Protein AF-0000000075242058 (afdb_homodimer)

Radius of gyration: 30.57 Å; Cα contacts (8 Å, |Δi|>4): 1092; chains: 2; bounding box: 80×93×63 Å

Organism: NCBI:txid1561998

Secondary structure (DSSP, 8-state):
-----------------PPPTT-EETTEEEEEEEEE-SSEEEEEEEE---S-EEEEEEETT-SS-HHHHHHHHHHHHGGGT-TTBPPEEEEEE-SSEEEEEEE-EEEEHHHHHHTSGGG---HHHHHHHHHHHHHHHHHHHHTTEE-S---GGGEEEESS-TT-EEE---TT-EE-B-TTSSSBPPPPS---S--S-GGG--HHHHTTPPP-HHHHHHHHHHHHHHHHHS--TTTT---HHHHHHHHHHHTTTTHHHHTTTS-THHHHHHHHHHH--TT----HHHHHHHHHHHTTT--TTPPPTTHHHHHHHHHHHHHHHHHHHHHHHH-/-----------------PPPTT-EETTEEEEEEEEE-SSEEEEEEEE---S-EEEEEEETT-SS-HHHHHHHHHHHHGGGT-TTBPPEEEEEE-SSEEEEEEE-EEEEHHHHHTTSGGG---HHHHHHHHHHHHHHHHHHHHTTEE-S---GGGEEEESS-TT-EEE---TT-EE-B-TTSSSBPPPPS---S--S-GGG--HHHHTTPPP-HHHHHHHHHHHHHHHHHS--TTTT---HHHHHHHHHHHTTTTHHHHTTTS-THHHHHHHHHHH--TT----HHHHHHHHHHHTTT--TTPPPTTHHHHHHHHHHHHHHHHHHHHHHHH-

Structure (mmCIF, N/CA/C/O backbone):
data_AF-0000000075242058-model_v1
#
loop_
_entity.id
_entity.type
_entity.pdbx_description
1 polymer 'non-specific serine/threonine protein kinase'
#
loop_
_atom_site.group_PDB
_atom_site.id
_atom_site.type_symbol
_atom_site.label_atom_id
_atom_site.label_alt_id
_atom_site.label_comp_id
_atom_site.label_asym_id
_atom_site.label_entity_id
_atom_site.label_seq_id
_atom_site.pdbx_PDB_ins_code
_atom_site.Cartn_x
_atom_site.Cartn_y
_atom_site.Cartn_z
_atom_site.occupancy
_atom_site.B_iso_or_equiv
_atom_site.auth_seq_id
_atom_site.auth_comp_id
_atom_site.auth_asym_id
_atom_site.auth_atom_id
_atom_site.pdbx_PDB_model_num
ATOM 1 N N . MET A 1 1 ? -35.344 -50.031 13.93 1 21.02 1 MET A N 1
ATOM 2 C CA . MET A 1 1 ? -35.938 -49.156 12.93 1 21.02 1 MET A CA 1
ATOM 3 C C . MET A 1 1 ? -35.188 -47.844 12.844 1 21.02 1 MET A C 1
ATOM 5 O O . MET A 1 1 ? -35.375 -46.969 13.672 1 21.02 1 MET A O 1
ATOM 9 N N . GLY A 1 2 ? -34 -47.688 12.781 1 22.41 2 GLY A N 1
ATOM 10 C CA . GLY A 1 2 ? -33 -46.75 13.188 1 22.41 2 GLY A CA 1
ATOM 11 C C . GLY A 1 2 ? -32.969 -45.5 12.32 1 22.41 2 GLY A C 1
ATOM 12 O O . GLY A 1 2 ? -32.812 -45.594 11.102 1 22.41 2 GLY A O 1
ATOM 13 N N . THR A 1 3 ? -33.625 -44.312 12.617 1 24.17 3 THR A N 1
ATOM 14 C CA . THR A 1 3 ? -34 -43.125 11.875 1 24.17 3 THR A CA 1
ATOM 15 C C . THR A 1 3 ? -32.781 -42.469 11.258 1 24.17 3 THR A C 1
ATOM 17 O O . THR A 1 3 ? -31.781 -42.219 11.945 1 24.17 3 THR A O 1
ATOM 20 N N . VAL A 1 4 ? -32.562 -42.406 9.922 1 26.78 4 VAL A N 1
ATOM 21 C CA . VAL A 1 4 ? -31.594 -41.906 8.961 1 26.78 4 VAL A CA 1
ATOM 22 C C . VAL A 1 4 ? -31.469 -40.375 9.094 1 26.78 4 VAL A C 1
ATOM 24 O O . VAL A 1 4 ? -32.438 -39.656 8.945 1 26.78 4 VAL A O 1
ATOM 27 N N . CYS A 1 5 ? -30.672 -39.812 9.961 1 24.34 5 CYS A N 1
ATOM 28 C CA . CYS A 1 5 ? -30.609 -38.375 10.258 1 24.34 5 CYS A CA 1
ATOM 29 C C . CYS A 1 5 ? -30.5 -37.562 8.977 1 24.34 5 CYS A C 1
ATOM 31 O O . CYS A 1 5 ? -29.594 -37.781 8.172 1 24.34 5 CYS A O 1
ATOM 33 N N . LYS A 1 6 ? -31.531 -37.062 8.359 1 28.16 6 LYS A N 1
ATOM 34 C CA . LYS A 1 6 ? -31.75 -36.188 7.223 1 28.16 6 LYS A CA 1
ATOM 35 C C . LYS A 1 6 ? -30.969 -34.875 7.391 1 28.16 6 LYS A C 1
ATOM 37 O O . LYS A 1 6 ? -31.266 -34.062 8.273 1 28.16 6 LYS A O 1
ATOM 42 N N . ASP A 1 7 ? -29.625 -34.875 7.27 1 25.11 7 ASP A N 1
ATOM 43 C CA . ASP A 1 7 ? -28.719 -33.719 7.465 1 25.11 7 ASP A CA 1
ATOM 44 C C . ASP A 1 7 ? -29.094 -32.562 6.531 1 25.11 7 ASP A C 1
ATOM 46 O O . ASP A 1 7 ? -29.078 -32.719 5.309 1 25.11 7 ASP A O 1
ATOM 50 N N . ASN A 1 8 ? -30.016 -31.609 6.762 1 28.16 8 ASN A N 1
ATOM 51 C CA . ASN A 1 8 ? -30.562 -30.391 6.199 1 28.16 8 ASN A CA 1
ATOM 52 C C . ASN A 1 8 ? -29.469 -29.391 5.824 1 28.16 8 ASN A C 1
ATOM 54 O O . ASN A 1 8 ? -29 -28.641 6.676 1 28.16 8 ASN A O 1
ATOM 58 N N . SER A 1 9 ? -28.531 -29.609 4.941 1 29.03 9 SER A N 1
ATOM 59 C CA . SER A 1 9 ? -27.438 -28.812 4.371 1 29.03 9 SER A CA 1
ATOM 60 C C . SER A 1 9 ? -27.969 -27.5 3.791 1 29.03 9 SER A C 1
ATOM 62 O O . SER A 1 9 ? -28.562 -27.484 2.715 1 29.03 9 SER A O 1
ATOM 64 N N . GLU A 1 10 ? -28.531 -26.531 4.527 1 30.14 10 GLU A N 1
ATOM 65 C CA . GLU A 1 10 ? -28.969 -25.188 4.148 1 30.14 10 GLU A CA 1
ATOM 66 C C . GLU A 1 10 ? -27.953 -24.516 3.227 1 30.14 10 GLU A C 1
ATOM 68 O O . GLU A 1 10 ? -26.766 -24.469 3.533 1 30.14 10 GLU A O 1
ATOM 73 N N . ASN A 1 11 ? -28.219 -24.344 1.998 1 32.69 11 ASN A N 1
ATOM 74 C CA . ASN A 1 11 ? -27.688 -23.672 0.814 1 32.69 11 ASN A CA 1
ATOM 75 C C . ASN A 1 11 ? -27.328 -22.219 1.104 1 32.69 11 ASN A C 1
ATOM 77 O O . ASN A 1 11 ? -28.188 -21.344 1.053 1 32.69 11 ASN A O 1
ATOM 81 N N . GLN A 1 12 ? -26.719 -21.797 2.199 1 32.53 12 GLN A N 1
ATOM 82 C CA . GLN A 1 12 ? -26.375 -20.406 2.434 1 32.53 12 GLN A CA 1
ATOM 83 C C . GLN A 1 12 ? -25.891 -19.734 1.153 1 32.53 12 GLN A C 1
ATOM 85 O O . GLN A 1 12 ? -24.875 -20.141 0.575 1 32.53 12 GLN A O 1
ATOM 90 N N . VAL A 1 13 ? -26.781 -19.141 0.481 1 34.91 13 VAL A N 1
ATOM 91 C CA . VAL A 1 13 ? -26.547 -18.25 -0.647 1 34.91 13 VAL A CA 1
ATOM 92 C C . VAL A 1 13 ? -25.391 -17.297 -0.321 1 34.91 13 VAL A C 1
ATOM 94 O O . VAL A 1 13 ? -25.516 -16.453 0.575 1 34.91 13 VAL A O 1
ATOM 97 N N . ILE A 1 14 ? -24.203 -17.641 -0.315 1 41.22 14 ILE A N 1
ATOM 98 C CA . ILE A 1 14 ? -23.094 -16.703 -0.254 1 41.22 14 ILE A CA 1
ATOM 99 C C . ILE A 1 14 ? -23.375 -15.5 -1.157 1 41.22 14 ILE A C 1
ATOM 101 O O . ILE A 1 14 ? -23.547 -15.656 -2.367 1 41.22 14 ILE A O 1
ATOM 105 N N . GLU A 1 15 ? -24.031 -14.516 -0.783 1 46.97 15 GLU A N 1
ATOM 106 C CA . GLU A 1 15 ? -24.312 -13.258 -1.484 1 46.97 15 GLU A CA 1
ATOM 107 C C . GLU A 1 15 ? -23.094 -12.812 -2.297 1 46.97 15 GLU A C 1
ATOM 109 O O . GLU A 1 15 ? -22.031 -12.555 -1.739 1 46.97 15 GLU A O 1
ATOM 114 N N . SER A 1 16 ? -22.891 -13.281 -3.51 1 56.41 16 SER A N 1
ATOM 115 C CA . SER A 1 16 ? -21.906 -12.961 -4.531 1 56.41 16 SER A CA 1
ATOM 116 C C . SER A 1 16 ? -21.75 -11.453 -4.707 1 56.41 16 SER A C 1
ATOM 118 O O . SER A 1 16 ? -22.75 -10.75 -4.914 1 56.41 16 SER A O 1
ATOM 120 N N . ILE A 1 17 ? -20.953 -10.797 -3.938 1 65.06 17 ILE A N 1
ATOM 121 C CA . ILE A 1 17 ? -20.719 -9.367 -4.148 1 65.06 17 ILE A CA 1
ATOM 122 C C . ILE A 1 17 ? -20.156 -9.141 -5.547 1 65.06 17 ILE A C 1
ATOM 124 O O . ILE A 1 17 ? -19.062 -9.617 -5.875 1 65.06 17 ILE A O 1
ATOM 128 N N . GLY A 1 18 ? -21.016 -8.953 -6.516 1 78.31 18 GLY A N 1
ATOM 129 C CA . GLY A 1 18 ? -20.625 -8.516 -7.848 1 78.31 18 GLY A CA 1
ATOM 130 C C . GLY A 1 18 ? -20.547 -7.004 -7.977 1 78.31 18 GLY A C 1
ATOM 131 O O . GLY A 1 18 ? -21.438 -6.289 -7.5 1 78.31 18 GLY A O 1
ATOM 132 N N . LEU A 1 19 ? -19.359 -6.457 -8.32 1 83.12 19 LEU A N 1
ATOM 133 C CA . LEU A 1 19 ? -19.219 -5.027 -8.578 1 83.12 19 LEU A CA 1
ATOM 134 C C . LEU A 1 19 ? -19.547 -4.703 -10.031 1 83.12 19 LEU A C 1
ATOM 136 O O . LEU A 1 19 ? -19.188 -5.453 -10.938 1 83.12 19 LEU A O 1
ATOM 140 N N . ALA A 1 20 ? -20.328 -3.721 -10.234 1 81.88 20 ALA A N 1
ATOM 141 C CA . ALA A 1 20 ? -20.688 -3.285 -11.578 1 81.88 20 ALA A CA 1
ATOM 142 C C . ALA A 1 20 ? -19.516 -2.584 -12.258 1 81.88 20 ALA A C 1
ATOM 144 O O . ALA A 1 20 ? -18.672 -1.975 -11.586 1 81.88 20 ALA A O 1
ATOM 145 N N . ASN A 1 21 ? -19.438 -2.744 -13.547 1 82.38 21 ASN A N 1
ATOM 146 C CA . ASN A 1 21 ? -18.5 -1.906 -14.297 1 82.38 21 ASN A CA 1
ATOM 147 C C . ASN A 1 21 ? -18.688 -0.427 -13.969 1 82.38 21 ASN A C 1
ATOM 149 O O . ASN A 1 21 ? -19.828 0.047 -13.859 1 82.38 21 ASN A O 1
ATOM 153 N N . GLY A 1 22 ? -17.562 0.186 -13.766 1 78.31 22 GLY A N 1
ATOM 154 C CA . GLY A 1 22 ? -17.641 1.601 -13.438 1 78.31 22 GLY A CA 1
ATOM 155 C C . GLY A 1 22 ? -17.688 1.861 -11.945 1 78.31 22 GLY A C 1
ATOM 156 O O . GLY A 1 22 ? -17.516 3.002 -11.5 1 78.31 22 GLY A O 1
ATOM 157 N N . TYR A 1 23 ? -17.953 0.785 -11.211 1 81.69 23 TYR A N 1
ATOM 158 C CA . TYR A 1 23 ? -17.938 0.937 -9.766 1 81.69 23 TYR A CA 1
ATOM 159 C C . TYR A 1 23 ? -16.609 1.502 -9.289 1 81.69 23 TYR A C 1
ATOM 161 O O . TYR A 1 23 ? -15.547 1.087 -9.758 1 81.69 23 TYR A O 1
ATOM 169 N N . ARG A 1 24 ? -16.672 2.51 -8.43 1 78.12 24 ARG A N 1
ATOM 170 C CA . ARG A 1 24 ? -15.453 3.16 -7.953 1 78.12 24 ARG A CA 1
ATOM 171 C C . ARG A 1 24 ? -15.117 2.721 -6.531 1 78.12 24 ARG A C 1
ATOM 173 O O . ARG A 1 24 ? -16.016 2.592 -5.691 1 78.12 24 ARG A O 1
ATOM 180 N N . ILE A 1 25 ? -13.977 2.391 -6.344 1 73.12 25 ILE A N 1
ATOM 181 C CA . ILE A 1 25 ? -13.438 2.057 -5.031 1 73.12 25 ILE A CA 1
ATOM 182 C C . ILE A 1 25 ? -12.109 2.777 -4.82 1 73.12 25 ILE A C 1
ATOM 184 O O . ILE A 1 25 ? -11.133 2.498 -5.512 1 73.12 25 ILE A O 1
ATOM 188 N N . LEU A 1 26 ? -12.086 3.59 -3.924 1 66.75 26 LEU A N 1
ATOM 189 C CA . LEU A 1 26 ? -10.938 4.473 -3.754 1 66.75 26 LEU A CA 1
ATOM 190 C C . LEU A 1 26 ? -10.609 5.199 -5.059 1 66.75 26 LEU A C 1
ATOM 192 O O . LEU A 1 26 ? -11.461 5.91 -5.605 1 66.75 26 LEU A O 1
ATOM 196 N N . ASP A 1 27 ? -9.375 5.062 -5.504 1 65.62 27 ASP A N 1
ATOM 197 C CA . ASP A 1 27 ? -8.961 5.711 -6.742 1 65.62 27 ASP A CA 1
ATOM 198 C C . ASP A 1 27 ? -8.93 4.715 -7.898 1 65.62 27 ASP A C 1
ATOM 200 O O . ASP A 1 27 ? -8.133 4.863 -8.828 1 65.62 27 ASP A O 1
ATOM 204 N N . TYR A 1 28 ? -9.797 3.68 -7.762 1 75.56 28 TYR A N 1
ATOM 205 C CA . TYR A 1 28 ? -9.844 2.684 -8.82 1 75.56 28 TYR A CA 1
ATOM 206 C C . TYR A 1 28 ? -11.266 2.529 -9.359 1 75.56 28 TYR A C 1
ATOM 208 O O . TYR A 1 28 ? -12.234 2.67 -8.609 1 75.56 28 TYR A O 1
ATOM 216 N N . LYS A 1 29 ? -11.312 2.361 -10.562 1 80 29 LYS A N 1
ATOM 217 C CA . LYS A 1 29 ? -12.578 2.119 -11.242 1 80 29 LYS A CA 1
ATOM 218 C C . LYS A 1 29 ? -12.617 0.724 -11.859 1 80 29 LYS A C 1
ATOM 220 O O . LYS A 1 29 ? -11.68 0.327 -12.562 1 80 29 LYS A O 1
ATOM 225 N N . VAL A 1 30 ? -13.656 -0.028 -11.578 1 83.56 30 VAL A N 1
ATOM 226 C CA . VAL A 1 30 ? -13.812 -1.379 -12.102 1 83.56 30 VAL A CA 1
ATOM 227 C C . VAL A 1 30 ? -14 -1.322 -13.617 1 83.56 30 VAL A C 1
ATOM 229 O O . VAL A 1 30 ? -14.844 -0.57 -14.117 1 83.56 30 VAL A O 1
ATOM 232 N N . VAL A 1 31 ? -13.234 -2.014 -14.305 1 81.5 31 VAL A N 1
ATOM 233 C CA . VAL A 1 31 ? -13.297 -2.061 -15.758 1 81.5 31 VAL A CA 1
ATOM 234 C C . VAL A 1 31 ? -14.062 -3.301 -16.203 1 81.5 31 VAL A C 1
ATOM 236 O O . VAL A 1 31 ? -14.945 -3.219 -17.062 1 81.5 31 VAL A O 1
ATOM 239 N N . ARG A 1 32 ? -13.719 -4.445 -15.594 1 84.62 32 ARG A N 1
ATOM 240 C CA . ARG A 1 32 ? -14.398 -5.68 -15.977 1 84.62 32 ARG A CA 1
ATOM 241 C C . ARG A 1 32 ? -14.195 -6.766 -14.93 1 84.62 32 ARG A C 1
ATOM 243 O O . ARG A 1 32 ? -13.203 -6.754 -14.195 1 84.62 32 ARG A O 1
ATOM 250 N N . PHE A 1 33 ? -15.133 -7.699 -15.039 1 86.12 33 PHE A N 1
ATOM 251 C CA . PHE A 1 33 ? -15.062 -8.914 -14.242 1 86.12 33 PHE A CA 1
ATOM 252 C C . PHE A 1 33 ? -14.039 -9.883 -14.828 1 86.12 33 PHE A C 1
ATOM 254 O O . PHE A 1 33 ? -13.977 -10.062 -16.047 1 86.12 33 PHE A O 1
ATOM 261 N N . ILE A 1 34 ? -13.188 -10.484 -13.953 1 85.06 34 ILE A N 1
ATOM 262 C CA . ILE A 1 34 ? -12.188 -11.43 -14.438 1 85.06 34 ILE A CA 1
ATOM 263 C C . ILE A 1 34 ? -12.562 -12.844 -14.016 1 85.06 34 ILE A C 1
ATOM 265 O O . ILE A 1 34 ? -12.68 -13.742 -14.859 1 85.06 34 ILE A O 1
ATOM 269 N N . ALA A 1 35 ? -12.758 -13.062 -12.742 1 84.5 35 ALA A N 1
ATOM 270 C CA . ALA A 1 35 ? -13.016 -14.422 -12.281 1 84.5 35 ALA A CA 1
ATOM 271 C C . ALA A 1 35 ? -13.719 -14.414 -10.93 1 84.5 35 ALA A C 1
ATOM 273 O O . ALA A 1 35 ? -13.625 -13.445 -10.172 1 84.5 35 ALA A O 1
ATOM 274 N N . LYS A 1 36 ? -14.391 -15.523 -10.773 1 81.06 36 LYS A N 1
ATOM 275 C CA . LYS A 1 36 ? -15.055 -15.742 -9.492 1 81.06 36 LYS A CA 1
ATOM 276 C C . LYS A 1 36 ? -14.289 -16.75 -8.641 1 81.06 36 LYS A C 1
ATOM 278 O O . LYS A 1 36 ? -13.805 -17.766 -9.156 1 81.06 36 LYS A O 1
ATOM 283 N N . GLY A 1 37 ? -14.047 -16.344 -7.434 1 70.38 37 GLY A N 1
ATOM 284 C CA . GLY A 1 37 ? -13.477 -17.312 -6.508 1 70.38 37 GLY A CA 1
ATOM 285 C C . GLY A 1 37 ? -14.492 -17.859 -5.52 1 70.38 37 GLY A C 1
ATOM 286 O O . GLY A 1 37 ? -15.672 -17.484 -5.559 1 70.38 37 GLY A O 1
ATOM 287 N N . ALA A 1 38 ? -14.102 -18.812 -4.707 1 64.81 38 ALA A N 1
ATOM 288 C CA . ALA A 1 38 ? -14.969 -19.469 -3.725 1 64.81 38 ALA A CA 1
ATOM 289 C C . ALA A 1 38 ? -15.664 -18.438 -2.838 1 64.81 38 ALA A C 1
ATOM 291 O O . ALA A 1 38 ? -16.844 -18.594 -2.5 1 64.81 38 ALA A O 1
ATOM 292 N N . PHE A 1 39 ? -14.969 -17.344 -2.594 1 66 39 PHE A N 1
ATOM 293 C CA . PHE A 1 39 ? -15.539 -16.422 -1.624 1 66 39 PHE A CA 1
ATOM 294 C C . PHE A 1 39 ? -15.492 -14.992 -2.145 1 66 39 PHE A C 1
ATOM 296 O O . PHE A 1 39 ? -15.641 -14.039 -1.375 1 66 39 PHE A O 1
ATOM 303 N N . GLY A 1 40 ? -15.203 -14.875 -3.367 1 80.06 40 GLY A N 1
ATOM 304 C CA . GLY A 1 40 ? -15.156 -13.516 -3.875 1 80.06 40 GLY A CA 1
ATOM 305 C C . GLY A 1 40 ? -14.914 -13.445 -5.371 1 80.06 40 GLY A C 1
ATOM 306 O O . GLY A 1 40 ? -15.422 -14.273 -6.129 1 80.06 40 GLY A O 1
ATOM 307 N N . ALA A 1 41 ? -14.445 -12.352 -5.77 1 85.56 41 ALA A N 1
ATOM 308 C CA . ALA A 1 41 ? -14.273 -12.125 -7.203 1 85.56 41 ALA A CA 1
ATOM 309 C C . ALA A 1 41 ? -13.031 -11.281 -7.48 1 85.56 41 ALA A C 1
ATOM 311 O O . ALA A 1 41 ? -12.484 -10.656 -6.57 1 85.56 41 ALA A O 1
ATOM 312 N N . VAL A 1 42 ? -12.578 -11.32 -8.664 1 88.12 42 VAL A N 1
ATOM 313 C CA . VAL A 1 42 ? -11.453 -10.531 -9.156 1 88.12 42 VAL A CA 1
ATOM 314 C C . VAL A 1 42 ? -11.906 -9.648 -10.312 1 88.12 42 VAL A C 1
ATOM 316 O O . VAL A 1 42 ? -12.641 -10.094 -11.195 1 88.12 42 VAL A O 1
ATOM 319 N N . TYR A 1 43 ? -11.539 -8.43 -10.289 1 87.12 43 TYR A N 1
ATOM 320 C CA . TYR A 1 43 ? -11.875 -7.461 -11.328 1 87.12 43 TYR A CA 1
ATOM 321 C C . TYR A 1 43 ? -10.625 -6.781 -11.867 1 87.12 43 TYR A C 1
ATOM 323 O O . TYR A 1 43 ? -9.625 -6.645 -11.156 1 87.12 43 TYR A O 1
ATOM 331 N N . GLN A 1 44 ? -10.703 -6.449 -13.094 1 87.81 44 GLN A N 1
ATOM 332 C CA . GLN A 1 44 ? -9.758 -5.461 -13.609 1 87.81 44 GLN A CA 1
ATOM 333 C C . GLN A 1 44 ? -10.18 -4.047 -13.227 1 87.81 44 GLN A C 1
ATOM 335 O O . GLN A 1 44 ? -11.352 -3.684 -13.344 1 87.81 44 GLN A O 1
ATOM 340 N N . VAL A 1 45 ? -9.242 -3.307 -12.695 1 78.75 45 VAL A N 1
ATOM 341 C CA . VAL A 1 45 ? -9.547 -1.931 -12.32 1 78.75 45 VAL A CA 1
ATOM 342 C C . VAL A 1 45 ? -8.469 -0.994 -12.859 1 78.75 45 VAL A C 1
ATOM 344 O O . VAL A 1 45 ? -7.328 -1.408 -13.078 1 78.75 45 VAL A O 1
ATOM 347 N N . ASN A 1 46 ? -8.867 0.2 -13.164 1 73.81 46 ASN A N 1
ATOM 348 C CA . ASN A 1 46 ? -7.945 1.256 -13.57 1 73.81 46 ASN A CA 1
ATOM 349 C C . ASN A 1 46 ? -7.812 2.334 -12.5 1 73.81 46 ASN A C 1
ATOM 351 O O . ASN A 1 46 ? -8.789 2.668 -11.828 1 73.81 46 ASN A O 1
ATOM 355 N N . HIS A 1 47 ? -6.625 2.713 -12.289 1 69.25 47 HIS A N 1
ATOM 356 C CA . HIS A 1 47 ? -6.426 3.871 -11.422 1 69.25 47 HIS A CA 1
ATOM 357 C C . HIS A 1 47 ? -6.969 5.141 -12.062 1 69.25 47 HIS A C 1
ATOM 359 O O . HIS A 1 47 ? -6.68 5.426 -13.227 1 69.25 47 HIS A O 1
ATOM 365 N N . ILE A 1 48 ? -7.91 5.664 -11.43 1 59.88 48 ILE A N 1
ATOM 366 C CA . ILE A 1 48 ? -8.57 6.828 -12.008 1 59.88 48 ILE A CA 1
ATOM 367 C C . ILE A 1 48 ? -7.859 8.102 -11.547 1 59.88 48 ILE A C 1
ATOM 369 O O . ILE A 1 48 ? -8.156 9.195 -12.039 1 59.88 48 ILE A O 1
ATOM 373 N N . ASN A 1 49 ? -7.016 7.871 -10.586 1 56.75 49 ASN A N 1
ATOM 374 C CA . ASN A 1 49 ? -6.418 9.109 -10.086 1 56.75 49 ASN A CA 1
ATOM 375 C C . ASN A 1 49 ? -5.418 9.688 -11.078 1 56.75 49 ASN A C 1
ATOM 377 O O . ASN A 1 49 ? -4.492 9 -11.516 1 56.75 49 ASN A O 1
ATOM 381 N N . THR A 1 50 ? -5.875 10.688 -11.672 1 59.22 50 THR A N 1
ATOM 382 C CA . THR A 1 50 ? -5.09 11.438 -12.648 1 59.22 50 THR A CA 1
ATOM 383 C C . THR A 1 50 ? -4.008 12.258 -11.953 1 59.22 50 THR A C 1
ATOM 385 O O . THR A 1 50 ? -3.184 12.898 -12.617 1 59.22 50 THR A O 1
ATOM 388 N N . LEU A 1 51 ? -4.051 12.242 -10.625 1 61.94 51 LEU A N 1
ATOM 389 C CA . LEU A 1 51 ? -3.09 13.125 -9.969 1 61.94 51 LEU A CA 1
ATOM 390 C C . LEU A 1 51 ? -1.781 12.383 -9.695 1 61.94 51 LEU A C 1
ATOM 392 O O . LEU A 1 51 ? -1.781 11.172 -9.477 1 61.94 51 LEU A O 1
ATOM 396 N N . PRO A 1 52 ? -0.711 13.148 -9.812 1 72.81 52 PRO A N 1
ATOM 397 C CA . PRO A 1 52 ? 0.593 12.609 -9.422 1 72.81 52 PRO A CA 1
ATOM 398 C C . PRO A 1 52 ? 0.656 12.227 -7.949 1 72.81 52 PRO A C 1
ATOM 400 O O . PRO A 1 52 ? -0.316 12.422 -7.215 1 72.81 52 PRO A O 1
ATOM 403 N N . PHE A 1 53 ? 1.753 11.523 -7.637 1 83.31 53 PHE A N 1
ATOM 404 C CA . PHE A 1 53 ? 2.004 11.055 -6.277 1 83.31 53 PHE A CA 1
ATOM 405 C C . PHE A 1 53 ? 3.217 11.758 -5.68 1 83.31 53 PHE A C 1
ATOM 407 O O . PHE A 1 53 ? 3.971 12.422 -6.391 1 83.31 53 PHE A O 1
ATOM 414 N N . ALA A 1 54 ? 3.277 11.766 -4.387 1 88.94 54 ALA A N 1
ATOM 415 C CA . ALA A 1 54 ? 4.461 12.25 -3.68 1 88.94 54 ALA A CA 1
ATOM 416 C C . ALA A 1 54 ? 5.324 11.086 -3.197 1 88.94 54 ALA A C 1
ATOM 418 O O . ALA A 1 54 ? 4.809 10.094 -2.674 1 88.94 54 ALA A O 1
ATOM 419 N N . LEU A 1 55 ? 6.574 11.133 -3.492 1 87.25 55 LEU A N 1
ATOM 420 C CA . LEU A 1 55 ? 7.594 10.234 -2.969 1 87.25 55 LEU A CA 1
ATOM 421 C C . LEU A 1 55 ? 8.406 10.914 -1.872 1 87.25 55 LEU A C 1
ATOM 423 O O . LEU A 1 55 ? 9.055 11.938 -2.113 1 87.25 55 LEU A O 1
ATOM 427 N N . LYS A 1 56 ? 8.312 10.445 -0.661 1 89.56 56 LYS A N 1
ATOM 428 C CA . LYS A 1 56 ? 9.156 10.906 0.44 1 89.56 56 LYS A CA 1
ATOM 429 C C . LYS A 1 56 ? 10.227 9.875 0.781 1 89.56 56 LYS A C 1
ATOM 431 O O . LYS A 1 56 ? 9.922 8.695 0.952 1 89.56 56 LYS A O 1
ATOM 436 N N . LEU A 1 57 ? 11.406 10.258 0.75 1 87.25 57 LEU A N 1
ATOM 437 C CA . LEU A 1 57 ? 12.477 9.305 1.018 1 87.25 57 LEU A CA 1
ATOM 438 C C . LEU A 1 57 ? 13.336 9.766 2.191 1 87.25 57 LEU A C 1
ATOM 440 O O . LEU A 1 57 ? 13.336 10.953 2.533 1 87.25 57 LEU A O 1
ATOM 444 N N . GLU A 1 58 ? 13.93 8.891 2.869 1 85.44 58 GLU A N 1
ATOM 445 C CA . GLU A 1 58 ? 14.852 9.094 3.984 1 85.44 58 GLU A CA 1
ATOM 446 C C . GLU A 1 58 ? 16.031 8.133 3.902 1 85.44 58 GLU A C 1
ATOM 448 O O . GLU A 1 58 ? 15.859 6.945 3.639 1 85.44 58 GLU A O 1
ATOM 453 N N . THR A 1 59 ? 17.141 8.695 4.078 1 83.06 59 THR A N 1
ATOM 454 C CA . THR A 1 59 ? 18.328 7.867 4.004 1 83.06 59 THR A CA 1
ATOM 455 C C . THR A 1 59 ? 18.297 6.77 5.066 1 83.06 59 THR A C 1
ATOM 457 O O . THR A 1 59 ? 17.797 6.984 6.172 1 83.06 59 THR A O 1
ATOM 460 N N . ARG A 1 60 ? 18.828 5.617 4.695 1 78.62 60 ARG A N 1
ATOM 461 C CA . ARG A 1 60 ? 18.828 4.48 5.613 1 78.62 60 ARG A CA 1
ATOM 462 C C . ARG A 1 60 ? 19.703 4.754 6.828 1 78.62 60 ARG A C 1
ATOM 464 O O . ARG A 1 60 ? 19.5 4.172 7.891 1 78.62 60 ARG A O 1
ATOM 471 N N . ASN A 1 61 ? 20.641 5.621 6.691 1 75.25 61 ASN A N 1
ATOM 472 C CA . ASN A 1 61 ? 21.562 5.934 7.773 1 75.25 61 ASN A CA 1
ATOM 473 C C . ASN A 1 61 ? 21.016 7.035 8.68 1 75.25 61 ASN A C 1
ATOM 475 O O . ASN A 1 61 ? 21.703 7.484 9.594 1 75.25 61 ASN A O 1
ATOM 479 N N . ALA A 1 62 ? 19.844 7.422 8.352 1 74.62 62 ALA A N 1
ATOM 480 C CA . ALA A 1 62 ? 19.281 8.461 9.195 1 74.62 62 ALA A CA 1
ATOM 481 C C . ALA A 1 62 ? 19.109 7.973 10.633 1 74.62 62 ALA A C 1
ATOM 483 O O . ALA A 1 62 ? 18.719 6.828 10.867 1 74.62 62 ALA A O 1
ATOM 484 N N . ASP A 1 63 ? 19.5 8.695 11.539 1 67.38 63 ASP A N 1
ATOM 485 C CA . ASP A 1 63 ? 19.406 8.359 12.953 1 67.38 63 ASP A CA 1
ATOM 486 C C . ASP A 1 63 ? 17.953 8.281 13.406 1 67.38 63 ASP A C 1
ATOM 488 O O . ASP A 1 63 ? 17.578 7.402 14.195 1 67.38 63 ASP A O 1
ATOM 492 N N . ILE A 1 64 ? 17.344 9.312 12.93 1 66.62 64 ILE A N 1
ATOM 493 C CA . ILE A 1 64 ? 15.938 9.359 13.328 1 66.62 64 ILE A CA 1
ATOM 494 C C . ILE A 1 64 ? 15.07 8.773 12.219 1 66.62 64 ILE A C 1
ATOM 496 O O . ILE A 1 64 ? 15.219 9.141 11.047 1 66.62 64 ILE A O 1
ATOM 500 N N . LYS A 1 65 ? 14.172 7.832 12.594 1 72.06 65 LYS A N 1
ATOM 501 C CA . LYS A 1 65 ? 13.336 7.148 11.609 1 72.06 65 LYS A CA 1
ATOM 502 C C . LYS A 1 65 ? 11.969 7.816 11.484 1 72.06 65 LYS A C 1
ATOM 504 O O . LYS A 1 65 ? 10.945 7.195 11.758 1 72.06 65 LYS A O 1
ATOM 509 N N . ASN A 1 66 ? 12 9.023 10.992 1 85.69 66 ASN A N 1
ATOM 510 C CA . ASN A 1 66 ? 10.797 9.836 10.828 1 85.69 66 ASN A CA 1
ATOM 511 C C . ASN A 1 66 ? 9.852 9.234 9.789 1 85.69 66 ASN A C 1
ATOM 513 O O . ASN A 1 66 ? 8.633 9.234 9.977 1 85.69 66 ASN A O 1
ATOM 517 N N . LEU A 1 67 ? 10.5 8.664 8.836 1 87.56 67 LEU A N 1
ATOM 518 C CA . LEU A 1 67 ? 9.703 8.125 7.738 1 87.56 67 LEU A CA 1
ATOM 519 C C . LEU A 1 67 ? 8.898 6.914 8.195 1 87.56 67 LEU A C 1
ATOM 521 O O . LEU A 1 67 ? 7.773 6.703 7.738 1 87.56 67 LEU A O 1
ATOM 525 N N . LYS A 1 68 ? 9.508 6.133 9.047 1 86.62 68 LYS A N 1
ATOM 526 C CA . LYS A 1 68 ? 8.781 4.996 9.609 1 86.62 68 LYS A CA 1
ATOM 527 C C . LYS A 1 68 ? 7.527 5.453 10.344 1 86.62 68 LYS A C 1
ATOM 529 O O . LYS A 1 68 ? 6.461 4.852 10.195 1 86.62 68 LYS A O 1
ATOM 534 N N . MET A 1 69 ? 7.676 6.516 11.086 1 90.69 69 MET A N 1
ATOM 535 C CA . MET A 1 69 ? 6.527 7.047 11.82 1 90.69 69 MET A CA 1
ATOM 536 C C . MET A 1 69 ? 5.477 7.598 10.867 1 90.69 69 MET A C 1
ATOM 538 O O . MET A 1 69 ? 4.277 7.391 11.062 1 90.69 69 MET A O 1
ATOM 542 N N . ASP A 1 70 ? 5.941 8.281 9.836 1 92.19 70 ASP A N 1
ATOM 543 C CA . ASP A 1 70 ? 5.023 8.719 8.797 1 92.19 70 ASP A CA 1
ATOM 544 C C . ASP A 1 70 ? 4.172 7.559 8.289 1 92.19 70 ASP A C 1
ATOM 546 O O . ASP A 1 70 ? 2.949 7.676 8.188 1 92.19 70 ASP A O 1
ATOM 550 N N . ALA A 1 71 ? 4.844 6.496 8.023 1 87.06 71 ALA A N 1
ATOM 551 C CA . ALA A 1 71 ? 4.168 5.328 7.461 1 87.06 71 ALA A CA 1
ATOM 552 C C . ALA A 1 71 ? 3.191 4.723 8.469 1 87.06 71 ALA A C 1
ATOM 554 O O . ALA A 1 71 ? 2.061 4.383 8.117 1 87.06 71 ALA A O 1
ATOM 555 N N . VAL A 1 72 ? 3.617 4.617 9.672 1 86.75 72 VAL A N 1
ATOM 556 C CA . VAL A 1 72 ? 2.805 4.004 10.719 1 86.75 72 VAL A CA 1
ATOM 557 C C . VAL A 1 72 ? 1.533 4.824 10.93 1 86.75 72 VAL A C 1
ATOM 559 O O . VAL A 1 72 ? 0.431 4.273 10.969 1 86.75 72 VAL A O 1
ATOM 562 N N . VAL A 1 73 ? 1.688 6.102 11.047 1 93.62 73 VAL A N 1
ATOM 563 C CA . VAL A 1 73 ? 0.552 6.98 11.312 1 93.62 73 VAL A CA 1
ATOM 564 C C . VAL A 1 73 ? -0.416 6.941 10.133 1 93.62 73 VAL A C 1
ATOM 566 O O . VAL A 1 73 ? -1.618 6.738 10.312 1 93.62 73 VAL A O 1
ATOM 569 N N . LEU A 1 74 ? 0.125 7.125 8.945 1 90.12 74 LEU A N 1
ATOM 570 C CA . LEU A 1 74 ? -0.728 7.156 7.766 1 90.12 74 LEU A CA 1
ATOM 571 C C . LEU A 1 74 ? -1.443 5.824 7.574 1 90.12 74 LEU A C 1
ATOM 573 O O . LEU A 1 74 ? -2.605 5.793 7.164 1 90.12 74 LEU A O 1
ATOM 577 N N . ARG A 1 75 ? -0.773 4.738 7.852 1 82.69 75 ARG A N 1
ATOM 578 C CA . ARG A 1 75 ? -1.4 3.424 7.762 1 82.69 75 ARG A CA 1
ATOM 579 C C . ARG A 1 75 ? -2.541 3.291 8.766 1 82.69 75 ARG A C 1
ATOM 581 O O . ARG A 1 75 ? -3.586 2.717 8.453 1 82.69 75 ARG A O 1
ATOM 588 N N . THR A 1 76 ? -2.318 3.77 9.93 1 84.62 76 THR A N 1
ATOM 589 C CA . THR A 1 76 ? -3.318 3.701 10.984 1 84.62 76 THR A CA 1
ATOM 590 C C . THR A 1 76 ? -4.547 4.531 10.625 1 84.62 76 THR A C 1
ATOM 592 O O . THR A 1 76 ? -5.672 4.172 10.984 1 84.62 76 THR A O 1
ATOM 595 N N . LEU A 1 77 ? -4.32 5.578 9.883 1 89 77 LEU A N 1
ATOM 596 C CA . LEU A 1 77 ? -5.387 6.512 9.547 1 89 77 LEU A CA 1
ATOM 597 C C . LEU A 1 77 ? -6.137 6.047 8.297 1 89 77 LEU A C 1
ATOM 599 O O . LEU A 1 77 ? -7.234 6.539 8.008 1 89 77 LEU A O 1
ATOM 603 N N . LEU A 1 78 ? -5.59 5.07 7.566 1 78.12 78 LEU A N 1
ATOM 604 C CA . LEU A 1 78 ? -6.109 4.645 6.273 1 78.12 78 LEU A CA 1
ATOM 605 C C . LEU A 1 78 ? -7.562 4.195 6.391 1 78.12 78 LEU A C 1
ATOM 607 O O . LEU A 1 78 ? -8.406 4.609 5.59 1 78.12 78 LEU A O 1
ATOM 611 N N . PRO A 1 79 ? -7.906 3.49 7.426 1 69.25 79 PRO A N 1
ATOM 612 C CA . PRO A 1 79 ? -9.281 2.996 7.523 1 69.25 79 PRO A CA 1
ATOM 613 C C . PRO A 1 79 ? -10.297 4.113 7.746 1 69.25 79 PRO A C 1
ATOM 615 O O . PRO A 1 79 ? -11.484 3.945 7.445 1 69.25 79 PRO A O 1
ATOM 618 N N . ILE A 1 80 ? -9.852 5.203 8.258 1 76.19 80 ILE A N 1
ATOM 619 C CA . ILE A 1 80 ? -10.742 6.316 8.578 1 76.19 80 ILE A CA 1
ATOM 620 C C . ILE A 1 80 ? -11.133 7.051 7.301 1 76.19 80 ILE A C 1
ATOM 622 O O . ILE A 1 80 ? -12.18 7.707 7.25 1 76.19 80 ILE A O 1
ATOM 626 N N . ARG A 1 81 ? -10.445 6.867 6.223 1 78.69 81 ARG A N 1
ATOM 627 C CA . ARG A 1 81 ? -10.68 7.52 4.938 1 78.69 81 ARG A CA 1
ATOM 628 C C . ARG A 1 81 ? -10.961 9.008 5.121 1 78.69 81 ARG A C 1
ATOM 630 O O . ARG A 1 81 ? -11.922 9.539 4.566 1 78.69 81 ARG A O 1
ATOM 637 N N . SER A 1 82 ? -10.219 9.625 5.973 1 88.25 82 SER A N 1
ATOM 638 C CA . SER A 1 82 ? -10.359 11.047 6.297 1 88.25 82 SER A CA 1
ATOM 639 C C . SER A 1 82 ? -9.781 11.93 5.199 1 88.25 82 SER A C 1
ATOM 641 O O . SER A 1 82 ? -8.727 11.625 4.641 1 88.25 82 SER A O 1
ATOM 643 N N . PRO A 1 83 ? -10.469 13.023 4.914 1 91.56 83 PRO A N 1
ATOM 644 C CA . PRO A 1 83 ? -9.93 13.953 3.924 1 91.56 83 PRO A CA 1
ATOM 645 C C . PRO A 1 83 ? -8.75 14.758 4.457 1 91.56 83 PRO A C 1
ATOM 647 O O . PRO A 1 83 ? -8.078 15.461 3.693 1 91.56 83 PRO A O 1
ATOM 650 N N . TYR A 1 84 ? -8.414 14.625 5.695 1 96.81 84 TYR A N 1
ATOM 651 C CA . TYR A 1 84 ? -7.414 15.484 6.324 1 96.81 84 TYR A CA 1
ATOM 652 C C . TYR A 1 84 ? -6.023 14.867 6.215 1 96.81 84 TYR A C 1
ATOM 654 O O . TYR A 1 84 ? -5.039 15.469 6.648 1 96.81 84 TYR A O 1
ATOM 662 N N . PHE A 1 85 ? -5.953 13.695 5.617 1 95.56 85 PHE A N 1
ATOM 663 C CA . PHE A 1 85 ? -4.664 13.016 5.562 1 95.56 85 PHE A CA 1
ATOM 664 C C . PHE A 1 85 ? -4.41 12.445 4.172 1 95.56 85 PHE A C 1
ATOM 666 O O . PHE A 1 85 ? -5.355 12.094 3.457 1 95.56 85 PHE A O 1
ATOM 673 N N . CYS A 1 86 ? -3.082 12.383 3.918 1 90.12 86 CYS A N 1
ATOM 674 C CA . CYS A 1 86 ? -2.682 11.75 2.668 1 90.12 86 CYS A CA 1
ATOM 675 C C . CYS A 1 86 ? -2.971 10.25 2.699 1 90.12 86 CYS A C 1
ATOM 677 O O . CYS A 1 86 ? -2.926 9.625 3.76 1 90.12 86 CYS A O 1
ATOM 679 N N . ARG A 1 87 ? -3.244 9.82 1.579 1 83.56 87 ARG A N 1
ATOM 680 C CA . ARG A 1 87 ? -3.322 8.367 1.438 1 83.56 87 ARG A CA 1
ATOM 681 C C . ARG A 1 87 ? -1.943 7.77 1.192 1 83.56 87 ARG A C 1
ATOM 683 O O . ARG A 1 87 ? -1.195 8.242 0.336 1 83.56 87 ARG A O 1
ATOM 690 N N . LEU A 1 88 ? -1.633 6.773 1.982 1 82.81 88 LEU A N 1
ATOM 691 C CA . LEU A 1 88 ? -0.396 6.02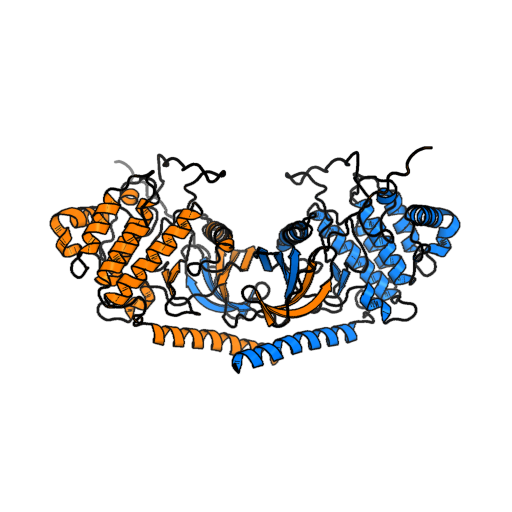3 1.792 1 82.81 88 LEU A CA 1
ATOM 692 C C . LEU A 1 88 ? -0.592 4.898 0.781 1 82.81 88 LEU A C 1
ATOM 694 O O . LEU A 1 88 ? -1.533 4.109 0.898 1 82.81 88 LEU A O 1
ATOM 698 N N . TYR A 1 89 ? 0.271 4.852 -0.232 1 70.88 89 TYR A N 1
ATOM 699 C CA . TYR A 1 89 ? 0.114 3.838 -1.27 1 70.88 89 TYR A CA 1
ATOM 700 C C . TYR A 1 89 ? 1.162 2.742 -1.124 1 70.88 89 TYR A C 1
ATOM 702 O O . TYR A 1 89 ? 0.896 1.577 -1.431 1 70.88 89 TYR A O 1
ATOM 710 N N . PHE A 1 90 ? 2.402 3.137 -0.759 1 69.69 90 PHE A N 1
ATOM 711 C CA . PHE A 1 90 ? 3.49 2.166 -0.737 1 69.69 90 PHE A CA 1
ATOM 712 C C . PHE A 1 90 ? 4.543 2.555 0.293 1 69.69 90 PHE A C 1
ATOM 714 O O . PHE A 1 90 ? 4.797 3.74 0.514 1 69.69 90 PHE A O 1
ATOM 721 N N . CYS A 1 91 ? 5.008 1.63 0.995 1 76.25 91 CYS A N 1
ATOM 722 C CA . CYS A 1 91 ? 6.215 1.74 1.811 1 76.25 91 CYS A CA 1
ATOM 723 C C . CYS A 1 91 ? 7.309 0.816 1.294 1 76.25 91 CYS A C 1
ATOM 725 O O . CYS A 1 91 ? 7.059 -0.36 1.024 1 76.25 91 CYS A O 1
ATOM 727 N N . GLY A 1 92 ? 8.438 1.341 1.064 1 70.81 92 GLY A N 1
ATOM 728 C CA . GLY A 1 92 ? 9.492 0.498 0.514 1 70.81 92 GLY A CA 1
ATOM 729 C C . GLY A 1 92 ? 10.875 0.853 1.031 1 70.81 92 GLY A C 1
ATOM 730 O O . GLY A 1 92 ? 11.039 1.846 1.742 1 70.81 92 GLY A O 1
ATOM 731 N N . ARG A 1 93 ? 11.758 -0.058 0.787 1 73.62 93 ARG A N 1
ATOM 732 C CA . ARG A 1 93 ? 13.172 0.101 1.117 1 73.62 93 ARG A CA 1
ATOM 733 C C . ARG A 1 93 ? 14.047 -0.098 -0.115 1 73.62 93 ARG A C 1
ATOM 735 O O . ARG A 1 93 ? 13.883 -1.072 -0.852 1 73.62 93 ARG A O 1
ATOM 742 N N . ALA A 1 94 ? 14.75 0.86 -0.462 1 72.06 94 ALA A N 1
ATOM 743 C CA . ALA A 1 94 ? 15.789 0.752 -1.48 1 72.06 94 ALA A CA 1
ATOM 744 C C . ALA A 1 94 ? 17.172 0.594 -0.843 1 72.06 94 ALA A C 1
ATOM 746 O O . ALA A 1 94 ? 17.281 0.526 0.383 1 72.06 94 ALA A O 1
ATOM 747 N N . GLU A 1 95 ? 18.141 0.386 -1.577 1 71.44 95 GLU A N 1
ATOM 748 C CA . GLU A 1 95 ? 19.5 0.134 -1.082 1 71.44 95 GLU A CA 1
ATOM 749 C C . GLU A 1 95 ? 19.969 1.265 -0.174 1 71.44 95 GLU A C 1
ATOM 751 O O . GLU A 1 95 ? 20.531 1.015 0.893 1 71.44 95 GLU A O 1
ATOM 756 N N . ARG A 1 96 ? 19.719 2.492 -0.494 1 77.69 96 ARG A N 1
ATOM 757 C CA . ARG A 1 96 ? 20.328 3.629 0.195 1 77.69 96 ARG A CA 1
ATOM 758 C C . ARG A 1 96 ? 19.281 4.402 0.992 1 77.69 96 ARG A C 1
ATOM 760 O O . ARG A 1 96 ? 19.625 5.27 1.799 1 77.69 96 ARG A O 1
ATOM 767 N N . PHE A 1 97 ? 17.984 4.133 0.667 1 82.19 97 PHE A N 1
ATOM 768 C CA . PHE A 1 97 ? 16.969 4.949 1.31 1 82.19 97 PHE A CA 1
ATOM 769 C C . PHE A 1 97 ? 15.68 4.152 1.498 1 82.19 97 PHE A C 1
ATOM 771 O O . PHE A 1 97 ? 15.438 3.178 0.783 1 82.19 97 PHE A O 1
ATOM 778 N N . ASN A 1 98 ? 14.945 4.551 2.482 1 79.62 98 ASN A N 1
ATOM 779 C CA . ASN A 1 98 ? 13.547 4.168 2.646 1 79.62 98 ASN A CA 1
ATOM 780 C C . ASN A 1 98 ? 12.609 5.191 2.018 1 79.62 98 ASN A C 1
ATOM 782 O O . ASN A 1 98 ? 12.984 6.352 1.832 1 79.62 98 ASN A O 1
ATOM 786 N N . PHE A 1 99 ? 11.484 4.73 1.61 1 83.88 99 PHE A N 1
ATOM 787 C CA . PHE A 1 99 ? 10.602 5.707 0.982 1 83.88 99 PHE A CA 1
ATOM 788 C C . PHE A 1 99 ? 9.141 5.32 1.178 1 83.88 99 PHE A C 1
ATOM 790 O O . PHE A 1 99 ? 8.828 4.164 1.467 1 83.88 99 PHE A O 1
ATOM 797 N N . ILE A 1 100 ? 8.305 6.293 1.088 1 84.5 100 ILE A N 1
ATOM 798 C CA . ILE A 1 100 ? 6.863 6.082 1.037 1 84.5 100 ILE A CA 1
ATOM 799 C C . ILE A 1 100 ? 6.281 6.812 -0.17 1 84.5 100 ILE A C 1
ATOM 801 O O . ILE A 1 100 ? 6.816 7.836 -0.606 1 84.5 100 ILE A O 1
ATOM 805 N N . ILE A 1 101 ? 5.293 6.254 -0.776 1 79.75 101 ILE A N 1
ATOM 806 C CA . ILE A 1 101 ? 4.504 6.883 -1.829 1 79.75 101 ILE A CA 1
ATOM 807 C C . ILE A 1 101 ? 3.123 7.25 -1.288 1 79.75 101 ILE A C 1
ATOM 809 O O . ILE A 1 101 ? 2.438 6.414 -0.695 1 79.75 101 ILE A O 1
ATOM 813 N N . MET A 1 102 ? 2.758 8.508 -1.478 1 85 102 MET A N 1
ATOM 814 C CA . MET A 1 102 ? 1.499 9 -0.921 1 85 102 MET A CA 1
ATOM 815 C C . MET A 1 102 ? 0.86 10.031 -1.843 1 85 102 MET A C 1
ATOM 817 O O . MET A 1 102 ? 1.419 10.367 -2.889 1 85 102 MET A O 1
ATOM 821 N N . THR A 1 103 ? -0.28 10.492 -1.475 1 83.44 103 THR A N 1
ATOM 822 C CA . THR A 1 103 ? -0.984 11.539 -2.207 1 83.44 103 THR A CA 1
ATOM 823 C C . THR A 1 103 ? -0.134 12.805 -2.295 1 83.44 103 THR A C 1
ATOM 825 O O . THR A 1 103 ? 0.492 13.211 -1.312 1 83.44 103 THR A O 1
ATOM 828 N N . LEU A 1 104 ? -0.084 13.32 -3.52 1 88.38 104 LEU A N 1
ATOM 829 C CA . LEU A 1 104 ? 0.529 14.633 -3.672 1 88.38 104 LEU A CA 1
ATOM 830 C C . LEU A 1 104 ? -0.409 15.727 -3.18 1 88.38 104 LEU A C 1
ATOM 832 O O . LEU A 1 104 ? -1.603 15.719 -3.49 1 88.38 104 LEU A O 1
ATOM 836 N N . VAL A 1 105 ? 0.131 16.594 -2.398 1 91.88 105 VAL A N 1
ATOM 837 C CA . VAL A 1 105 ? -0.67 17.688 -1.882 1 91.88 105 VAL A CA 1
ATOM 838 C C . VAL A 1 105 ? -0.161 19.016 -2.457 1 91.88 105 VAL A C 1
ATOM 840 O O . VAL A 1 105 ? 0.877 19.047 -3.121 1 91.88 105 VAL A O 1
ATOM 843 N N . GLY A 1 106 ? -0.981 20.031 -2.322 1 91.81 106 GLY A N 1
ATOM 844 C CA . GLY A 1 106 ? -0.625 21.344 -2.82 1 91.81 106 GLY A CA 1
ATOM 845 C C . GLY A 1 106 ? 0.254 22.125 -1.862 1 91.81 106 GLY A C 1
ATOM 846 O O . GLY A 1 106 ? 1.055 21.547 -1.129 1 91.81 106 GLY A O 1
ATOM 847 N N . LYS A 1 107 ? 0.198 23.406 -1.918 1 92.5 107 LYS A N 1
ATOM 848 C CA . LYS A 1 107 ? 1.016 24.312 -1.105 1 92.5 107 LYS A CA 1
ATOM 849 C C . LYS A 1 107 ? 0.646 24.203 0.371 1 92.5 107 LYS A C 1
ATOM 851 O O . LYS A 1 107 ? -0.528 24.047 0.712 1 92.5 107 LYS A O 1
ATOM 856 N N . ASN A 1 108 ? 1.683 24.281 1.16 1 94.94 108 ASN A N 1
ATOM 857 C CA . ASN A 1 108 ? 1.393 24.359 2.588 1 94.94 108 ASN A CA 1
ATOM 858 C C . ASN A 1 108 ? 1.025 25.781 3 1 94.94 108 ASN A C 1
ATOM 860 O O . ASN A 1 108 ? 1.117 26.703 2.195 1 94.94 108 ASN A O 1
ATOM 864 N N . LEU A 1 109 ? 0.607 25.984 4.184 1 97.06 109 LEU A N 1
ATOM 865 C CA . LEU A 1 109 ? 0.068 27.266 4.633 1 97.06 109 LEU A CA 1
ATOM 866 C C . LEU A 1 109 ? 1.157 28.328 4.676 1 97.06 109 LEU A C 1
ATOM 868 O O . LEU A 1 109 ? 0.879 29.516 4.484 1 97.06 109 LEU A O 1
ATOM 872 N N . ASN A 1 110 ? 2.406 27.875 4.941 1 95 110 ASN A N 1
ATOM 873 C CA . ASN A 1 110 ? 3.508 28.828 4.898 1 95 110 ASN A CA 1
ATOM 874 C C . ASN A 1 110 ? 3.723 29.375 3.486 1 95 110 ASN A C 1
ATOM 876 O O . ASN A 1 110 ? 3.91 30.578 3.303 1 95 110 ASN A O 1
ATOM 880 N N . GLU A 1 111 ? 3.707 28.531 2.555 1 92.19 111 GLU A N 1
ATOM 881 C CA . GLU A 1 111 ? 3.869 28.922 1.156 1 92.19 111 GLU A CA 1
ATOM 882 C C . GLU A 1 111 ? 2.695 29.766 0.678 1 92.19 111 GLU A C 1
ATOM 884 O O . GLU A 1 111 ? 2.887 30.75 -0.047 1 92.19 111 GLU A O 1
ATOM 889 N N . LEU A 1 112 ? 1.569 29.422 1.074 1 92.62 112 LEU A N 1
ATOM 890 C CA . LEU A 1 112 ? 0.347 30.062 0.595 1 92.62 112 LEU A CA 1
ATOM 891 C C . LEU A 1 112 ? 0.232 31.484 1.124 1 92.62 112 LEU A C 1
ATOM 893 O O . LEU A 1 112 ? -0.155 32.406 0.388 1 92.62 112 LEU A O 1
ATOM 897 N N . ARG A 1 113 ? 0.578 31.703 2.32 1 93.44 113 ARG A N 1
ATOM 898 C CA . ARG A 1 113 ? 0.312 33 2.953 1 93.44 113 ARG A CA 1
ATOM 899 C C . ARG A 1 113 ? 1.276 34.062 2.447 1 93.44 113 ARG A C 1
ATOM 901 O O . ARG A 1 113 ? 0.996 35.25 2.553 1 93.44 113 ARG A O 1
ATOM 908 N N . VAL A 1 114 ? 2.398 33.625 1.935 1 89.5 114 VAL A N 1
ATOM 909 C CA . VAL A 1 114 ? 3.412 34.562 1.444 1 89.5 114 VAL A CA 1
ATOM 910 C C . VAL A 1 114 ? 2.83 35.406 0.321 1 89.5 114 VAL A C 1
ATOM 912 O O . VAL A 1 114 ? 3.199 36.594 0.166 1 89.5 114 VAL A O 1
ATOM 915 N N . SER A 1 115 ? 1.873 34.875 -0.364 1 85.56 115 SER A N 1
ATOM 916 C CA . SER A 1 115 ? 1.313 35.562 -1.528 1 85.56 115 SER A CA 1
ATOM 917 C C . SER A 1 115 ? 0.241 36.562 -1.121 1 85.56 115 SER A C 1
ATOM 919 O O . SER A 1 115 ? -0.25 37.312 -1.955 1 85.56 115 SER A O 1
ATOM 921 N N . PHE A 1 116 ? -0.061 36.656 0.122 1 91.25 116 PHE A N 1
ATOM 922 C CA . PHE A 1 116 ? -1.158 37.5 0.55 1 91.25 116 PHE A CA 1
ATOM 923 C C . PHE A 1 116 ? -0.635 38.719 1.338 1 91.25 116 PHE A C 1
ATOM 925 O O . PHE A 1 116 ? 0.435 38.625 1.945 1 91.25 116 PHE A O 1
ATOM 932 N N . PRO A 1 117 ? -1.379 39.75 1.319 1 91.31 117 PRO A N 1
ATOM 933 C CA . PRO A 1 117 ? -0.961 40.938 2.07 1 91.31 117 PRO A CA 1
ATOM 934 C C . PRO A 1 117 ? -0.737 40.656 3.553 1 91.31 117 PRO A C 1
ATOM 936 O O . PRO A 1 117 ? -1.554 39.969 4.184 1 91.31 117 PRO A O 1
ATOM 939 N N . LYS A 1 118 ? 0.404 41.094 4.059 1 91.75 118 LYS A N 1
ATOM 940 C CA . LYS A 1 118 ? 0.792 40.969 5.461 1 91.75 118 LYS A CA 1
ATOM 941 C C . LYS A 1 118 ? 0.939 39.5 5.844 1 91.75 118 LYS A C 1
ATOM 943 O O . LYS A 1 118 ? 0.908 39.156 7.027 1 91.75 118 LYS A O 1
ATOM 948 N N . GLN A 1 119 ? 0.879 38.625 4.82 1 93.88 119 GLN A N 1
ATOM 949 C CA . GLN A 1 119 ? 1.096 37.188 4.973 1 93.88 119 GLN A CA 1
ATOM 950 C C . GLN A 1 119 ? 0.05 36.562 5.895 1 93.88 119 GLN A C 1
ATOM 952 O O . GLN A 1 119 ? 0.381 35.75 6.762 1 93.88 119 GLN A O 1
ATOM 957 N N . ARG A 1 120 ? -1.12 37.156 5.824 1 94.62 120 ARG A N 1
ATOM 958 C CA . ARG A 1 120 ? -2.229 36.594 6.598 1 94.62 120 ARG A CA 1
ATOM 959 C C . ARG A 1 120 ? -3.43 36.312 5.703 1 94.62 120 ARG A C 1
ATOM 961 O O . ARG A 1 120 ? -3.506 36.812 4.578 1 94.62 120 ARG A O 1
ATOM 968 N N . PHE A 1 121 ? -4.293 35.469 6.211 1 95.44 121 PHE A N 1
ATOM 969 C CA . PHE A 1 121 ? -5.531 35.156 5.512 1 95.44 121 PHE A CA 1
ATOM 970 C C . PHE A 1 121 ? -6.676 36.031 6.012 1 95.44 121 PHE A C 1
ATOM 972 O O . PHE A 1 121 ? -6.562 36.656 7.059 1 95.44 121 PHE A O 1
ATOM 979 N N . SER A 1 122 ? -7.738 36.125 5.188 1 93.06 122 SER A N 1
ATOM 980 C CA . SER A 1 122 ? -8.953 36.75 5.676 1 93.06 122 SER A CA 1
ATOM 981 C C . SER A 1 122 ? -9.477 36.062 6.934 1 93.06 122 SER A C 1
ATOM 983 O O . SER A 1 122 ? -9.148 34.906 7.199 1 93.06 122 SER A O 1
ATOM 985 N N . ARG A 1 123 ? -10.219 36.812 7.656 1 92.81 123 ARG A N 1
ATOM 986 C CA . ARG A 1 123 ? -10.805 36.281 8.875 1 92.81 123 ARG A CA 1
ATOM 987 C C . ARG A 1 123 ? -11.609 35 8.578 1 92.81 123 ARG A C 1
ATOM 989 O O . ARG A 1 123 ? -11.508 34 9.312 1 92.81 123 ARG A O 1
ATOM 996 N N . SER A 1 124 ? -12.359 35.031 7.504 1 93.38 124 SER A N 1
ATOM 997 C CA . SER A 1 124 ? -13.18 33.906 7.133 1 93.38 124 SER A CA 1
ATOM 998 C C . SER A 1 124 ? -12.32 32.688 6.805 1 93.38 124 SER A C 1
ATOM 1000 O O . SER A 1 124 ? -12.547 31.594 7.336 1 93.38 124 SER A O 1
ATOM 1002 N N . SER A 1 125 ? -11.297 32.844 5.98 1 94.25 125 SER A N 1
ATOM 1003 C CA . SER A 1 125 ? -10.43 31.75 5.578 1 94.25 125 SER A CA 1
ATOM 1004 C C . SER A 1 125 ? -9.656 31.188 6.766 1 94.25 125 SER A C 1
ATOM 1006 O O . SER A 1 125 ? -9.555 29.984 6.93 1 94.25 125 SER A O 1
ATOM 1008 N N . GLY A 1 126 ? -9.164 32.125 7.562 1 95.81 126 GLY A N 1
ATOM 1009 C CA . GLY A 1 126 ? -8.406 31.703 8.727 1 95.81 126 GLY A CA 1
ATOM 1010 C C . GLY A 1 126 ? -9.227 30.875 9.703 1 95.81 126 GLY A C 1
ATOM 1011 O O . GLY A 1 126 ? -8.766 29.844 10.188 1 95.81 126 GLY A O 1
ATOM 1012 N N . LEU A 1 127 ? -10.422 31.328 9.969 1 96.38 127 LEU A N 1
ATOM 1013 C CA . LEU A 1 127 ? -11.281 30.641 10.914 1 96.38 127 LEU A CA 1
ATOM 1014 C C . LEU A 1 127 ? -11.727 29.281 10.359 1 96.38 127 LEU A C 1
ATOM 1016 O O . LEU A 1 127 ? -11.789 28.297 11.086 1 96.38 127 LEU A O 1
ATOM 1020 N N . GLN A 1 128 ? -12.008 29.234 9.102 1 95.69 128 GLN A N 1
ATOM 1021 C CA . GLN A 1 128 ? -12.367 27.969 8.469 1 95.69 128 GLN A CA 1
ATOM 1022 C C . GLN A 1 128 ? -11.211 26.969 8.531 1 95.69 128 GLN A C 1
ATOM 1024 O O . GLN A 1 128 ? -11.414 25.781 8.789 1 95.69 128 GLN A O 1
ATOM 1029 N N . LEU A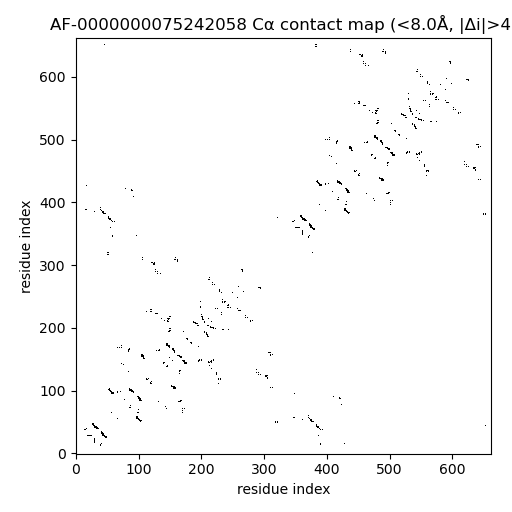 1 129 ? -10.055 27.484 8.297 1 96.94 129 LEU A N 1
ATOM 1030 C CA . LEU A 1 129 ? -8.867 26.641 8.43 1 96.94 129 LEU A CA 1
ATOM 1031 C C . LEU A 1 129 ? -8.734 26.109 9.859 1 96.94 129 LEU A C 1
ATOM 1033 O O . LEU A 1 129 ? -8.398 24.938 10.062 1 96.94 129 LEU A O 1
ATOM 1037 N N . GLY A 1 130 ? -8.977 27.062 10.789 1 97.88 130 GLY A N 1
ATOM 1038 C CA . GLY A 1 130 ? -8.922 26.641 12.18 1 97.88 130 GLY A CA 1
ATOM 1039 C C . GLY A 1 130 ? -9.836 25.484 12.492 1 97.88 130 GLY A C 1
ATOM 1040 O O . GLY A 1 130 ? -9.438 24.531 13.172 1 97.88 130 GLY A O 1
ATOM 1041 N N . ILE A 1 131 ? -10.969 25.516 11.945 1 97.25 131 ILE A N 1
ATOM 1042 C CA . ILE A 1 131 ? -11.953 24.469 12.156 1 97.25 131 ILE A CA 1
ATOM 1043 C C . ILE A 1 131 ? -11.43 23.156 11.578 1 97.25 131 ILE A C 1
ATOM 1045 O O . ILE A 1 131 ? -11.5 22.109 12.234 1 97.25 131 ILE A O 1
ATOM 1049 N N . GLN A 1 132 ? -10.883 23.219 10.438 1 97.94 132 GLN A N 1
ATOM 1050 C CA . GLN A 1 132 ? -10.352 22.016 9.805 1 97.94 132 GLN A CA 1
ATOM 1051 C C . GLN A 1 132 ? -9.133 21.484 10.562 1 97.94 132 GLN A C 1
ATOM 1053 O O . GLN A 1 132 ? -8.977 20.266 10.719 1 97.94 132 GLN A O 1
ATOM 1058 N N . MET A 1 133 ? -8.289 22.406 11.055 1 98.69 133 MET A N 1
ATOM 1059 C CA . MET A 1 133 ? -7.117 21.969 11.812 1 98.69 133 MET A CA 1
ATOM 1060 C C . MET A 1 133 ? -7.531 21.219 13.07 1 98.69 133 MET A C 1
ATOM 1062 O O . MET A 1 133 ? -6.945 20.188 13.398 1 98.69 133 MET A O 1
ATOM 1066 N N . ILE A 1 134 ? -8.523 21.734 13.711 1 98.75 134 ILE A N 1
ATOM 1067 C CA . ILE A 1 134 ? -9 21.078 14.93 1 98.75 134 ILE A CA 1
ATOM 1068 C C . ILE A 1 134 ? -9.57 19.703 14.594 1 98.75 134 ILE A C 1
ATOM 1070 O O . ILE A 1 134 ? -9.352 18.75 15.328 1 98.75 134 ILE A O 1
ATOM 1074 N N . SER A 1 135 ? -10.273 19.656 13.531 1 98.25 135 SER A N 1
ATOM 1075 C CA . SER A 1 135 ? -10.828 18.375 13.102 1 98.25 135 SER A CA 1
ATOM 1076 C C . SER A 1 135 ? -9.727 17.375 12.766 1 98.25 135 SER A C 1
ATOM 1078 O O . SER A 1 135 ? -9.82 16.203 13.133 1 98.25 135 SER A O 1
ATOM 1080 N N . ALA A 1 136 ? -8.75 17.797 12.07 1 98.44 136 ALA A N 1
ATOM 1081 C CA . ALA A 1 136 ? -7.629 16.938 11.711 1 98.44 136 ALA A CA 1
ATOM 1082 C C . ALA A 1 136 ? -6.906 16.422 12.953 1 98.44 136 ALA A C 1
ATOM 1084 O O . ALA A 1 136 ? -6.633 15.227 13.07 1 98.44 136 ALA A O 1
ATOM 1085 N N . ILE A 1 137 ? -6.656 17.312 13.883 1 98.44 137 ILE A N 1
ATOM 1086 C CA . ILE A 1 137 ? -5.949 16.953 15.109 1 98.44 137 ILE A CA 1
ATOM 1087 C C . ILE A 1 137 ? -6.789 15.984 15.93 1 98.44 137 ILE A C 1
ATOM 1089 O O . ILE A 1 137 ? -6.254 15.039 16.516 1 98.44 137 ILE A O 1
ATOM 1093 N N . GLN A 1 138 ? -8.062 16.266 15.953 1 98.19 138 GLN A N 1
ATOM 1094 C CA . GLN A 1 138 ? -8.953 15.359 16.672 1 98.19 138 GLN A CA 1
ATOM 1095 C C . GLN A 1 138 ? -8.883 13.945 16.109 1 98.19 138 GLN A C 1
ATOM 1097 O O . GLN A 1 138 ? -8.859 12.969 16.859 1 98.19 138 GLN A O 1
ATOM 1102 N N . GLN A 1 139 ? -8.867 13.828 14.891 1 97.06 139 GLN A N 1
ATOM 1103 C CA . GLN A 1 139 ? -8.812 12.508 14.258 1 97.06 139 GLN A CA 1
ATOM 1104 C C . GLN A 1 139 ? -7.473 11.828 14.516 1 97.06 139 GLN A C 1
ATOM 1106 O O . GLN A 1 139 ? -7.422 10.625 14.773 1 97.06 139 GLN A O 1
ATOM 1111 N N . LEU A 1 140 ? -6.426 12.539 14.43 1 97.31 140 LEU A N 1
ATOM 1112 C CA . LEU A 1 140 ? -5.121 11.984 14.758 1 97.31 140 LEU A CA 1
ATOM 1113 C C . LEU A 1 140 ? -5.102 11.453 16.188 1 97.31 140 LEU A C 1
ATOM 1115 O O . LEU A 1 140 ? -4.645 10.336 16.438 1 97.31 140 LEU A O 1
ATOM 1119 N N . HIS A 1 141 ? -5.633 12.297 17.094 1 96.81 141 HIS A N 1
ATOM 1120 C CA . HIS A 1 141 ? -5.703 11.906 18.5 1 96.81 141 HIS A CA 1
ATOM 1121 C C . HIS A 1 141 ? -6.57 10.656 18.672 1 96.81 141 HIS A C 1
ATOM 1123 O O . HIS A 1 141 ? -6.273 9.805 19.516 1 96.81 141 HIS A O 1
ATOM 1129 N N . SER A 1 142 ? -7.562 10.539 17.906 1 94.75 142 SER A N 1
ATOM 1130 C CA . SER A 1 142 ? -8.523 9.445 18.062 1 94.75 142 SER A CA 1
ATOM 1131 C C . SER A 1 142 ? -7.879 8.102 17.75 1 94.75 142 SER A C 1
ATOM 1133 O O . SER A 1 142 ? -8.344 7.059 18.219 1 94.75 142 SER A O 1
ATOM 1135 N N . VAL A 1 143 ? -6.824 8.148 16.969 1 92 143 VAL A N 1
ATOM 1136 C CA . VAL A 1 143 ? -6.168 6.891 16.641 1 92 143 VAL A CA 1
ATOM 1137 C C . VAL A 1 143 ? -4.945 6.688 17.531 1 92 143 VAL A C 1
ATOM 1139 O O . VAL A 1 143 ? -4.121 5.809 17.266 1 92 143 VAL A O 1
ATOM 1142 N N . GLY A 1 144 ? -4.77 7.609 18.469 1 94.25 144 GLY A N 1
ATOM 1143 C CA . GLY A 1 144 ? -3.832 7.355 19.547 1 94.25 144 GLY A CA 1
ATOM 1144 C C . GLY A 1 144 ? -2.498 8.055 19.344 1 94.25 144 GLY A C 1
ATOM 1145 O O . GLY A 1 144 ? -1.508 7.699 20 1 94.25 144 GLY A O 1
ATOM 1146 N N . PHE A 1 145 ? -2.439 9.031 18.469 1 95.88 145 PHE A N 1
ATOM 1147 C CA . PHE A 1 145 ? -1.173 9.711 18.219 1 95.88 145 PHE A CA 1
ATOM 1148 C C . PHE A 1 145 ? -1.285 11.195 18.547 1 95.88 145 PHE A C 1
ATOM 1150 O O . PHE A 1 145 ? -2.33 11.812 18.312 1 95.88 145 PHE A O 1
ATOM 1157 N N . ILE A 1 146 ? -0.229 11.727 19.062 1 96.94 146 ILE A N 1
ATOM 1158 C CA . ILE A 1 146 ? -0.042 13.172 19.109 1 96.94 146 ILE A CA 1
ATOM 1159 C C . ILE A 1 146 ? 0.989 13.594 18.062 1 96.94 146 ILE A C 1
ATOM 1161 O O . ILE A 1 146 ? 1.905 12.828 17.734 1 96.94 146 ILE A O 1
ATOM 1165 N N . HIS A 1 147 ? 0.898 14.75 17.531 1 97.5 147 HIS A N 1
ATOM 1166 C CA . HIS A 1 147 ? 1.691 15.172 16.375 1 97.5 147 HIS A CA 1
ATOM 1167 C C . HIS A 1 147 ? 3.072 15.656 16.812 1 97.5 147 HIS A C 1
ATOM 1169 O O . HIS A 1 147 ? 4.086 15.195 16.281 1 97.5 147 HIS A O 1
ATOM 1175 N N . ARG A 1 148 ? 3.127 16.656 17.734 1 95.94 148 ARG A N 1
ATOM 1176 C CA . ARG A 1 148 ? 4.312 17.141 18.422 1 95.94 148 ARG A CA 1
ATOM 1177 C C . ARG A 1 148 ? 5.102 18.109 17.531 1 95.94 148 ARG A C 1
ATOM 1179 O O . ARG A 1 148 ? 6.125 18.656 17.953 1 95.94 148 ARG A O 1
ATOM 1186 N N . ASP A 1 149 ? 4.656 18.359 16.328 1 95.81 149 ASP A N 1
ATOM 1187 C CA . ASP A 1 149 ? 5.301 19.344 15.461 1 95.81 149 ASP A CA 1
ATOM 1188 C C . ASP A 1 149 ? 4.277 20.047 14.578 1 95.81 149 ASP A C 1
ATOM 1190 O O . ASP A 1 149 ? 4.445 20.125 13.359 1 95.81 149 ASP A O 1
ATOM 1194 N N . VAL A 1 150 ? 3.262 20.547 15.148 1 98.12 150 VAL A N 1
ATOM 1195 C CA . VAL A 1 150 ? 2.234 21.312 14.453 1 98.12 150 VAL A CA 1
ATOM 1196 C C . VAL A 1 150 ? 2.797 22.672 14.031 1 98.12 150 VAL A C 1
ATOM 1198 O O . VAL A 1 150 ? 3.299 23.422 14.867 1 98.12 150 VAL A O 1
ATOM 1201 N N . LYS A 1 151 ? 2.734 22.969 12.766 1 97.56 151 LYS A N 1
ATOM 1202 C CA . LYS A 1 151 ? 3.201 24.219 12.164 1 97.56 151 LYS A CA 1
ATOM 1203 C C . LYS A 1 151 ? 2.576 24.422 10.789 1 97.56 151 LYS A C 1
ATOM 1205 O O . LYS A 1 151 ? 2.055 23.484 10.188 1 97.56 151 LYS A O 1
ATOM 1210 N N . PRO A 1 152 ? 2.592 25.625 10.305 1 97.44 152 PRO A N 1
ATOM 1211 C CA . PRO A 1 152 ? 1.944 25.906 9.023 1 97.44 152 PRO A CA 1
ATOM 1212 C C . PRO A 1 152 ? 2.473 25.031 7.891 1 97.44 152 PRO A C 1
ATOM 1214 O O . PRO A 1 152 ? 1.707 24.625 7.016 1 97.44 152 PRO A O 1
ATOM 1217 N N . ALA A 1 153 ? 3.748 24.672 7.965 1 95.69 153 ALA A N 1
ATOM 1218 C CA . ALA A 1 153 ? 4.379 23.906 6.898 1 95.69 153 ALA A CA 1
ATOM 1219 C C . ALA A 1 153 ? 3.865 22.469 6.895 1 95.69 153 ALA A C 1
ATOM 1221 O O . ALA A 1 153 ? 4.055 21.734 5.918 1 95.69 153 ALA A O 1
ATOM 1222 N N . ASN A 1 154 ? 3.189 22.078 7.934 1 96.5 154 ASN A N 1
ATOM 1223 C CA . ASN A 1 154 ? 2.697 20.703 8.023 1 96.5 154 ASN A CA 1
ATOM 1224 C C . ASN A 1 154 ? 1.196 20.625 7.758 1 96.5 154 ASN A C 1
ATOM 1226 O O . ASN A 1 154 ? 0.549 19.641 8.109 1 96.5 154 ASN A O 1
ATOM 1230 N N . PHE A 1 155 ? 0.658 21.719 7.254 1 98.25 155 PHE A N 1
ATOM 1231 C CA . PHE A 1 155 ? -0.698 21.766 6.719 1 98.25 155 PHE A CA 1
ATOM 1232 C C . PHE A 1 155 ? -0.688 22.219 5.262 1 98.25 155 PHE A C 1
ATOM 1234 O O . PHE A 1 155 ? -0.212 23.312 4.945 1 98.25 155 PHE A O 1
ATOM 1241 N N . CYS A 1 156 ? -1.237 21.422 4.441 1 96.88 156 CYS A N 1
ATOM 1242 C CA . CYS A 1 156 ? -1.292 21.719 3.014 1 96.88 156 CYS A CA 1
ATOM 1243 C C . CYS A 1 156 ? -2.734 21.781 2.525 1 96.88 156 CYS A C 1
ATOM 1245 O O . CYS A 1 156 ? -3.656 21.391 3.24 1 96.88 156 CYS A O 1
ATOM 1247 N N . ILE A 1 157 ? -2.842 22.359 1.36 1 95.88 157 ILE A N 1
ATOM 1248 C CA . ILE A 1 157 ? -4.133 22.328 0.685 1 95.88 157 ILE A CA 1
ATOM 1249 C C . ILE A 1 157 ? -4.156 21.188 -0.329 1 95.88 157 ILE A C 1
ATOM 1251 O O . ILE A 1 157 ? -3.182 20.969 -1.054 1 95.88 157 ILE A O 1
ATOM 1255 N N . SER A 1 158 ? -5.227 20.469 -0.342 1 92.94 158 SER A N 1
ATOM 1256 C CA . SER A 1 158 ? -5.387 19.359 -1.27 1 92.94 158 SER A CA 1
ATOM 1257 C C . SER A 1 158 ? -5.312 19.828 -2.719 1 92.94 158 SER A C 1
ATOM 1259 O O . SER A 1 158 ? -5.852 20.875 -3.062 1 92.94 158 SER A O 1
ATOM 1261 N N . LEU A 1 159 ? -4.691 19.094 -3.551 1 86.69 159 LEU A N 1
ATOM 1262 C CA . LEU A 1 159 ? -4.66 19.406 -4.977 1 86.69 159 LEU A CA 1
ATOM 1263 C C . LEU A 1 159 ? -6.008 19.109 -5.629 1 86.69 159 LEU A C 1
ATOM 1265 O O . LEU A 1 159 ? -6.387 19.766 -6.605 1 86.69 159 LEU A O 1
ATOM 1269 N N . ASP A 1 160 ? -6.699 18.188 -5.09 1 80.12 160 ASP A N 1
ATOM 1270 C CA . ASP A 1 160 ? -7.977 17.766 -5.641 1 80.12 160 ASP A CA 1
ATOM 1271 C C . ASP A 1 160 ? -9.102 18.719 -5.246 1 80.12 160 ASP A C 1
ATOM 1273 O O . ASP A 1 160 ? -10.07 18.891 -5.984 1 80.12 160 ASP A O 1
ATOM 1277 N N . ASN A 1 161 ? -9.008 19.25 -4.055 1 89.5 161 ASN A N 1
ATOM 1278 C CA . ASN A 1 161 ? -10.016 20.156 -3.484 1 89.5 161 ASN A CA 1
ATOM 1279 C C . ASN A 1 161 ? -9.367 21.359 -2.807 1 89.5 161 ASN A C 1
ATOM 1281 O O . ASN A 1 161 ? -8.898 21.25 -1.673 1 89.5 161 ASN A O 1
ATOM 1285 N N . PRO A 1 162 ? -9.469 22.484 -3.459 1 91.69 162 PRO A N 1
ATOM 1286 C CA . PRO A 1 162 ? -8.797 23.672 -2.941 1 91.69 162 PRO A CA 1
ATOM 1287 C C . PRO A 1 162 ? -9.359 24.141 -1.6 1 91.69 162 PRO A C 1
ATOM 1289 O O . PRO A 1 162 ? -8.805 25.047 -0.975 1 91.69 162 PRO A O 1
ATOM 1292 N N . ARG A 1 163 ? -10.375 23.516 -1.092 1 93.81 163 ARG A N 1
ATOM 1293 C CA . ARG A 1 163 ? -10.984 23.922 0.171 1 93.81 163 ARG A CA 1
ATOM 1294 C C . ARG A 1 163 ? -10.594 22.969 1.296 1 93.81 163 ARG A C 1
ATOM 1296 O O . ARG A 1 163 ? -10.961 23.188 2.453 1 93.81 163 ARG A O 1
ATOM 1303 N N . GLN A 1 164 ? -9.867 21.938 0.917 1 95.25 164 GLN A N 1
ATOM 1304 C CA . GLN A 1 164 ? -9.586 20.875 1.87 1 95.25 164 GLN A CA 1
ATOM 1305 C C . GLN A 1 164 ? -8.172 20.984 2.42 1 95.25 164 GLN A C 1
ATOM 1307 O O . GLN A 1 164 ? -7.203 21.016 1.655 1 95.25 164 GLN A O 1
ATOM 1312 N N . LEU A 1 165 ? -8.102 21.094 3.699 1 97.5 165 LEU A N 1
ATOM 1313 C CA . LEU A 1 165 ? -6.828 21.062 4.406 1 97.5 165 LEU A CA 1
ATOM 1314 C C . LEU A 1 165 ? -6.344 19.625 4.586 1 97.5 165 LEU A C 1
ATOM 1316 O O . LEU A 1 165 ? -7.141 18.719 4.875 1 97.5 165 LEU A O 1
ATOM 1320 N N . VAL A 1 166 ? -5.039 19.391 4.398 1 97.38 166 VAL A N 1
ATOM 1321 C CA . VAL A 1 166 ? -4.414 18.094 4.613 1 97.38 166 VAL A CA 1
ATOM 1322 C C . VAL A 1 166 ? -3.217 18.234 5.547 1 97.38 166 VAL A C 1
ATOM 1324 O O . VAL A 1 166 ? -2.324 19.047 5.297 1 97.38 166 VAL A O 1
ATOM 1327 N N . MET A 1 167 ? -3.238 17.516 6.59 1 98 167 MET A N 1
ATOM 1328 C CA . MET A 1 167 ? -2.1 17.484 7.5 1 98 167 MET A CA 1
ATOM 1329 C C . MET A 1 167 ? -1.022 16.531 7 1 98 167 MET A C 1
ATOM 1331 O O . MET A 1 167 ? -1.329 15.422 6.547 1 98 167 MET A O 1
ATOM 1335 N N . VAL A 1 168 ? 0.225 16.984 7.023 1 95.44 168 VAL A N 1
ATOM 1336 C CA . VAL A 1 168 ? 1.312 16.156 6.5 1 95.44 168 VAL A CA 1
ATOM 1337 C C . VAL A 1 168 ? 2.443 16.094 7.523 1 95.44 168 VAL A C 1
ATOM 1339 O O . VAL A 1 168 ? 2.426 16.797 8.531 1 95.44 168 VAL A O 1
ATOM 1342 N N . ASP A 1 169 ? 3.389 15.156 7.355 1 93 169 ASP A N 1
ATOM 1343 C CA . ASP A 1 169 ? 4.625 14.984 8.117 1 93 169 ASP A CA 1
ATOM 1344 C C . ASP A 1 169 ? 4.332 14.562 9.555 1 93 169 ASP A C 1
ATOM 1346 O O . ASP A 1 169 ? 4.121 15.414 10.422 1 93 169 ASP A O 1
ATOM 1350 N N . PHE A 1 170 ? 4.43 13.359 9.773 1 95.44 170 PHE A N 1
ATOM 1351 C CA . PHE A 1 170 ? 4.137 12.773 11.07 1 95.44 170 PHE A CA 1
ATOM 1352 C C . PHE A 1 170 ? 5.398 12.211 11.711 1 95.44 170 PHE A C 1
ATOM 1354 O O . PHE A 1 170 ? 5.328 11.336 12.57 1 95.44 170 PHE A O 1
ATOM 1361 N N . GLY A 1 171 ? 6.484 12.688 11.273 1 91 171 GLY A N 1
ATOM 1362 C CA . GLY A 1 171 ? 7.77 12.148 11.695 1 91 171 GLY A CA 1
ATOM 1363 C C . GLY A 1 171 ? 8.008 12.273 13.188 1 91 171 GLY A C 1
ATOM 1364 O O . GLY A 1 171 ? 8.703 11.445 13.781 1 91 171 GLY A O 1
ATOM 1365 N N . MET A 1 172 ? 7.355 13.203 13.859 1 91.75 172 MET A N 1
ATOM 1366 C CA . MET A 1 172 ? 7.59 13.453 15.281 1 91.75 172 MET A CA 1
ATOM 1367 C C . MET A 1 172 ? 6.441 12.914 16.125 1 91.75 172 MET A C 1
ATOM 1369 O O . MET A 1 172 ? 6.422 13.094 17.344 1 91.75 172 MET A O 1
ATOM 1373 N N . CYS A 1 173 ? 5.508 12.32 15.438 1 94.5 173 CYS A N 1
ATOM 1374 C CA . CYS A 1 173 ? 4.348 11.812 16.156 1 94.5 173 CYS A CA 1
ATOM 1375 C C . CYS A 1 173 ? 4.758 10.766 17.188 1 94.5 173 CYS A C 1
ATOM 1377 O O . CYS A 1 173 ? 5.828 10.164 17.078 1 94.5 173 CYS A O 1
ATOM 1379 N N . ARG A 1 174 ? 3.945 10.625 18.125 1 92.25 174 ARG A N 1
ATOM 1380 C CA . ARG A 1 174 ? 4.121 9.617 19.156 1 92.25 174 ARG A CA 1
ATOM 1381 C C . ARG A 1 174 ? 2.779 9.055 19.625 1 92.25 174 ARG A C 1
ATOM 1383 O O . ARG A 1 174 ? 1.8 9.797 19.734 1 92.25 174 ARG A O 1
ATOM 1390 N N . LYS A 1 175 ? 2.822 7.742 19.875 1 91.88 175 LYS A N 1
ATOM 1391 C CA . LYS A 1 175 ? 1.628 7.156 20.469 1 91.88 175 LYS A CA 1
ATOM 1392 C C . LYS A 1 175 ? 1.457 7.625 21.922 1 91.88 175 LYS A C 1
ATOM 1394 O O . LYS A 1 175 ? 2.416 7.633 22.688 1 91.88 175 LYS A O 1
ATOM 1399 N N . TYR A 1 176 ? 0.282 8.016 22.25 1 92.19 176 TYR A N 1
ATOM 1400 C CA . TYR A 1 176 ? 0.053 8.461 23.625 1 92.19 176 TYR A CA 1
ATOM 1401 C C . TYR A 1 176 ? -0.832 7.48 24.375 1 92.19 176 TYR A C 1
ATOM 1403 O O . TYR A 1 176 ? -1.161 7.699 25.547 1 92.19 176 TYR A O 1
ATOM 1411 N N . VAL A 1 177 ? -1.204 6.402 23.625 1 89.12 177 VAL A N 1
ATOM 1412 C CA . VAL A 1 177 ? -1.975 5.324 24.234 1 89.12 177 VAL A CA 1
ATOM 1413 C C . VAL A 1 177 ? -1.148 4.039 24.25 1 89.12 177 VAL A C 1
ATOM 1415 O O . VAL A 1 177 ? -0.227 3.883 23.438 1 89.12 177 VAL A O 1
ATOM 1418 N N . ASN A 1 178 ? -1.466 3.141 25.094 1 79.81 178 ASN A N 1
ATOM 1419 C CA . ASN A 1 178 ? -0.774 1.856 25.141 1 79.81 178 ASN A CA 1
ATOM 1420 C C . ASN A 1 178 ? -1.24 0.926 24.031 1 79.81 178 ASN A C 1
ATOM 1422 O O . ASN A 1 178 ? -2.191 1.239 23.312 1 79.81 178 ASN A O 1
ATOM 1426 N N . GLU A 1 179 ? -0.474 -0.139 23.781 1 69 179 GLU A N 1
ATOM 1427 C CA . GLU A 1 179 ? -0.711 -1.08 22.688 1 69 179 GLU A CA 1
ATOM 1428 C C . GLU A 1 179 ? -2.156 -1.569 22.688 1 69 179 GLU A C 1
ATOM 1430 O O . GLU A 1 179 ? -2.746 -1.78 21.625 1 69 179 GLU A O 1
ATOM 1435 N N . GLY A 1 180 ? -2.783 -1.673 23.766 1 62.5 180 GLY A N 1
ATOM 1436 C CA . GLY A 1 180 ? -4.168 -2.111 23.828 1 62.5 180 GLY A CA 1
ATOM 1437 C C . GLY A 1 180 ? -5.16 -1.002 23.547 1 62.5 180 GLY A C 1
ATOM 1438 O O . GLY A 1 180 ? -6.355 -1.257 23.375 1 62.5 180 GLY A O 1
ATOM 1439 N N . GLY A 1 181 ? -4.688 0.222 23.281 1 65.81 181 GLY A N 1
ATOM 1440 C CA . GLY A 1 181 ? -5.43 1.38 22.812 1 65.81 181 GLY A CA 1
ATOM 1441 C C . GLY A 1 181 ? -6.281 2.023 23.891 1 65.81 181 GLY A C 1
ATOM 1442 O O . GLY A 1 181 ? -6.945 3.033 23.641 1 65.81 181 GLY A O 1
ATOM 1443 N N . THR A 1 182 ? -6.254 1.507 25 1 66.5 182 THR A N 1
ATOM 1444 C CA . THR A 1 182 ? -7.266 1.96 25.953 1 66.5 182 THR A CA 1
ATOM 1445 C C . THR A 1 182 ? -6.633 2.795 27.062 1 66.5 182 THR A C 1
ATOM 1447 O O . THR A 1 182 ? -7.293 3.65 27.656 1 66.5 182 THR A O 1
ATOM 1450 N N . GLU A 1 183 ? -5.379 2.572 27.219 1 73.56 183 GLU A N 1
ATOM 1451 C CA . GLU A 1 183 ? -4.793 3.285 28.344 1 73.56 183 GLU A CA 1
ATOM 1452 C C . GLU A 1 183 ? -3.799 4.344 27.875 1 73.56 183 GLU A C 1
ATOM 1454 O O . GLU A 1 183 ? -3.01 4.102 26.969 1 73.56 183 GLU A O 1
ATOM 1459 N N . LEU A 1 184 ? -3.936 5.523 28.562 1 82.19 184 LEU A N 1
ATOM 1460 C CA . LEU A 1 184 ? -3.021 6.621 28.266 1 82.19 184 LEU A CA 1
ATOM 1461 C C . LEU A 1 184 ? -1.617 6.309 28.766 1 82.19 184 LEU A C 1
ATOM 1463 O O . LEU A 1 184 ? -1.451 5.742 29.844 1 82.19 184 LEU A O 1
ATOM 1467 N N . ARG A 1 185 ? -0.711 6.637 27.969 1 83.19 185 ARG A N 1
ATOM 1468 C CA . ARG A 1 185 ? 0.673 6.508 28.422 1 83.19 185 ARG A CA 1
ATOM 1469 C C . ARG A 1 185 ? 1.027 7.594 29.422 1 83.19 185 ARG A C 1
ATOM 1471 O O . ARG A 1 185 ? 0.583 8.734 29.297 1 83.19 185 ARG A O 1
ATOM 1478 N N . HIS A 1 186 ? 1.828 7.227 30.359 1 80.62 186 HIS A N 1
ATOM 1479 C CA . HIS A 1 186 ? 2.309 8.195 31.328 1 80.62 186 HIS A CA 1
ATOM 1480 C C . HIS A 1 186 ? 3.361 9.117 30.719 1 80.62 186 HIS A C 1
ATOM 1482 O O . HIS A 1 186 ? 4.09 8.719 29.812 1 80.62 186 HIS A O 1
ATOM 1488 N N . PRO A 1 187 ? 3.371 10.328 31.281 1 80.75 187 PRO A N 1
ATOM 1489 C CA . PRO A 1 187 ? 4.406 11.234 30.781 1 80.75 187 PRO A CA 1
ATOM 1490 C C . PRO A 1 187 ? 5.82 10.719 31.031 1 80.75 187 PRO A C 1
ATOM 1492 O O . PRO A 1 187 ? 6.074 10.086 32.062 1 80.75 187 PRO A O 1
ATOM 1495 N N . ARG A 1 188 ? 6.57 10.93 30.062 1 75.25 188 ARG A N 1
ATOM 1496 C CA . ARG A 1 188 ? 7.98 10.617 30.266 1 75.25 188 ARG A CA 1
ATOM 1497 C C . ARG A 1 188 ? 8.617 11.594 31.25 1 75.25 188 ARG A C 1
ATOM 1499 O O . ARG A 1 188 ? 8.336 12.797 31.219 1 75.25 188 ARG A O 1
ATOM 1506 N N . TRP A 1 189 ? 9.375 11.078 32.031 1 66.06 189 TRP A N 1
ATOM 1507 C CA . TRP A 1 189 ? 10 11.883 33.094 1 66.06 189 TRP A CA 1
ATOM 1508 C C . TRP A 1 189 ? 11.031 12.844 32.5 1 66.06 189 TRP A C 1
ATOM 1510 O O . TRP A 1 189 ? 11.188 13.969 32.969 1 66.06 189 TRP A O 1
ATOM 1520 N N . PHE A 1 190 ? 11.703 12.305 31.484 1 67.25 190 PHE A N 1
ATOM 1521 C CA . PHE A 1 190 ? 12.703 13.172 30.859 1 67.25 190 PHE A CA 1
ATOM 1522 C C . PHE A 1 190 ? 12.594 13.102 29.344 1 67.25 190 PHE A C 1
ATOM 1524 O O . PHE A 1 190 ? 12.523 12.016 28.766 1 67.25 190 PHE A O 1
ATOM 1531 N N . VAL A 1 191 ? 12.211 14.289 28.828 1 72 191 VAL A N 1
ATOM 1532 C CA . VAL A 1 191 ? 12.211 14.398 27.375 1 72 191 VAL A CA 1
ATOM 1533 C C . VAL A 1 191 ? 13.547 14.961 26.906 1 72 191 VAL A C 1
ATOM 1535 O O . VAL A 1 191 ? 13.961 16.031 27.344 1 72 191 VAL A O 1
ATOM 1538 N N . HIS A 1 192 ? 14.172 14.117 26.266 1 71 192 HIS A N 1
ATOM 1539 C CA . HIS A 1 192 ? 15.477 14.547 25.781 1 71 192 HIS A CA 1
ATOM 1540 C C . HIS A 1 192 ? 15.352 15.508 24.609 1 71 192 HIS A C 1
ATOM 1542 O O . HIS A 1 192 ? 14.781 15.148 23.562 1 71 192 HIS A O 1
ATOM 1548 N N . GLY A 1 193 ? 15.805 16.734 24.922 1 79.56 193 GLY A N 1
ATOM 1549 C CA . GLY A 1 193 ? 15.93 17.688 23.828 1 79.56 193 GLY A CA 1
ATOM 1550 C C . GLY A 1 193 ? 14.617 18.375 23.484 1 79.56 193 GLY A C 1
ATOM 1551 O O . GLY A 1 193 ? 13.555 17.984 23.969 1 79.56 193 GLY A O 1
ATOM 1552 N N . PHE A 1 194 ? 14.758 19.5 22.812 1 84.31 194 PHE A N 1
ATOM 1553 C CA . PHE A 1 194 ? 13.609 20.281 22.359 1 84.31 194 PHE A CA 1
ATOM 1554 C C . PHE A 1 194 ? 12.961 19.625 21.156 1 84.31 194 PHE A C 1
ATOM 1556 O O . PHE A 1 194 ? 13.641 19.266 20.188 1 84.31 194 PHE A O 1
ATOM 1563 N N . LYS A 1 195 ? 11.695 19.344 21.25 1 84.56 195 LYS A N 1
ATOM 1564 C CA . LYS A 1 195 ? 10.961 18.719 20.156 1 84.56 195 LYS A CA 1
ATOM 1565 C C . LYS A 1 195 ? 10.062 19.734 19.453 1 84.56 195 LYS A C 1
ATOM 1567 O O . LYS A 1 195 ? 9.422 20.562 20.109 1 84.56 195 LYS A O 1
ATOM 1572 N N . GLY A 1 196 ? 10.148 19.656 18.141 1 88.31 196 GLY A N 1
ATOM 1573 C CA . GLY A 1 196 ? 9.258 20.5 17.359 1 88.31 196 GLY A CA 1
ATOM 1574 C C . GLY A 1 196 ? 9.938 21.766 16.844 1 88.31 196 GLY A C 1
ATOM 1575 O O . GLY A 1 196 ? 11.164 21.875 16.891 1 88.31 196 GLY A O 1
ATOM 1576 N N . THR A 1 197 ? 9.164 22.641 16.312 1 92.62 197 THR A N 1
ATOM 1577 C CA . THR A 1 197 ? 9.602 23.953 15.828 1 92.62 197 THR A CA 1
ATOM 1578 C C . THR A 1 197 ? 9.383 25.016 16.891 1 92.62 197 THR A C 1
ATOM 1580 O O . THR A 1 197 ? 8.25 25.281 17.297 1 92.62 197 THR A O 1
ATOM 1583 N N . VAL A 1 198 ? 10.344 25.734 17.266 1 94.94 198 VAL A N 1
ATOM 1584 C CA . VAL A 1 198 ? 10.375 26.625 18.422 1 94.94 198 VAL A CA 1
ATOM 1585 C C . VAL A 1 198 ? 9.219 27.609 18.328 1 94.94 198 VAL A C 1
ATOM 1587 O O . VAL A 1 198 ? 8.531 27.859 19.328 1 94.94 198 VAL A O 1
ATOM 1590 N N . ARG A 1 199 ? 8.938 28.141 17.203 1 95.62 199 ARG A N 1
ATOM 1591 C CA . ARG A 1 199 ? 7.93 29.172 17 1 95.62 199 ARG A CA 1
ATOM 1592 C C . ARG A 1 199 ? 6.543 28.672 17.391 1 95.62 199 ARG A C 1
ATOM 1594 O O . ARG A 1 199 ? 5.699 29.453 17.844 1 95.62 199 ARG A O 1
ATOM 1601 N N . TYR A 1 200 ? 6.367 27.391 17.266 1 97.56 200 TYR A N 1
ATOM 1602 C CA . TYR A 1 200 ? 5.02 26.875 17.484 1 97.56 200 TYR A CA 1
ATOM 1603 C C . TYR A 1 200 ? 4.996 25.875 18.625 1 97.56 200 TYR A C 1
ATOM 1605 O O . TYR A 1 200 ? 3.947 25.297 18.938 1 97.56 200 TYR A O 1
ATOM 1613 N N . ALA A 1 201 ? 6.152 25.656 19.203 1 96.75 201 ALA A N 1
ATOM 1614 C CA . ALA A 1 201 ? 6.25 24.688 20.281 1 96.75 201 ALA A CA 1
ATOM 1615 C C . ALA A 1 201 ? 5.418 25.109 21.484 1 96.75 201 ALA A C 1
ATOM 1617 O O . ALA A 1 201 ? 5.387 26.281 21.844 1 96.75 201 ALA A O 1
ATOM 1618 N N . PRO A 1 202 ? 4.762 24.156 22.078 1 97 202 PRO A N 1
ATOM 1619 C CA . PRO A 1 202 ? 4.012 24.469 23.297 1 97 202 PRO A CA 1
ATOM 1620 C C . PRO A 1 202 ? 4.922 24.781 24.484 1 97 202 PRO A C 1
ATOM 1622 O O . PRO A 1 202 ? 6.109 24.453 24.453 1 97 202 PRO A O 1
ATOM 1625 N N . LEU A 1 203 ? 4.379 25.438 25.422 1 95.44 203 LEU A N 1
ATOM 1626 C CA . LEU A 1 203 ? 5.141 25.812 26.609 1 95.44 203 LEU A CA 1
ATOM 1627 C C . LEU A 1 203 ? 5.734 24.578 27.281 1 95.44 203 LEU A C 1
ATOM 1629 O O . LEU A 1 203 ? 6.848 24.625 27.797 1 95.44 203 LEU A O 1
ATOM 1633 N N . ALA A 1 204 ? 5.035 23.453 27.297 1 93.19 204 ALA A N 1
ATOM 1634 C CA . ALA A 1 204 ? 5.539 22.219 27.891 1 93.19 204 ALA A CA 1
ATOM 1635 C C . ALA A 1 204 ? 6.867 21.812 27.266 1 93.19 204 ALA A C 1
ATOM 1637 O O . ALA A 1 204 ? 7.762 21.328 27.953 1 93.19 204 ALA A O 1
ATOM 1638 N N . ALA A 1 205 ? 6.957 21.938 26.016 1 92.88 205 ALA A N 1
ATOM 1639 C CA . ALA A 1 205 ? 8.195 21.594 25.312 1 92.88 205 ALA A CA 1
ATOM 1640 C C . ALA A 1 205 ? 9.344 22.484 25.797 1 92.88 205 ALA A C 1
ATOM 1642 O O . ALA A 1 205 ? 10.469 22.016 25.969 1 92.88 205 ALA A O 1
ATOM 1643 N N . HIS A 1 206 ? 9.062 23.75 25.969 1 93 206 HIS A N 1
ATOM 1644 C CA . HIS A 1 206 ? 10.062 24.688 26.469 1 93 206 HIS A CA 1
ATOM 1645 C C . HIS A 1 206 ? 10.523 24.312 27.875 1 93 206 HIS A C 1
ATOM 1647 O O . HIS A 1 206 ? 11.68 24.562 28.234 1 93 206 HIS A O 1
ATOM 1653 N N . HIS A 1 207 ? 9.672 23.688 28.547 1 91.25 207 HIS A N 1
ATOM 1654 C CA . HIS A 1 207 ? 9.961 23.312 29.922 1 91.25 207 HIS A CA 1
ATOM 1655 C C . HIS A 1 207 ? 10.508 21.891 30.016 1 91.25 207 HIS A C 1
ATOM 1657 O O . HIS A 1 207 ? 10.703 21.375 31.109 1 91.25 207 HIS A O 1
ATOM 1663 N N . GLY A 1 208 ? 10.586 21.234 28.891 1 89.44 208 GLY A N 1
ATOM 1664 C CA . GLY A 1 208 ? 11.109 19.875 28.859 1 89.44 208 GLY A CA 1
ATOM 1665 C C . GLY A 1 208 ? 10.109 18.844 29.359 1 89.44 208 GLY A C 1
ATOM 1666 O O . GLY A 1 208 ? 10.5 17.812 29.922 1 89.44 208 GLY A O 1
ATOM 1667 N N . ARG A 1 209 ? 8.953 19.172 29.281 1 89 209 ARG A N 1
ATOM 1668 C CA . ARG A 1 209 ? 7.906 18.234 29.703 1 89 209 ARG A CA 1
ATOM 1669 C C . ARG A 1 209 ? 7.363 17.453 28.516 1 89 209 ARG A C 1
ATOM 1671 O O . ARG A 1 209 ? 7.488 17.891 27.359 1 89 209 ARG A O 1
ATOM 1678 N N . ASP A 1 210 ? 6.758 16.375 28.828 1 90.31 210 ASP A N 1
ATOM 1679 C CA . ASP A 1 210 ? 6.207 15.516 27.797 1 90.31 210 ASP A CA 1
ATOM 1680 C C . ASP A 1 210 ? 4.945 16.125 27.188 1 90.31 210 ASP A C 1
ATOM 1682 O O . ASP A 1 210 ? 4.301 16.969 27.797 1 90.31 210 ASP A O 1
ATOM 1686 N N . SER A 1 211 ? 4.684 15.734 25.984 1 91.81 211 SER A N 1
ATOM 1687 C CA . SER A 1 211 ? 3.543 16.281 25.25 1 91.81 211 SER A CA 1
ATOM 1688 C C . SER A 1 211 ? 2.326 15.367 25.375 1 91.81 211 SER A C 1
ATOM 1690 O O . SER A 1 211 ? 2.463 14.141 25.453 1 91.81 211 SER A O 1
ATOM 1692 N N . SER A 1 212 ? 1.206 15.984 25.453 1 94.25 212 SER A N 1
ATOM 1693 C CA . SER A 1 212 ? -0.099 15.336 25.406 1 94.25 212 SER A CA 1
ATOM 1694 C C . SER A 1 212 ? -0.976 15.945 24.312 1 94.25 212 SER A C 1
ATOM 1696 O O . SER A 1 212 ? -0.495 16.719 23.484 1 94.25 212 SER A O 1
ATOM 1698 N N . ARG A 1 213 ? -2.207 15.656 24.312 1 96.81 213 ARG A N 1
ATOM 1699 C CA . ARG A 1 213 ? -3.156 16.172 23.328 1 96.81 213 ARG A CA 1
ATOM 1700 C C . ARG A 1 213 ? -3.289 17.688 23.453 1 96.81 213 ARG A C 1
ATOM 1702 O O . ARG A 1 213 ? -3.43 18.391 22.453 1 96.81 213 ARG A O 1
ATOM 1709 N N . LYS A 1 214 ? -3.168 18.156 24.641 1 97.44 214 LYS A N 1
ATOM 1710 C CA . LYS A 1 214 ? -3.279 19.578 24.891 1 97.44 214 LYS A CA 1
ATOM 1711 C C . LYS A 1 214 ? -2.207 20.359 24.125 1 97.44 214 LYS A C 1
ATOM 1713 O O . LYS A 1 214 ? -2.475 21.438 23.594 1 97.44 214 LYS A O 1
ATOM 1718 N N . GLU A 1 215 ? -1.021 19.828 24.094 1 97.44 215 GLU A N 1
ATOM 1719 C CA . GLU A 1 215 ? 0.108 20.531 23.5 1 97.44 215 GLU A CA 1
ATOM 1720 C C . GLU A 1 215 ? -0.059 20.672 21.984 1 97.44 215 GLU A C 1
ATOM 1722 O O . GLU A 1 215 ? 0.365 21.656 21.391 1 97.44 215 GLU A O 1
ATOM 1727 N N . ASP A 1 216 ? -0.635 19.672 21.375 1 98.44 216 ASP A N 1
ATOM 1728 C CA . ASP A 1 216 ? -0.974 19.812 19.969 1 98.44 216 ASP A CA 1
ATOM 1729 C C . ASP A 1 216 ? -1.948 20.953 19.75 1 98.44 216 ASP A C 1
ATOM 1731 O O . ASP A 1 216 ? -1.799 21.734 18.797 1 98.44 216 ASP A O 1
ATOM 1735 N N . LEU A 1 217 ? -2.889 21.125 20.609 1 98.81 217 LEU A N 1
ATOM 1736 C CA . LEU A 1 217 ? -3.9 22.172 20.5 1 98.81 217 LEU A CA 1
ATOM 1737 C C . LEU A 1 217 ? -3.289 23.547 20.719 1 98.81 217 LEU A C 1
ATOM 1739 O O . LEU A 1 217 ? -3.686 24.516 20.078 1 98.81 217 LEU A O 1
ATOM 1743 N N . GLU A 1 218 ? -2.385 23.578 21.625 1 98.69 218 GLU A N 1
ATOM 1744 C CA . GLU A 1 218 ? -1.672 24.844 21.844 1 98.69 218 GLU A CA 1
ATOM 1745 C C . GLU A 1 218 ? -0.932 25.281 20.578 1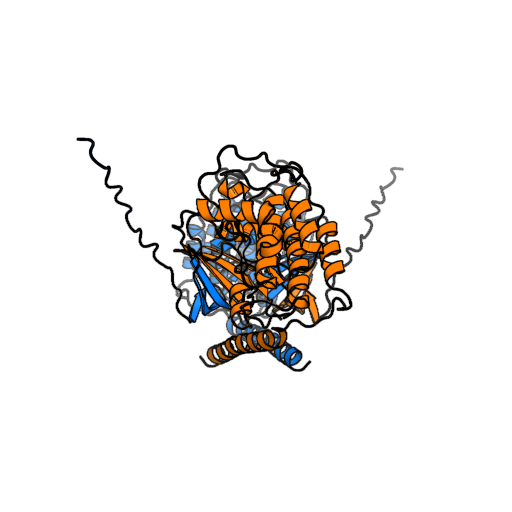 98.69 218 GLU A C 1
ATOM 1747 O O . GLU A 1 218 ? -0.965 26.453 20.203 1 98.69 218 GLU A O 1
ATOM 1752 N N . SER A 1 219 ? -0.248 24.344 19.969 1 98.69 219 SER A N 1
ATOM 1753 C CA . SER A 1 219 ? 0.47 24.641 18.734 1 98.69 219 SER A CA 1
ATOM 1754 C C . SER A 1 219 ? -0.489 25.047 17.609 1 98.69 219 SER A C 1
ATOM 1756 O O . SER A 1 219 ? -0.203 25.969 16.859 1 98.69 219 SER A O 1
ATOM 1758 N N . VAL A 1 220 ? -1.63 24.359 17.531 1 98.81 220 VAL A N 1
ATOM 1759 C CA . VAL A 1 220 ? -2.643 24.734 16.547 1 98.81 220 VAL A CA 1
ATOM 1760 C C . VAL A 1 220 ? -3.076 26.188 16.781 1 98.81 220 VAL A C 1
ATOM 1762 O O . VAL A 1 220 ? -3.273 26.938 15.82 1 98.81 220 VAL A O 1
ATOM 1765 N N . PHE A 1 221 ? -3.229 26.562 17.984 1 98.75 221 PHE A N 1
ATOM 1766 C CA . PHE A 1 221 ? -3.646 27.922 18.344 1 98.75 221 PHE A CA 1
ATOM 1767 C C . PHE A 1 221 ? -2.65 28.953 17.812 1 98.75 221 PHE A C 1
ATOM 1769 O O . PHE A 1 221 ? -3.045 29.969 17.234 1 98.75 221 PHE A O 1
ATOM 1776 N N . TYR A 1 222 ? -1.356 28.672 18.047 1 98.56 222 TYR A N 1
ATOM 1777 C CA . TYR A 1 222 ? -0.332 29.594 17.547 1 98.56 222 TYR A CA 1
ATOM 1778 C C . TYR A 1 222 ? -0.407 29.719 16.031 1 98.56 222 TYR A C 1
ATOM 1780 O O . TYR A 1 222 ? -0.304 30.812 15.484 1 98.56 222 TYR A O 1
ATOM 1788 N N . VAL A 1 223 ? -0.558 28.594 15.367 1 98.56 223 VAL A N 1
ATOM 1789 C CA . VAL A 1 223 ? -0.663 28.594 13.906 1 98.56 223 VAL A CA 1
ATOM 1790 C C . VAL A 1 223 ? -1.869 29.422 13.477 1 98.56 223 VAL A C 1
ATOM 1792 O O . VAL A 1 223 ? -1.767 30.25 12.57 1 98.56 223 VAL A O 1
ATOM 1795 N N . LEU A 1 224 ? -2.959 29.234 14.164 1 98.31 224 LEU A N 1
ATOM 1796 C CA . LEU A 1 224 ? -4.191 29.953 13.836 1 98.31 224 LEU A CA 1
ATOM 1797 C C . LEU A 1 224 ? -4.012 31.453 14 1 98.31 224 LEU A C 1
ATOM 1799 O O . LEU A 1 224 ? -4.391 32.219 13.117 1 98.31 224 LEU A O 1
ATOM 1803 N N . VAL A 1 225 ? -3.447 31.859 15.039 1 98.25 225 VAL A N 1
ATOM 1804 C CA . VAL A 1 225 ? -3.221 33.281 15.289 1 98.25 225 VAL A CA 1
ATOM 1805 C C . VAL A 1 225 ? -2.314 33.844 14.203 1 98.25 225 VAL A C 1
ATOM 1807 O O . VAL A 1 225 ? -2.582 34.938 13.672 1 98.25 225 VAL A O 1
ATOM 1810 N N . GLU A 1 226 ? -1.277 33.094 13.922 1 97.44 226 GLU A N 1
ATOM 1811 C CA . GLU A 1 226 ? -0.377 33.594 12.875 1 97.44 226 GLU A CA 1
ATOM 1812 C C . GLU A 1 226 ? -1.111 33.75 11.547 1 97.44 226 GLU A C 1
ATOM 1814 O O . GLU A 1 226 ? -0.864 34.688 10.812 1 97.44 226 GLU A O 1
ATOM 1819 N N . MET A 1 227 ? -1.995 32.844 11.242 1 96.56 227 MET A N 1
ATOM 1820 C CA . MET A 1 227 ? -2.734 32.906 9.984 1 96.56 227 MET A CA 1
ATOM 1821 C C . MET A 1 227 ? -3.686 34.094 9.969 1 96.56 227 MET A C 1
ATOM 1823 O O . MET A 1 227 ? -3.943 34.688 8.914 1 96.56 227 MET A O 1
ATOM 1827 N N . LEU A 1 228 ? -4.176 34.469 11.117 1 96.25 228 LEU A N 1
ATOM 1828 C CA . LEU A 1 228 ? -5.18 35.531 11.219 1 96.25 228 LEU A CA 1
ATOM 1829 C C . LEU A 1 228 ? -4.516 36.906 11.352 1 96.25 228 LEU A C 1
ATOM 1831 O O . LEU A 1 228 ? -5.012 37.875 10.812 1 96.25 228 LEU A O 1
ATOM 1835 N N . VAL A 1 229 ? -3.398 36.906 12.023 1 95.88 229 VAL A N 1
ATOM 1836 C CA . VAL A 1 229 ? -2.768 38.188 12.383 1 95.88 229 VAL A CA 1
ATOM 1837 C C . VAL A 1 229 ? -1.595 38.469 11.445 1 95.88 229 VAL A C 1
ATOM 1839 O O . VAL A 1 229 ? -1.255 39.625 11.188 1 95.88 229 VAL A O 1
ATOM 1842 N N . GLY A 1 230 ? -0.989 37.375 10.992 1 95.44 230 GLY A N 1
ATOM 1843 C CA . GLY A 1 230 ? 0.146 37.531 10.094 1 95.44 230 GLY A CA 1
ATOM 1844 C C . GLY A 1 230 ? 1.483 37.375 10.797 1 95.44 230 GLY A C 1
ATOM 1845 O O . GLY A 1 230 ? 2.521 37.25 10.148 1 95.44 230 GLY A O 1
ATOM 1846 N N . THR A 1 231 ? 1.407 37.375 12.07 1 94.31 231 THR A N 1
ATOM 1847 C CA . THR A 1 231 ? 2.641 37.281 12.844 1 94.31 231 THR A CA 1
ATOM 1848 C C . THR A 1 231 ? 2.361 36.75 14.25 1 94.31 231 THR A C 1
ATOM 1850 O O . THR A 1 231 ? 1.207 36.5 14.609 1 94.31 231 THR A O 1
ATOM 1853 N N . LEU A 1 232 ? 3.451 36.469 14.977 1 96.19 232 LEU A N 1
ATOM 1854 C CA . LEU A 1 232 ? 3.465 36.188 16.406 1 96.19 232 LEU A CA 1
ATOM 1855 C C . LEU A 1 232 ? 4.418 37.125 17.141 1 96.19 232 LEU A C 1
ATOM 1857 O O . LEU A 1 232 ? 5.406 37.594 16.562 1 96.19 232 LEU A O 1
ATOM 1861 N N . PRO A 1 233 ? 4.094 37.375 18.359 1 95.81 233 PRO A N 1
ATOM 1862 C CA . PRO A 1 233 ? 4.965 38.312 19.094 1 95.81 233 PRO A CA 1
ATOM 1863 C C . PRO A 1 233 ? 6.422 37.844 19.125 1 95.81 233 PRO A C 1
ATOM 1865 O O . PRO A 1 233 ? 7.332 38.688 19.234 1 95.81 233 PRO A O 1
ATOM 1868 N N . TRP A 1 234 ? 6.629 36.562 18.969 1 96.81 234 TRP A N 1
ATOM 1869 C CA . TRP A 1 234 ? 7.977 36.031 19.078 1 96.81 234 TRP A CA 1
ATOM 1870 C C . TRP A 1 234 ? 8.492 35.562 17.703 1 96.81 234 TRP A C 1
ATOM 1872 O O . TRP A 1 234 ? 9.43 34.781 17.625 1 96.81 234 TRP A O 1
ATOM 1882 N N . MET A 1 235 ? 7.996 36.031 16.656 1 93.56 235 MET A N 1
ATOM 1883 C CA . MET A 1 235 ? 8.266 35.531 15.312 1 93.56 235 MET A CA 1
ATOM 1884 C C . MET A 1 235 ? 9.734 35.688 14.953 1 93.56 235 MET A C 1
ATOM 1886 O O . MET A 1 235 ? 10.305 34.875 14.234 1 93.56 235 MET A O 1
ATOM 1890 N N . VAL A 1 236 ? 10.383 36.656 15.414 1 92.06 236 VAL A N 1
ATOM 1891 C CA . VAL A 1 236 ? 11.734 36.969 14.984 1 92.06 236 VAL A CA 1
ATOM 1892 C C . VAL A 1 236 ? 12.734 36.531 16.047 1 92.06 236 VAL A C 1
ATOM 1894 O O . VAL A 1 236 ? 13.945 36.719 15.898 1 92.06 236 VAL A O 1
ATOM 1897 N N . MET A 1 237 ? 12.266 35.969 17.094 1 91.94 237 MET A N 1
ATOM 1898 C CA . MET A 1 237 ? 13.141 35.5 18.172 1 91.94 237 MET A CA 1
ATOM 1899 C C . MET A 1 237 ? 13.75 34.156 17.844 1 91.94 237 MET A C 1
ATOM 1901 O O . MET A 1 237 ? 13.078 33.281 17.297 1 91.94 237 MET A O 1
ATOM 1905 N N . GLU A 1 238 ? 14.945 33.969 18.188 1 87.5 238 GLU A N 1
ATOM 1906 C CA . GLU A 1 238 ? 15.641 32.75 17.844 1 87.5 238 GLU A CA 1
ATOM 1907 C C . GLU A 1 238 ? 15.859 31.875 19.078 1 87.5 238 GLU A C 1
ATOM 1909 O O . GLU A 1 238 ? 15.727 30.641 19.031 1 87.5 238 GLU A O 1
ATOM 1914 N N . GLU A 1 239 ? 16.156 32.5 20.156 1 91.88 239 GLU A N 1
ATOM 1915 C CA . GLU A 1 239 ? 16.484 31.766 21.375 1 91.88 239 GLU A CA 1
ATOM 1916 C C . GLU A 1 239 ? 15.227 31.188 22.016 1 91.88 239 GLU A C 1
ATOM 1918 O O . GLU A 1 239 ? 14.258 31.906 22.266 1 91.88 239 GLU A O 1
ATOM 1923 N N . THR A 1 240 ? 15.32 29.938 22.344 1 93.56 240 THR A N 1
ATOM 1924 C CA . THR A 1 240 ? 14.188 29.188 22.891 1 93.56 240 THR A CA 1
ATOM 1925 C C . THR A 1 240 ? 13.688 29.844 24.172 1 93.56 240 THR A C 1
ATOM 1927 O O . THR A 1 240 ? 12.484 29.922 24.422 1 93.56 240 THR A O 1
ATOM 1930 N N . VAL A 1 241 ? 14.602 30.328 24.969 1 94 241 VAL A N 1
ATOM 1931 C CA . VAL A 1 241 ? 14.25 30.891 26.266 1 94 241 VAL A CA 1
ATOM 1932 C C . VAL A 1 241 ? 13.453 32.188 26.062 1 94 241 VAL A C 1
ATOM 1934 O O . VAL A 1 241 ? 12.516 32.469 26.812 1 94 241 VAL A O 1
ATOM 1937 N N . HIS A 1 242 ? 13.828 32.938 25.094 1 96 242 HIS A N 1
ATOM 1938 C CA . HIS A 1 242 ? 13.133 34.188 24.812 1 96 242 HIS A CA 1
ATOM 1939 C C . HIS A 1 242 ? 11.734 33.906 24.266 1 96 242 HIS A C 1
ATOM 1941 O O . HIS A 1 242 ? 10.789 34.656 24.578 1 96 242 HIS A O 1
ATOM 1947 N N . VAL A 1 243 ? 11.617 32.938 23.422 1 97 243 VAL A N 1
ATOM 1948 C CA . VAL A 1 243 ? 10.32 32.562 22.875 1 97 243 VAL A CA 1
ATOM 1949 C C . VAL A 1 243 ? 9.383 32.125 23.984 1 97 243 VAL A C 1
ATOM 1951 O O . VAL A 1 243 ? 8.219 32.5 24.031 1 97 243 VAL A O 1
ATOM 1954 N N . GLU A 1 244 ? 9.938 31.328 24.859 1 96.44 244 GLU A N 1
ATOM 1955 C CA . GLU A 1 244 ? 9.164 30.859 26.016 1 96.44 244 GLU A CA 1
ATOM 1956 C C . GLU A 1 244 ? 8.641 32.031 26.828 1 96.44 244 GLU A C 1
ATOM 1958 O O . GLU A 1 244 ? 7.461 32.062 27.188 1 96.44 244 GLU A O 1
ATOM 1963 N N . HIS A 1 245 ? 9.484 32.938 27.125 1 96.81 245 HIS A N 1
ATOM 1964 C CA . HIS A 1 245 ? 9.102 34.125 27.891 1 96.81 245 HIS A CA 1
ATOM 1965 C C . HIS A 1 245 ? 8.031 34.938 27.172 1 96.81 245 HIS A C 1
ATOM 1967 O O . HIS A 1 245 ? 7.059 35.375 27.797 1 96.81 245 HIS A O 1
ATOM 1973 N N . ALA A 1 246 ? 8.242 35.094 25.953 1 97.38 246 ALA A N 1
ATOM 1974 C CA . ALA A 1 246 ? 7.285 35.875 25.156 1 97.38 246 ALA A CA 1
ATOM 1975 C C . ALA A 1 246 ? 5.914 35.188 25.172 1 97.38 246 ALA A C 1
ATOM 1977 O O . ALA A 1 246 ? 4.883 35.875 25.188 1 97.38 246 ALA A O 1
ATOM 1978 N N . LYS A 1 247 ? 5.895 33.906 25.109 1 97.44 247 LYS A N 1
ATOM 1979 C CA . LYS A 1 247 ? 4.641 33.188 25.141 1 97.44 247 LYS A CA 1
ATOM 1980 C C . LYS A 1 247 ? 3.924 33.375 26.484 1 97.44 247 LYS A C 1
ATOM 1982 O O . LYS A 1 247 ? 2.695 33.469 26.516 1 97.44 247 LYS A O 1
ATOM 1987 N N . GLN A 1 248 ? 4.664 33.438 27.484 1 96.38 248 GLN A N 1
ATOM 1988 C CA . GLN A 1 248 ? 4.082 33.688 28.812 1 96.38 248 GLN A CA 1
ATOM 1989 C C . GLN A 1 248 ? 3.502 35.094 28.906 1 96.38 248 GLN A C 1
ATOM 1991 O O . GLN A 1 248 ? 2.391 35.25 29.406 1 96.38 248 GLN A O 1
ATOM 1996 N N . VAL A 1 249 ? 4.219 35.969 28.422 1 96.62 249 VAL A N 1
ATOM 1997 C CA . VAL A 1 249 ? 3.795 37.344 28.438 1 96.62 249 VAL A CA 1
ATOM 1998 C C . VAL A 1 249 ? 2.531 37.531 27.594 1 96.62 249 VAL A C 1
ATOM 2000 O O . VAL A 1 249 ? 1.634 38.281 27.969 1 96.62 249 VAL A O 1
ATOM 2003 N N . ALA A 1 250 ? 2.455 36.781 26.516 1 96.38 250 ALA A N 1
ATOM 2004 C CA . ALA A 1 250 ? 1.321 36.844 25.609 1 96.38 250 ALA A CA 1
ATOM 2005 C C . ALA A 1 250 ? 0.045 36.344 26.266 1 96.38 250 ALA A C 1
ATOM 2007 O O . ALA A 1 250 ? -1.061 36.625 25.812 1 96.38 250 ALA A O 1
ATOM 2008 N N . ARG A 1 251 ? 0.166 35.656 27.359 1 94.44 251 ARG A N 1
ATOM 2009 C CA . ARG A 1 251 ? -0.979 35.125 28.078 1 94.44 251 ARG A CA 1
ATOM 2010 C C . ARG A 1 251 ? -1.41 36.062 29.203 1 94.44 251 ARG A C 1
ATOM 2012 O O . ARG A 1 251 ? -2.467 35.844 29.812 1 94.44 251 ARG A O 1
ATOM 2019 N N . THR A 1 252 ? -0.587 37.062 29.438 1 93.44 252 THR A N 1
ATOM 2020 C CA . THR A 1 252 ? -0.854 37.906 30.578 1 93.44 252 THR A CA 1
ATOM 2021 C C . THR A 1 252 ? -0.953 39.375 30.141 1 93.44 252 THR A C 1
ATOM 2023 O O . THR A 1 252 ? -1.967 39.781 29.578 1 93.44 252 THR A O 1
ATOM 2026 N N . SER A 1 253 ? 0.157 40.031 30.172 1 92.06 253 SER A N 1
ATOM 2027 C CA . SER A 1 253 ? 0.146 41.469 30 1 92.06 253 SER A CA 1
ATOM 2028 C C . SER A 1 253 ? -0.041 41.875 28.531 1 92.06 253 SER A C 1
ATOM 2030 O O . SER A 1 253 ? -0.532 42.969 28.234 1 92.06 253 SER A O 1
ATOM 2032 N N . SER A 1 254 ? 0.296 41.062 27.656 1 94 254 SER A N 1
ATOM 2033 C CA . SER A 1 254 ? 0.264 41.406 26.234 1 94 254 SER A CA 1
ATOM 2034 C C . SER A 1 254 ? -0.773 40.594 25.484 1 94 254 SER A C 1
ATOM 2036 O O . SER A 1 254 ? -0.651 40.375 24.266 1 94 254 SER A O 1
ATOM 2038 N N . LEU A 1 255 ? -1.727 40.062 26.203 1 95.31 255 LEU A N 1
ATOM 2039 C CA . LEU A 1 255 ? -2.752 39.188 25.609 1 95.31 255 LEU A CA 1
ATOM 2040 C C . LEU A 1 255 ? -3.484 39.938 24.5 1 95.31 255 LEU A C 1
ATOM 2042 O O . LEU A 1 255 ? -3.723 39.344 23.422 1 95.31 255 LEU A O 1
ATOM 2046 N N . HIS A 1 256 ? -3.867 41.188 24.75 1 93.44 256 HIS A N 1
ATOM 2047 C CA . HIS A 1 256 ? -4.613 41.969 23.781 1 93.44 256 HIS A CA 1
ATOM 2048 C C . HIS A 1 256 ? -3.805 42.188 22.5 1 93.44 256 HIS A C 1
ATOM 2050 O O . HIS A 1 256 ? -4.355 42.125 21.391 1 93.44 256 HIS A O 1
ATOM 2056 N N . GLU A 1 257 ? -2.533 42.406 22.672 1 93.25 257 GLU A N 1
ATOM 2057 C CA . GLU A 1 257 ? -1.652 42.562 21.531 1 93.25 257 GLU A CA 1
ATOM 2058 C C . GLU A 1 257 ? -1.492 41.281 20.75 1 93.25 257 GLU A C 1
ATOM 2060 O O . GLU A 1 257 ? -1.513 41.25 19.531 1 93.25 257 GLU A O 1
ATOM 2065 N N . PHE A 1 258 ? -1.306 40.219 21.469 1 95.75 258 PHE A N 1
ATOM 2066 C CA . PHE A 1 258 ? -1.136 38.906 20.906 1 95.75 258 PHE A CA 1
ATOM 2067 C C . PHE A 1 258 ? -2.336 38.5 20.047 1 95.75 258 PHE A C 1
ATOM 2069 O O . PHE A 1 258 ? -2.176 37.938 18.953 1 95.75 258 PHE A O 1
ATOM 2076 N N . LEU A 1 259 ? -3.453 38.844 20.484 1 96.88 259 LEU A N 1
ATOM 2077 C CA . LEU A 1 259 ? -4.672 38.438 19.797 1 96.88 259 LEU A CA 1
ATOM 2078 C C . LEU A 1 259 ? -5.328 39.594 19.078 1 96.88 259 LEU A C 1
ATOM 2080 O O . LEU A 1 259 ? -6.539 39.594 18.844 1 96.88 259 LEU A O 1
ATOM 2084 N N . SER A 1 260 ? -4.449 40.594 18.812 1 91.88 260 SER A N 1
ATOM 2085 C CA . SER A 1 260 ? -4.977 41.75 18.094 1 91.88 260 SER A CA 1
ATOM 2086 C C . SER A 1 260 ? -5.469 41.344 16.703 1 91.88 260 SER A C 1
ATOM 2088 O O . SER A 1 260 ? -4.754 40.688 15.953 1 91.88 260 SER A O 1
ATOM 2090 N N . GLY A 1 261 ? -6.672 41.531 16.344 1 88.31 261 GLY A N 1
ATOM 2091 C CA . GLY A 1 261 ? -7.223 41.188 15.039 1 88.31 261 GLY A CA 1
ATOM 2092 C C . GLY A 1 261 ? -7.973 39.875 15.039 1 88.31 261 GLY A C 1
ATOM 2093 O O . GLY A 1 261 ? -8.57 39.469 14.031 1 88.31 261 GLY A O 1
ATOM 2094 N N . CYS A 1 262 ? -7.906 39.219 16.172 1 95.38 262 CYS A N 1
ATOM 2095 C CA . CYS A 1 262 ? -8.617 37.969 16.297 1 95.38 262 CYS A CA 1
ATOM 2096 C C . CYS A 1 262 ? -9.992 38.156 16.938 1 95.38 262 CYS A C 1
ATOM 2098 O O . CYS A 1 262 ? -10.195 39.125 17.688 1 95.38 262 CYS A O 1
ATOM 2100 N N . PRO A 1 263 ? -10.945 37.375 16.547 1 95.19 263 PRO A N 1
ATOM 2101 C CA . PRO A 1 263 ? -12.234 37.438 17.234 1 95.19 263 PRO A CA 1
ATOM 2102 C C . PRO A 1 263 ? -12.117 37.094 18.719 1 95.19 263 PRO A C 1
ATOM 2104 O O . PRO A 1 263 ? -11.211 36.344 19.125 1 95.19 263 PRO A O 1
ATOM 2107 N N . LYS A 1 264 ? -13.031 37.562 19.5 1 94.75 264 LYS A N 1
ATOM 2108 C CA . LYS A 1 264 ? -12.992 37.438 20.953 1 94.75 264 LYS A CA 1
ATOM 2109 C C . LYS A 1 264 ? -13.031 35.969 21.359 1 94.75 264 LYS A C 1
ATOM 2111 O O . LYS A 1 264 ? -12.516 35.594 22.422 1 94.75 264 LYS A O 1
ATOM 2116 N N . GLN A 1 265 ? -13.625 35.156 20.516 1 96.81 265 GLN A N 1
ATOM 2117 C CA . GLN A 1 265 ? -13.742 33.719 20.812 1 96.81 265 GLN A CA 1
ATOM 2118 C C . GLN A 1 265 ? -12.375 33.062 21 1 96.81 265 GLN A C 1
ATOM 2120 O O . GLN A 1 265 ? -12.234 32.094 21.719 1 96.81 265 GLN A O 1
ATOM 2125 N N . LEU A 1 266 ? -11.32 33.625 20.438 1 98 266 LEU A N 1
ATOM 2126 C CA . LEU A 1 266 ? -9.984 33.062 20.531 1 98 266 LEU A CA 1
ATOM 2127 C C . LEU A 1 266 ? -9.438 33.219 21.953 1 98 266 LEU A C 1
ATOM 2129 O O . LEU A 1 266 ? -8.656 32.375 22.422 1 98 266 LEU A O 1
ATOM 2133 N N . VAL A 1 267 ? -9.906 34.25 22.609 1 97.38 267 VAL A N 1
ATOM 2134 C CA . VAL A 1 267 ? -9.516 34.406 24 1 97.38 267 VAL A CA 1
ATOM 2135 C C . VAL A 1 267 ? -10.039 33.219 24.812 1 97.38 267 VAL A C 1
ATOM 2137 O O . VAL A 1 267 ? -9.312 32.656 25.625 1 97.38 267 VAL A O 1
ATOM 2140 N N . HIS A 1 268 ? -11.242 32.875 24.562 1 97.69 268 HIS A N 1
ATOM 2141 C CA . HIS A 1 268 ? -11.867 31.75 25.266 1 97.69 268 HIS A CA 1
ATOM 2142 C C . HIS A 1 268 ? -11.172 30.438 24.922 1 97.69 268 HIS A C 1
ATOM 2144 O O . HIS A 1 268 ? -10.984 29.578 25.797 1 97.69 268 HIS A O 1
ATOM 2150 N N . ILE A 1 269 ? -10.836 30.266 23.719 1 98.62 269 ILE A N 1
ATOM 2151 C CA . ILE A 1 269 ? -10.164 29.047 23.281 1 98.62 269 ILE A CA 1
ATOM 2152 C C . ILE A 1 269 ? -8.805 28.938 23.969 1 98.62 269 ILE A C 1
ATOM 2154 O O . ILE A 1 269 ? -8.445 27.859 24.469 1 98.62 269 ILE A O 1
ATOM 2158 N N . LEU A 1 270 ? -8.039 30.031 23.969 1 98.38 270 LEU A N 1
ATOM 2159 C CA . LEU A 1 270 ? -6.73 30.016 24.625 1 98.38 270 LEU A CA 1
ATOM 2160 C C . LEU A 1 270 ? -6.859 29.641 26.094 1 98.38 270 LEU A C 1
ATOM 2162 O O . LEU A 1 270 ? -6.094 28.797 26.594 1 98.38 270 LEU A O 1
ATOM 2166 N N . PHE A 1 271 ? -7.812 30.219 26.75 1 97.44 271 PHE A N 1
ATOM 2167 C CA . PHE A 1 271 ? -8.016 29.938 28.156 1 97.44 271 PHE A CA 1
ATOM 2168 C C . PHE A 1 271 ? -8.406 28.484 28.375 1 97.44 271 PHE A C 1
ATOM 2170 O O . PHE A 1 271 ? -7.945 27.844 29.328 1 97.44 271 PHE A O 1
ATOM 2177 N N . TYR A 1 272 ? -9.242 27.969 27.578 1 98.44 272 TYR A N 1
ATOM 2178 C CA . TYR A 1 272 ? -9.648 26.578 27.672 1 98.44 272 TYR A CA 1
ATOM 2179 C C . TYR A 1 272 ? -8.445 25.656 27.531 1 98.44 272 TYR A C 1
ATOM 2181 O O . TYR A 1 272 ? -8.258 24.75 28.344 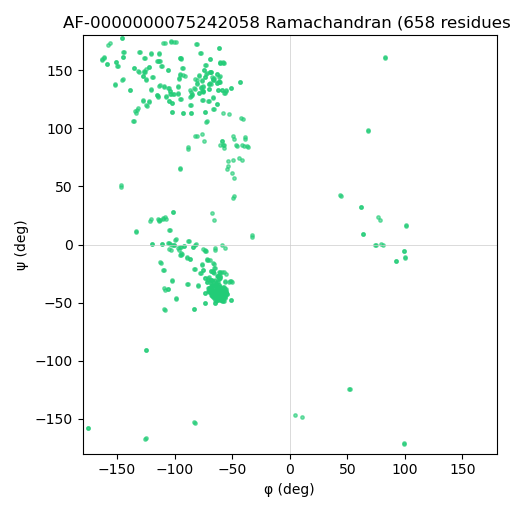1 98.44 272 TYR A O 1
ATOM 2189 N N . ILE A 1 273 ? -7.602 25.906 26.484 1 98.5 273 ILE A N 1
ATOM 2190 C CA . ILE A 1 273 ? -6.438 25.078 26.219 1 98.5 273 ILE A CA 1
ATOM 2191 C C . ILE A 1 273 ? -5.469 25.141 27.391 1 98.5 273 ILE A C 1
ATOM 2193 O O . ILE A 1 273 ? -4.965 24.109 27.844 1 98.5 273 ILE A O 1
ATOM 2197 N N . ASP A 1 274 ? -5.273 26.359 27.875 1 97.25 274 ASP A N 1
ATOM 2198 C CA . ASP A 1 274 ? -4.309 26.562 28.953 1 97.25 274 ASP A CA 1
ATOM 2199 C C . ASP A 1 274 ? -4.766 25.875 30.234 1 97.25 274 ASP A C 1
ATOM 2201 O O . ASP A 1 274 ? -3.945 25.547 31.094 1 97.25 274 ASP A O 1
ATOM 2205 N N . ASN A 1 275 ? -6.039 25.594 30.328 1 97.38 275 ASN A N 1
ATOM 2206 C CA . ASN A 1 275 ? -6.57 24.984 31.531 1 97.38 275 ASN A CA 1
ATOM 2207 C C . ASN A 1 275 ? -6.613 23.453 31.422 1 97.38 275 ASN A C 1
ATOM 2209 O O . ASN A 1 275 ? -6.859 22.766 32.406 1 97.38 275 ASN A O 1
ATOM 2213 N N . LEU A 1 276 ? -6.348 22.953 30.281 1 97.06 276 LEU A N 1
ATOM 2214 C CA . LEU A 1 276 ? -6.281 21.5 30.125 1 97.06 276 LEU A CA 1
ATOM 2215 C C . LEU A 1 276 ? -5.062 20.922 30.844 1 97.06 276 LEU A C 1
ATOM 2217 O O . LEU A 1 276 ? -4.039 21.609 30.969 1 97.06 276 LEU A O 1
ATOM 2221 N N . ARG A 1 277 ? -5.168 19.719 31.344 1 94.06 277 ARG A N 1
ATOM 2222 C CA . ARG A 1 277 ? -4.086 18.953 31.969 1 94.06 277 ARG A CA 1
ATOM 2223 C C . ARG A 1 277 ? -3.652 17.797 31.078 1 94.06 277 ARG A C 1
ATOM 2225 O O . ARG A 1 277 ? -4.324 17.469 30.109 1 94.06 277 ARG A O 1
ATOM 2232 N N . PHE A 1 278 ? -2.678 17.188 31.453 1 92.62 278 PHE A N 1
ATOM 2233 C CA . PHE A 1 278 ? -1.993 16.172 30.672 1 92.62 278 PHE A CA 1
ATOM 2234 C C . PHE A 1 278 ? -2.945 15.039 30.297 1 92.62 278 PHE A C 1
ATOM 2236 O O . PHE A 1 278 ? -2.977 14.602 29.141 1 92.62 278 PHE A O 1
ATOM 2243 N N . TYR A 1 279 ? -3.779 14.594 31.156 1 92.38 279 TYR A N 1
ATOM 2244 C CA . TYR A 1 279 ? -4.598 13.406 30.953 1 92.38 279 TYR A CA 1
ATOM 2245 C C . TYR A 1 279 ? -5.992 13.773 30.469 1 92.38 279 TYR A C 1
ATOM 2247 O O . TYR A 1 279 ? -6.805 12.891 30.172 1 92.38 279 TYR A O 1
ATOM 2255 N N . ASP A 1 280 ? -6.258 15.039 30.375 1 95 280 ASP A N 1
ATOM 2256 C CA . ASP A 1 280 ? -7.594 15.469 29.953 1 95 280 ASP A CA 1
ATOM 2257 C C . ASP A 1 280 ? -7.879 15.07 28.516 1 95 280 ASP A C 1
ATOM 2259 O O . ASP A 1 280 ? -6.973 15.078 27.672 1 95 280 ASP A O 1
ATOM 2263 N N . SER A 1 281 ? -9.109 14.672 28.266 1 95.31 281 SER A N 1
ATOM 2264 C CA . SER A 1 281 ? -9.609 14.586 26.891 1 95.31 281 SER A CA 1
ATOM 2265 C C . SER A 1 281 ? -10.148 15.93 26.422 1 95.31 281 SER A C 1
ATOM 2267 O O . SER A 1 281 ? -11.172 16.406 26.922 1 95.31 281 SER A O 1
ATOM 2269 N N . PRO A 1 282 ? -9.516 16.531 25.484 1 97.75 282 PRO A N 1
ATOM 2270 C CA . PRO A 1 282 ? -9.969 17.859 25.047 1 97.75 282 PRO A CA 1
ATOM 2271 C C . PRO A 1 282 ? -11.375 17.828 24.453 1 97.75 282 PRO A C 1
ATOM 2273 O O . PRO A 1 282 ? -11.758 16.844 23.812 1 97.75 282 PRO A O 1
ATOM 2276 N N . ASP A 1 283 ? -12.141 18.875 24.625 1 98.44 283 ASP A N 1
ATOM 2277 C CA . ASP A 1 283 ? -13.43 19.078 23.969 1 98.44 283 ASP A CA 1
ATOM 2278 C C . ASP A 1 283 ? -13.25 19.766 22.625 1 98.44 283 ASP A C 1
ATOM 2280 O O . ASP A 1 283 ? -13.477 20.984 22.5 1 98.44 283 ASP A O 1
ATOM 2284 N N . TYR A 1 284 ? -12.953 18.969 21.641 1 98.62 284 TYR A N 1
ATOM 2285 C CA . TYR A 1 284 ? -12.695 19.484 20.312 1 98.62 284 TYR A CA 1
ATOM 2286 C C . TYR A 1 284 ? -13.922 20.203 19.75 1 98.62 284 TYR A C 1
ATOM 2288 O O . TYR A 1 284 ? -13.805 21.203 19.047 1 98.62 284 TYR A O 1
ATOM 2296 N N . SER A 1 285 ? -15.07 19.672 20.062 1 98.25 285 SER A N 1
ATOM 2297 C CA . S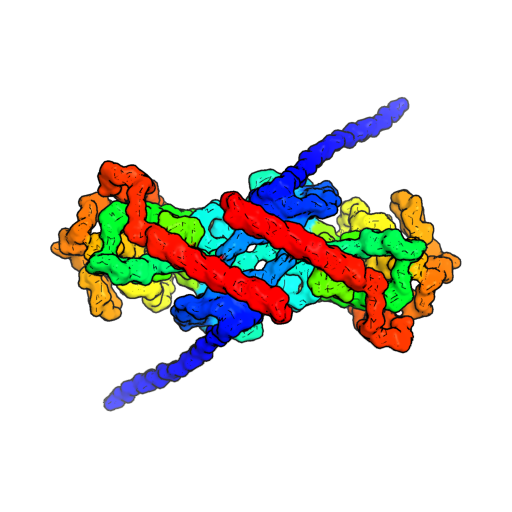ER A 1 285 ? -16.328 20.25 19.594 1 98.25 285 SER A CA 1
ATOM 2298 C C . SER A 1 285 ? -16.516 21.656 20.141 1 98.25 285 SER A C 1
ATOM 2300 O O . SER A 1 285 ? -17.047 22.531 19.438 1 98.25 285 SER A O 1
ATOM 2302 N N . LEU A 1 286 ? -16.156 21.812 21.359 1 98.44 286 LEU A N 1
ATOM 2303 C CA . LEU A 1 286 ? -16.234 23.141 21.953 1 98.44 286 LEU A CA 1
ATOM 2304 C C . LEU A 1 286 ? -15.375 24.125 21.188 1 98.44 286 LEU A C 1
ATOM 2306 O O . LEU A 1 286 ? -15.836 25.234 20.875 1 98.44 286 LEU A O 1
ATOM 2310 N N . ILE A 1 287 ? -14.164 23.766 20.875 1 98.62 287 ILE A N 1
ATOM 2311 C CA . ILE A 1 287 ? -13.25 24.656 20.156 1 98.62 287 ILE A CA 1
ATOM 2312 C C . ILE A 1 287 ? -13.812 24.969 18.781 1 98.62 287 ILE A C 1
ATOM 2314 O O . ILE A 1 287 ? -13.875 26.125 18.375 1 98.62 287 ILE A O 1
ATOM 2318 N N . ARG A 1 288 ? -14.273 23.953 18.047 1 97.75 288 ARG A N 1
ATOM 2319 C CA . ARG A 1 288 ? -14.859 24.172 16.734 1 97.75 288 ARG A CA 1
ATOM 2320 C C . ARG A 1 288 ? -16.109 25.047 16.828 1 97.75 288 ARG A C 1
ATOM 2322 O O . ARG A 1 288 ? -16.344 25.891 15.945 1 97.75 288 ARG A O 1
ATOM 2329 N N . GLY A 1 289 ? -16.875 24.812 17.859 1 97.06 289 GLY A N 1
ATOM 2330 C CA . GLY A 1 289 ? -18.062 25.641 18.062 1 97.06 289 GLY A CA 1
ATOM 2331 C C . GLY A 1 289 ? -17.75 27.109 18.234 1 97.06 289 GLY A C 1
ATOM 2332 O O . GLY A 1 289 ? -18.422 27.969 17.672 1 97.06 289 GLY A O 1
ATOM 2333 N N . LEU A 1 290 ? -16.75 27.406 19 1 97.56 290 LEU A N 1
ATOM 2334 C CA . LEU A 1 290 ? -16.328 28.781 19.219 1 97.56 290 LEU A CA 1
ATOM 2335 C C . LEU A 1 290 ? -15.82 29.406 17.922 1 97.56 290 LEU A C 1
ATOM 2337 O O . LEU A 1 290 ? -16.109 30.562 17.641 1 97.56 290 LEU A O 1
ATOM 2341 N N . LEU A 1 291 ? -15.102 28.641 17.125 1 97 291 LEU A N 1
ATOM 2342 C CA . LEU A 1 291 ? -14.625 29.141 15.844 1 97 291 LEU A CA 1
ATOM 2343 C C . LEU A 1 291 ? -15.789 29.375 14.891 1 97 291 LEU A C 1
ATOM 2345 O O . LEU A 1 291 ? -15.812 30.375 14.164 1 97 291 LEU A O 1
ATOM 2349 N N . ASN A 1 292 ? -16.719 28.484 14.93 1 94.69 292 ASN A N 1
ATOM 2350 C CA . ASN A 1 292 ? -17.906 28.641 14.102 1 94.69 292 ASN A CA 1
ATOM 2351 C C . ASN A 1 292 ? -18.688 29.891 14.492 1 94.69 292 ASN A C 1
ATOM 2353 O O . ASN A 1 292 ? -19.219 30.594 13.625 1 94.69 292 ASN A O 1
ATOM 2357 N N . ASN A 1 293 ? -18.766 30.109 15.727 1 94.31 293 ASN A N 1
ATOM 2358 C CA . ASN A 1 293 ? -19.453 31.297 16.219 1 94.31 293 ASN A CA 1
ATOM 2359 C C . ASN A 1 293 ? -18.75 32.562 15.75 1 94.31 293 ASN A C 1
ATOM 2361 O O . ASN A 1 293 ? -19.406 33.594 15.484 1 94.31 293 ASN A O 1
ATOM 2365 N N . ALA A 1 294 ? -17.469 32.5 15.703 1 94.75 294 ALA A N 1
ATOM 2366 C CA . ALA A 1 294 ? -16.672 33.625 15.266 1 94.75 294 ALA A CA 1
ATOM 2367 C C . ALA A 1 294 ? -16.875 33.906 13.773 1 94.75 294 ALA A C 1
ATOM 2369 O O . ALA A 1 294 ? -16.703 35.031 13.305 1 94.75 294 ALA A O 1
ATOM 2370 N N . LEU A 1 295 ? -17.094 32.844 12.922 1 90.75 295 LEU A N 1
ATOM 2371 C CA . LEU A 1 295 ? -17.312 32.969 11.484 1 90.75 295 LEU A CA 1
ATOM 2372 C C . LEU A 1 295 ? -18.625 33.688 11.188 1 90.75 295 LEU A C 1
ATOM 2374 O O . LEU A 1 295 ? -18.797 34.281 10.117 1 90.75 295 LEU A O 1
ATOM 2378 N N . GLU A 1 296 ? -19.156 34.438 12.078 1 75.88 296 GLU A N 1
ATOM 2379 C CA . GLU A 1 296 ? -20.422 35.156 11.883 1 75.88 296 GLU A CA 1
ATOM 2380 C C . GLU A 1 296 ? -21.125 34.688 10.617 1 75.88 296 GLU A C 1
ATOM 2382 O O . GLU A 1 296 ? -20.734 33.688 10.008 1 75.88 296 GLU A O 1
ATOM 2387 N N . LYS A 1 297 ? -21.953 35.5 9.773 1 62.44 297 LYS A N 1
ATOM 2388 C CA . LYS A 1 297 ? -22.875 35.25 8.648 1 62.44 297 LYS A CA 1
ATOM 2389 C C . LYS A 1 297 ? -22.156 34.562 7.504 1 62.44 297 LYS A C 1
ATOM 2391 O O . LYS A 1 297 ? -22.719 34.406 6.41 1 62.44 297 LYS A O 1
ATOM 2396 N N . CYS A 1 298 ? -20.766 34.25 7.621 1 58.94 298 CYS A N 1
ATOM 2397 C CA . CYS A 1 298 ? -20.234 33.562 6.449 1 58.94 298 CYS A CA 1
ATOM 2398 C C . CYS A 1 298 ? -20.562 32.094 6.48 1 58.94 298 CYS A C 1
ATOM 2400 O O . CYS A 1 298 ? -20.234 31.391 7.445 1 58.94 298 CYS A O 1
ATOM 2402 N N . SER A 1 299 ? -21.578 31.688 5.914 1 54.06 299 SER A N 1
ATOM 2403 C CA . SER A 1 299 ? -21.906 30.281 5.812 1 54.06 299 SER A CA 1
ATOM 2404 C C . SER A 1 299 ? -20.688 29.438 5.441 1 54.06 299 SER A C 1
ATOM 2406 O O . SER A 1 299 ? -19.703 29.969 4.906 1 54.06 299 SER A O 1
ATOM 2408 N N . GLN A 1 300 ? -20.453 28.25 5.984 1 56.78 300 GLN A N 1
ATOM 2409 C CA . GLN A 1 300 ? -19.422 27.25 5.766 1 56.78 300 GLN A CA 1
ATOM 2410 C C . GLN A 1 300 ? -18.969 27.219 4.309 1 56.78 300 GLN A C 1
ATOM 2412 O O . GLN A 1 300 ? -17.984 26.578 3.971 1 56.78 300 GLN A O 1
ATOM 2417 N N . GLU A 1 301 ? -19.547 28.266 3.676 1 66 301 GLU A N 1
ATOM 2418 C CA . GLU A 1 301 ? -19.359 28.172 2.232 1 66 301 GLU A CA 1
ATOM 2419 C C . GLU A 1 301 ? -18.625 29.391 1.691 1 66 301 GLU A C 1
ATOM 2421 O O . GLU A 1 301 ? -18.672 29.672 0.493 1 66 301 GLU A O 1
ATOM 2426 N N . CYS A 1 302 ? -17.875 30.156 2.615 1 83.69 302 CYS A N 1
ATOM 2427 C CA . CYS A 1 302 ? -17.141 31.266 2.047 1 83.69 302 CYS A CA 1
ATOM 2428 C C . CYS A 1 302 ? -15.906 30.797 1.302 1 83.69 302 CYS A C 1
ATOM 2430 O O . CYS A 1 302 ? -15.195 29.906 1.777 1 83.69 302 CYS A O 1
ATOM 2432 N N . PRO A 1 303 ? -15.695 31.312 0.188 1 87.25 303 PRO A N 1
ATOM 2433 C CA . PRO A 1 303 ? -14.539 30.891 -0.605 1 87.25 303 PRO A CA 1
ATOM 2434 C C . PRO A 1 303 ? -13.203 31.25 0.044 1 87.25 303 PRO A C 1
ATOM 2436 O O . PRO A 1 303 ? -13.117 32.25 0.755 1 87.25 303 PRO A O 1
ATOM 2439 N N . TYR A 1 304 ? -12.312 30.438 -0.103 1 93.06 304 TYR A N 1
ATOM 2440 C CA . TYR A 1 304 ? -10.938 30.734 0.281 1 93.06 304 TYR A CA 1
ATOM 2441 C C . TYR A 1 304 ? -10.258 31.594 -0.775 1 93.06 304 TYR A C 1
ATOM 2443 O O . TYR A 1 304 ? -10.523 31.453 -1.971 1 93.06 304 TYR A O 1
ATOM 2451 N N . GLU A 1 305 ? -9.398 32.469 -0.383 1 92 305 GLU A N 1
ATOM 2452 C CA . GLU A 1 305 ? -8.758 33.406 -1.305 1 92 305 GLU A CA 1
ATOM 2453 C C . GLU A 1 305 ? -7.766 32.688 -2.215 1 92 305 GLU A C 1
ATOM 2455 O O . GLU A 1 305 ? -7.328 33.25 -3.225 1 92 305 GLU A O 1
ATOM 2460 N N . TRP A 1 306 ? -7.383 31.406 -1.927 1 93 306 TRP A N 1
ATOM 2461 C CA . TRP A 1 306 ? -6.375 30.719 -2.727 1 93 306 TRP A CA 1
ATOM 2462 C C . TRP A 1 306 ? -7.023 29.766 -3.715 1 93 306 TRP A C 1
ATOM 2464 O O . TRP A 1 306 ? -6.332 29.031 -4.426 1 93 306 TRP A O 1
ATOM 2474 N N . GLU A 1 307 ? -8.281 29.656 -3.752 1 91.5 307 GLU A N 1
ATOM 2475 C CA . GLU A 1 307 ? -8.953 28.594 -4.488 1 91.5 307 GLU A CA 1
ATOM 2476 C C . GLU A 1 307 ? -8.539 28.594 -5.957 1 91.5 307 GLU A C 1
ATOM 2478 O O . GLU A 1 307 ? -8.242 27.531 -6.527 1 91.5 307 GLU A O 1
ATOM 2483 N N . GLU A 1 308 ? -8.516 29.766 -6.555 1 86.81 308 GLU A N 1
ATOM 2484 C CA . GLU A 1 308 ? -8.148 29.844 -7.965 1 86.81 308 GLU A CA 1
ATOM 2485 C C . GLU A 1 308 ? -6.688 29.469 -8.172 1 86.81 308 GLU A C 1
ATOM 2487 O O . GLU A 1 308 ? -6.348 28.781 -9.148 1 86.81 308 GLU A O 1
ATOM 2492 N N . GLU A 1 309 ? -5.863 29.969 -7.316 1 87.62 309 GLU A N 1
ATOM 2493 C CA . GLU A 1 309 ? -4.441 29.641 -7.387 1 87.62 309 GLU A CA 1
ATOM 2494 C C . GLU A 1 309 ? -4.227 28.125 -7.293 1 87.62 309 GLU A C 1
ATOM 2496 O O . GLU A 1 309 ? -3.412 27.562 -8.031 1 87.62 309 GLU A O 1
ATOM 2501 N N . MET A 1 310 ? -4.91 27.484 -6.461 1 87.88 310 MET A N 1
ATOM 2502 C CA . MET A 1 310 ? -4.75 26.047 -6.238 1 87.88 310 MET A CA 1
ATOM 2503 C C . MET A 1 310 ? -5.297 25.25 -7.418 1 87.88 310 MET A C 1
ATOM 2505 O O . MET A 1 310 ? -4.773 24.188 -7.754 1 87.88 310 MET A O 1
ATOM 2509 N N . LYS A 1 311 ? -6.312 25.75 -8.047 1 84.19 311 LYS A N 1
ATOM 2510 C CA . LYS A 1 311 ? -6.816 25.109 -9.266 1 84.19 311 LYS A CA 1
ATOM 2511 C C . LYS A 1 311 ? -5.758 25.125 -10.367 1 84.19 311 LYS A C 1
ATOM 2513 O O . LYS A 1 311 ? -5.598 24.141 -11.086 1 84.19 311 LYS A O 1
ATOM 2518 N N . GLN A 1 312 ? -5.09 26.25 -10.391 1 82.62 312 GLN A N 1
ATOM 2519 C CA . GLN A 1 312 ? -4.02 26.359 -11.375 1 82.62 312 GLN A CA 1
ATOM 2520 C C . GLN A 1 312 ? -2.877 25.406 -11.055 1 82.62 312 GLN A C 1
ATOM 2522 O O . GLN A 1 312 ? -2.287 24.812 -11.961 1 82.62 312 GLN A O 1
ATOM 2527 N N . GLU A 1 313 ? -2.58 25.312 -9.82 1 82 313 GLU A N 1
ATOM 2528 C CA . GLU A 1 313 ? -1.536 24.391 -9.383 1 82 313 GLU A CA 1
ATOM 2529 C C . GLU A 1 313 ? -1.883 22.953 -9.758 1 82 313 GLU A C 1
ATOM 2531 O O . GLU A 1 313 ? -1.009 22.188 -10.156 1 82 313 GLU A O 1
ATOM 2536 N N . ARG A 1 314 ? -3.084 22.594 -9.594 1 79.31 314 ARG A N 1
ATOM 2537 C CA . ARG A 1 314 ? -3.541 21.25 -9.961 1 79.31 314 ARG A CA 1
ATOM 2538 C C . ARG A 1 314 ? -3.355 21 -11.453 1 79.31 314 ARG A C 1
ATOM 2540 O O . ARG A 1 314 ? -2.85 19.953 -11.859 1 79.31 314 ARG A O 1
ATOM 2547 N N . LYS A 1 315 ? -3.785 21.969 -12.164 1 75.19 315 LYS A N 1
ATOM 2548 C CA . LYS A 1 315 ? -3.668 21.844 -13.617 1 75.19 315 LYS A CA 1
ATOM 2549 C C . LYS A 1 315 ? -2.211 21.672 -14.031 1 75.19 315 LYS A C 1
ATOM 2551 O O . LYS A 1 315 ? -1.91 20.875 -14.922 1 75.19 315 LYS A O 1
ATOM 2556 N N . LYS A 1 316 ? -1.404 22.438 -13.398 1 74.94 316 LYS A N 1
ATOM 2557 C CA . LYS A 1 316 ? 0.023 22.328 -13.688 1 74.94 316 LYS A CA 1
ATOM 2558 C C . LYS A 1 316 ? 0.549 20.938 -13.359 1 74.94 316 LYS A C 1
ATOM 2560 O O . LYS A 1 316 ? 1.316 20.359 -14.133 1 74.94 316 LYS A O 1
ATOM 2565 N N . SER A 1 317 ? 0.15 20.406 -12.289 1 73.19 317 SER A N 1
ATOM 2566 C CA . SER A 1 317 ? 0.591 19.094 -11.852 1 73.19 317 SER A CA 1
ATOM 2567 C C . SER A 1 317 ? 0.076 18 -12.789 1 73.19 317 SER A C 1
ATOM 2569 O O . SER A 1 317 ? 0.791 17.047 -13.094 1 73.19 317 SER A O 1
ATOM 2571 N N . GLU A 1 318 ? -1.1 18.125 -13.211 1 68.69 318 GLU A N 1
ATOM 2572 C CA . GLU A 1 318 ? -1.692 17.188 -14.164 1 68.69 318 GLU A CA 1
ATOM 2573 C C . GLU A 1 318 ? -0.983 17.234 -15.508 1 68.69 318 GLU A C 1
ATOM 2575 O O . GLU A 1 318 ? -0.776 16.219 -16.156 1 68.69 318 GLU A O 1
ATOM 2580 N N . TYR A 1 319 ? -0.696 18.484 -15.898 1 66.56 319 TYR A N 1
ATOM 2581 C CA . TYR A 1 319 ? 0.004 18.688 -17.172 1 66.56 319 TYR A CA 1
ATOM 2582 C C . TYR A 1 319 ? 1.358 17.984 -17.156 1 66.56 319 TYR A C 1
ATOM 2584 O O . TYR A 1 319 ? 1.735 17.328 -18.125 1 66.56 319 TYR A O 1
ATOM 2592 N N . LEU A 1 320 ? 2.064 18.141 -16.094 1 64.31 320 LEU A N 1
ATOM 2593 C CA . LEU A 1 320 ? 3.369 17.5 -15.953 1 64.31 320 LEU A CA 1
ATOM 2594 C C . LEU A 1 320 ? 3.246 15.984 -16.031 1 64.31 320 LEU A C 1
ATOM 2596 O O . LEU A 1 320 ? 4.141 15.32 -16.562 1 64.31 320 LEU A O 1
ATOM 2600 N N . ARG A 1 321 ? 2.195 15.438 -15.656 1 64.62 321 ARG A N 1
ATOM 2601 C CA . ARG A 1 321 ? 1.936 14.008 -15.75 1 64.62 321 ARG A CA 1
ATOM 2602 C C . ARG A 1 321 ? 1.673 13.586 -17.188 1 64.62 321 ARG A C 1
ATOM 2604 O O . ARG A 1 321 ? 2.199 12.578 -17.656 1 64.62 321 ARG A O 1
ATOM 2611 N N . SER A 1 322 ? 0.779 14.312 -17.797 1 56.97 322 SER A N 1
ATOM 2612 C CA . SER A 1 322 ? 0.375 13.984 -19.156 1 56.97 322 SER A CA 1
ATOM 2613 C C . SER A 1 322 ? 1.557 14.062 -20.125 1 56.97 322 SER A C 1
ATOM 2615 O O . SER A 1 322 ? 1.674 13.25 -21.047 1 56.97 322 SER A O 1
ATOM 2617 N N . LYS A 1 323 ? 2.371 15.086 -19.984 1 53.31 323 LYS A N 1
ATOM 2618 C CA . LYS A 1 323 ? 3.541 15.242 -20.828 1 53.31 323 LYS A CA 1
ATOM 2619 C C . LYS A 1 323 ? 4.457 14.031 -20.75 1 53.31 323 LYS A C 1
ATOM 2621 O O . LYS A 1 323 ? 5.031 13.602 -21.75 1 53.31 323 LYS A O 1
ATOM 2626 N N . GLU A 1 324 ? 4.578 13.469 -19.625 1 52.81 324 GLU A N 1
ATOM 2627 C CA . GLU A 1 324 ? 5.441 12.312 -19.422 1 52.81 324 GLU A CA 1
ATOM 2628 C C . GLU A 1 324 ? 4.828 11.055 -20.047 1 52.81 324 GLU A C 1
ATOM 2630 O O . GLU A 1 324 ? 5.543 10.203 -20.578 1 52.81 324 GLU A O 1
ATOM 2635 N N . GLU A 1 325 ? 3.6 10.875 -19.906 1 49.94 325 GLU A N 1
ATOM 2636 C CA . GLU A 1 325 ? 2.904 9.75 -20.516 1 49.94 325 GLU A CA 1
ATOM 2637 C C . GLU A 1 325 ? 3.104 9.742 -22.031 1 49.94 325 GLU A C 1
ATOM 2639 O O . GLU A 1 325 ? 3.27 8.688 -22.641 1 49.94 325 GLU A O 1
ATOM 2644 N N . ILE A 1 326 ? 3.096 10.969 -22.625 1 42.91 326 ILE A N 1
ATOM 2645 C CA . ILE A 1 326 ? 3.311 11.094 -24.062 1 42.91 326 ILE A CA 1
ATOM 2646 C C . ILE A 1 326 ? 4.746 10.703 -24.406 1 42.91 326 ILE A C 1
ATOM 2648 O O . ILE A 1 326 ? 4.988 10.039 -25.406 1 42.91 326 ILE A O 1
ATOM 2652 N N . GLU A 1 327 ? 5.621 11.094 -23.594 1 42.5 327 GLU A N 1
ATOM 2653 C CA . GLU A 1 327 ? 7.023 10.773 -23.844 1 42.5 327 GLU A CA 1
ATOM 2654 C C . GLU A 1 327 ? 7.277 9.281 -23.719 1 42.5 327 GLU A C 1
ATOM 2656 O O . GLU A 1 327 ? 8.117 8.727 -24.438 1 42.5 327 GLU A O 1
ATOM 2661 N N . LEU A 1 328 ? 6.672 8.633 -22.906 1 41.78 328 LEU A N 1
ATOM 2662 C CA . LEU A 1 328 ? 6.82 7.188 -22.734 1 41.78 328 LEU A CA 1
ATOM 2663 C C . LEU A 1 328 ? 6.234 6.434 -23.922 1 41.78 328 LEU A C 1
ATOM 2665 O O . LEU A 1 328 ? 6.73 5.371 -24.297 1 41.78 328 LEU A O 1
ATOM 2669 N N . GLU A 1 329 ? 5.121 6.855 -24.438 1 38.06 329 GLU A N 1
ATOM 2670 C CA . GLU A 1 329 ? 4.539 6.281 -25.641 1 38.06 329 GLU A CA 1
ATOM 2671 C C . GLU A 1 329 ? 5.461 6.473 -26.844 1 38.06 329 GLU A C 1
ATOM 2673 O O . GLU A 1 329 ? 5.52 5.617 -27.734 1 38.06 329 GLU A O 1
ATOM 2678 N N . ASP A 1 330 ? 6.094 7.52 -26.906 1 35.03 330 ASP A N 1
ATOM 2679 C CA . ASP A 1 330 ? 6.934 7.812 -28.062 1 35.03 330 ASP A CA 1
ATOM 2680 C C . ASP A 1 330 ? 8.305 7.148 -27.922 1 35.03 330 ASP A C 1
ATOM 2682 O O . ASP A 1 330 ? 9.078 7.113 -28.891 1 35.03 330 ASP A O 1
ATOM 2686 N N . GLY A 1 331 ? 8.719 6.809 -26.766 1 31.38 331 GLY A N 1
ATOM 2687 C CA . GLY A 1 331 ? 10.047 6.215 -26.703 1 31.38 331 GLY A CA 1
ATOM 2688 C C . GLY A 1 331 ? 10.016 4.699 -26.688 1 31.38 331 GLY A C 1
ATOM 2689 O O . GLY A 1 331 ? 9.031 4.094 -26.25 1 31.38 331 GLY A O 1
ATOM 2690 N N . MET B 1 1 ? 43.656 27.297 35.156 1 20.27 1 MET B N 1
ATOM 2691 C CA . MET B 1 1 ? 43.844 27.484 33.719 1 20.27 1 MET B CA 1
ATOM 2692 C C . MET B 1 1 ? 42.875 26.578 32.938 1 20.27 1 MET B C 1
ATOM 2694 O O . MET B 1 1 ? 43.125 25.391 32.781 1 20.27 1 MET B O 1
ATOM 2698 N N . GLY B 1 2 ? 41.688 26.438 33.156 1 21.97 2 GLY B N 1
ATOM 2699 C CA . GLY B 1 2 ? 40.688 25.391 33.031 1 21.97 2 GLY B CA 1
ATOM 2700 C C . GLY B 1 2 ? 40.25 25.141 31.609 1 21.97 2 GLY B C 1
ATOM 2701 O O . GLY B 1 2 ? 39.844 26.062 30.906 1 21.97 2 GLY B O 1
ATOM 2702 N N . THR B 1 3 ? 40.875 24.234 30.766 1 22.47 3 THR B N 1
ATOM 2703 C CA . THR B 1 3 ? 40.812 24.016 29.312 1 22.47 3 THR B CA 1
ATOM 2704 C C . THR B 1 3 ? 39.375 23.859 28.844 1 22.47 3 THR B C 1
ATOM 2706 O O . THR B 1 3 ? 38.594 23.094 29.406 1 22.47 3 THR B O 1
ATOM 2709 N N . VAL B 1 4 ? 38.844 24.797 28.078 1 26.14 4 VAL B N 1
ATOM 2710 C CA . VAL B 1 4 ? 37.562 25.031 27.375 1 26.14 4 VAL B CA 1
ATOM 2711 C C . VAL B 1 4 ? 37.281 23.891 26.406 1 26.14 4 VAL B C 1
ATOM 2713 O O . VAL B 1 4 ? 38.094 23.609 25.516 1 26.14 4 VAL B O 1
ATOM 2716 N N . CYS B 1 5 ? 36.688 22.781 26.781 1 24.06 5 CYS B N 1
ATOM 2717 C CA . CYS B 1 5 ? 36.5 21.594 25.953 1 24.06 5 CYS B CA 1
ATOM 2718 C C . CYS B 1 5 ? 35.938 21.953 24.594 1 24.06 5 CYS B C 1
ATOM 2720 O O . CYS B 1 5 ? 34.875 22.594 24.5 1 24.06 5 CYS B O 1
ATOM 2722 N N . LYS B 1 6 ? 36.719 22.219 23.578 1 27.41 6 LYS B N 1
ATOM 2723 C CA . LYS B 1 6 ? 36.5 22.453 22.141 1 27.41 6 LYS B CA 1
ATOM 2724 C C . LYS B 1 6 ? 35.625 21.359 21.531 1 27.41 6 LYS B C 1
ATOM 2726 O O . LYS B 1 6 ? 36.031 20.203 21.484 1 27.41 6 LYS B O 1
ATOM 2731 N N . ASP B 1 7 ? 34.312 21.359 21.828 1 24.89 7 ASP B N 1
ATOM 2732 C CA . ASP B 1 7 ? 33.375 20.328 21.391 1 24.89 7 ASP B CA 1
ATOM 2733 C C . ASP B 1 7 ? 33.375 20.203 19.859 1 24.89 7 ASP B C 1
ATOM 2735 O O . ASP B 1 7 ? 33.094 21.172 19.156 1 24.89 7 ASP B O 1
ATOM 2739 N N . ASN B 1 8 ? 34.25 19.5 19.141 1 27.23 8 ASN B N 1
ATOM 2740 C CA . ASN B 1 8 ? 34.5 19.109 17.766 1 27.23 8 ASN B CA 1
ATOM 2741 C C . ASN B 1 8 ? 33.219 18.547 17.094 1 27.23 8 ASN B C 1
ATOM 2743 O O . ASN B 1 8 ? 32.906 17.375 17.234 1 27.23 8 ASN B O 1
ATOM 2747 N N . SER B 1 9 ? 32.125 19.219 17.016 1 28.11 9 SER B N 1
ATOM 2748 C CA . SER B 1 9 ? 30.844 18.922 16.375 1 28.11 9 SER B CA 1
ATOM 2749 C C . SER B 1 9 ? 31.031 18.547 14.906 1 28.11 9 SER B C 1
ATOM 2751 O O . SER B 1 9 ? 31.312 19.422 14.07 1 28.11 9 SER B O 1
ATOM 2753 N N . GLU B 1 10 ? 31.641 17.438 14.5 1 29.16 10 GLU B N 1
ATOM 2754 C CA . GLU B 1 10 ? 31.812 16.859 13.164 1 29.16 10 GLU B CA 1
ATOM 2755 C C . GLU B 1 10 ? 30.531 17 12.344 1 29.16 10 GLU B C 1
ATOM 2757 O O . GLU B 1 10 ? 29.453 16.625 12.805 1 29.16 10 GLU B O 1
ATOM 2762 N N . ASN B 1 11 ? 30.484 17.812 11.406 1 31.73 11 ASN B N 1
ATOM 2763 C CA . ASN B 1 11 ? 29.609 18.203 10.312 1 31.73 11 ASN B CA 1
ATOM 2764 C C . ASN B 1 11 ? 29.156 16.984 9.5 1 31.73 11 ASN B C 1
ATOM 2766 O O . ASN B 1 11 ? 29.859 16.547 8.594 1 31.73 11 ASN B O 1
ATOM 2770 N N . GLN B 1 12 ? 28.828 15.82 10.047 1 32.09 12 GLN B N 1
ATOM 2771 C CA . GLN B 1 12 ? 28.406 14.68 9.242 1 32.09 12 GLN B CA 1
ATOM 2772 C C . GLN B 1 12 ? 27.516 15.125 8.086 1 32.09 12 GLN B C 1
ATOM 2774 O O . GLN B 1 12 ? 26.438 15.703 8.305 1 32.09 12 GLN B O 1
ATOM 2779 N N . VAL B 1 13 ? 28.125 15.391 7.004 1 34.16 13 VAL B N 1
ATOM 2780 C CA . VAL B 1 13 ? 27.516 15.602 5.699 1 34.16 13 VAL B CA 1
ATOM 2781 C C . VAL B 1 13 ? 26.391 14.57 5.488 1 34.16 13 VAL B C 1
ATOM 2783 O O . VAL B 1 13 ? 26.672 13.375 5.371 1 34.16 13 VAL B O 1
ATOM 2786 N N . ILE B 1 14 ? 25.312 14.617 6.059 1 40.81 14 ILE B N 1
ATOM 2787 C CA . ILE B 1 14 ? 24.156 13.797 5.691 1 40.81 14 ILE B CA 1
ATOM 2788 C C . ILE B 1 14 ? 24.062 13.703 4.168 1 40.81 14 ILE B C 1
ATOM 2790 O O . ILE B 1 14 ? 23.938 14.719 3.484 1 40.81 14 ILE B O 1
ATOM 2794 N N . GLU B 1 15 ? 24.703 12.852 3.486 1 46.5 15 GLU B N 1
ATOM 2795 C CA . GLU B 1 15 ? 24.641 12.562 2.057 1 46.5 15 GLU B CA 1
ATOM 2796 C C . GLU B 1 15 ? 23.203 12.703 1.539 1 46.5 15 GLU B C 1
ATOM 2798 O O . GLU B 1 15 ? 22.312 11.984 1.977 1 46.5 15 GLU B O 1
ATOM 2803 N N . SER B 1 16 ? 22.734 13.875 1.196 1 56.22 16 SER B N 1
ATOM 2804 C CA . SER B 1 16 ? 21.469 14.281 0.596 1 56.22 16 SER B CA 1
ATOM 2805 C C . SER B 1 16 ? 21.109 13.391 -0.587 1 56.22 16 SER B C 1
ATOM 2807 O O . SER B 1 16 ? 21.906 13.203 -1.503 1 56.22 16 SER B O 1
ATOM 2809 N N . ILE B 1 17 ? 20.484 12.273 -0.376 1 64.81 17 ILE B N 1
ATOM 2810 C CA . ILE B 1 17 ? 20.047 11.453 -1.498 1 64.81 17 ILE B CA 1
ATOM 2811 C C . ILE B 1 17 ? 19.094 12.258 -2.383 1 64.81 17 ILE B C 1
ATOM 2813 O O . ILE B 1 17 ? 18.016 12.656 -1.939 1 64.81 17 ILE B O 1
ATOM 2817 N N . GLY B 1 18 ? 19.625 12.961 -3.338 1 78.31 18 GLY B N 1
ATOM 2818 C CA . GLY B 1 18 ? 18.844 13.594 -4.379 1 78.31 18 GLY B CA 1
ATOM 2819 C C . GLY B 1 18 ? 18.547 12.68 -5.551 1 78.31 18 GLY B C 1
ATOM 2820 O O . GLY B 1 18 ? 19.438 11.961 -6.02 1 78.31 18 GLY B O 1
ATOM 2821 N N . LEU B 1 19 ? 17.25 12.422 -5.844 1 83.12 19 LEU B N 1
ATOM 2822 C CA . LEU B 1 19 ? 16.859 11.648 -7.016 1 83.12 19 LEU B CA 1
ATOM 2823 C C . LEU B 1 19 ? 16.75 12.539 -8.25 1 83.12 19 LEU B C 1
ATOM 2825 O O . LEU B 1 19 ? 16.25 13.656 -8.164 1 83.12 19 LEU B O 1
ATOM 2829 N N . ALA B 1 20 ? 17.328 12.133 -9.305 1 82.19 20 ALA B N 1
ATOM 2830 C CA . ALA B 1 20 ? 17.25 12.875 -10.555 1 82.19 20 ALA B CA 1
ATOM 2831 C C . ALA B 1 20 ? 15.859 12.766 -11.18 1 82.19 20 ALA B C 1
ATOM 2833 O O . ALA B 1 20 ? 15.164 11.766 -10.977 1 82.19 20 ALA B O 1
ATOM 2834 N N . ASN B 1 21 ? 15.461 13.82 -11.844 1 82.75 21 ASN B N 1
ATOM 2835 C CA . ASN B 1 21 ? 14.266 13.695 -12.672 1 82.75 21 ASN B CA 1
ATOM 2836 C C . ASN B 1 21 ? 14.352 12.492 -13.602 1 82.75 21 ASN B C 1
ATOM 2838 O O . ASN B 1 21 ? 15.406 12.227 -14.188 1 82.75 21 ASN B O 1
ATOM 2842 N N . GLY B 1 22 ? 13.258 11.797 -13.625 1 78.56 22 GLY B N 1
ATOM 2843 C CA . GLY B 1 22 ? 13.242 10.617 -14.477 1 78.56 22 GLY B CA 1
ATOM 2844 C C . GLY B 1 22 ? 13.656 9.352 -13.75 1 78.56 22 GLY B C 1
ATOM 2845 O O . GLY B 1 22 ? 13.477 8.25 -14.273 1 78.56 22 GLY B O 1
ATOM 2846 N N . TYR B 1 23 ? 14.242 9.57 -12.586 1 81.81 23 TYR B N 1
ATOM 2847 C CA . TYR B 1 23 ? 14.602 8.398 -11.797 1 81.81 23 TYR B CA 1
ATOM 2848 C C . TYR B 1 23 ? 13.383 7.512 -11.555 1 81.81 23 TYR B C 1
ATOM 2850 O O . TYR B 1 23 ? 12.289 8 -11.266 1 81.81 23 TYR B O 1
ATOM 2858 N N . ARG B 1 24 ? 13.555 6.207 -11.781 1 77.94 24 ARG B N 1
ATOM 2859 C CA . ARG B 1 24 ? 12.438 5.273 -11.633 1 77.94 24 ARG B CA 1
ATOM 2860 C C . ARG B 1 24 ? 12.555 4.48 -10.336 1 77.94 24 ARG B C 1
ATOM 2862 O O . ARG B 1 24 ? 13.648 4.051 -9.961 1 77.94 24 ARG B O 1
ATOM 2869 N N . ILE B 1 25 ? 11.555 4.426 -9.664 1 72.94 25 ILE B N 1
ATOM 2870 C CA . ILE B 1 25 ? 11.438 3.611 -8.461 1 72.94 25 ILE B CA 1
ATOM 2871 C C . ILE B 1 25 ? 10.133 2.812 -8.508 1 72.94 25 ILE B C 1
ATOM 2873 O O . ILE B 1 25 ? 9.047 3.391 -8.469 1 72.94 25 ILE B O 1
ATOM 2877 N N . LEU B 1 26 ? 10.266 1.605 -8.531 1 66.75 26 LEU B N 1
ATOM 2878 C CA . LEU B 1 26 ? 9.102 0.754 -8.766 1 66.75 26 LEU B CA 1
ATOM 2879 C C . LEU B 1 26 ? 8.352 1.193 -10.016 1 66.75 26 LEU B C 1
ATOM 2881 O O . LEU B 1 26 ? 8.922 1.224 -11.109 1 66.75 26 LEU B O 1
ATOM 2885 N N . ASP B 1 27 ? 7.066 1.471 -9.867 1 65.44 27 ASP B N 1
ATOM 2886 C CA . ASP B 1 27 ? 6.254 1.902 -11 1 65.44 27 ASP B CA 1
ATOM 2887 C C . ASP B 1 27 ? 6.035 3.412 -10.977 1 65.44 27 ASP B C 1
ATOM 2889 O O . ASP B 1 27 ? 5.012 3.904 -11.453 1 65.44 27 ASP B O 1
ATOM 2893 N N . TYR B 1 28 ? 7.031 4.098 -10.359 1 75.75 28 TYR B N 1
ATOM 2894 C CA . TYR B 1 28 ? 6.914 5.551 -10.297 1 75.75 28 TYR B CA 1
ATOM 2895 C C . TYR B 1 28 ? 8.148 6.219 -10.898 1 75.75 28 TYR B C 1
ATOM 2897 O O . TYR B 1 28 ? 9.258 5.695 -10.797 1 75.75 28 TYR B O 1
ATOM 2905 N N . LYS B 1 29 ? 7.891 7.219 -11.531 1 80.06 29 LYS B N 1
ATOM 2906 C CA . LYS B 1 29 ? 8.945 8.031 -12.125 1 80.06 29 LYS B CA 1
ATOM 2907 C C . LYS B 1 29 ? 8.984 9.422 -11.492 1 80.06 29 LYS B C 1
ATOM 2909 O O . LYS B 1 29 ? 7.949 10.086 -11.383 1 80.06 29 LYS B O 1
ATOM 2914 N N . VAL B 1 30 ? 10.141 9.844 -11.055 1 83.62 30 VAL B N 1
ATOM 2915 C CA . VAL B 1 30 ? 10.305 11.156 -10.438 1 83.62 30 VAL B CA 1
ATOM 2916 C C . VAL B 1 30 ? 10.07 12.25 -11.469 1 83.62 30 VAL B C 1
ATOM 2918 O O . VAL B 1 30 ? 10.648 12.219 -12.562 1 83.62 30 VAL B O 1
ATOM 2921 N N . VAL B 1 31 ? 9.242 13.117 -11.172 1 81.75 31 VAL B N 1
ATOM 2922 C CA . VAL B 1 31 ? 8.914 14.227 -12.062 1 81.75 31 VAL B CA 1
ATOM 2923 C C . VAL B 1 31 ? 9.68 15.477 -11.633 1 81.75 31 VAL B C 1
ATOM 2925 O O . VAL B 1 31 ? 10.281 16.156 -12.469 1 81.75 31 VAL B O 1
ATOM 2928 N N . ARG B 1 32 ? 9.656 15.75 -10.32 1 84.88 32 ARG B N 1
ATOM 2929 C CA . ARG B 1 32 ? 10.352 16.938 -9.844 1 84.88 32 ARG B CA 1
ATOM 2930 C C . ARG B 1 32 ? 10.578 16.875 -8.336 1 84.88 32 ARG B C 1
ATOM 2932 O O . ARG B 1 32 ? 9.836 16.188 -7.621 1 84.88 32 ARG B O 1
ATOM 2939 N N . PHE B 1 33 ? 11.562 17.688 -7.977 1 86.44 33 PHE B N 1
ATOM 2940 C CA . PHE B 1 33 ? 11.867 17.906 -6.566 1 86.44 33 PHE B CA 1
ATOM 2941 C C . PHE B 1 33 ? 10.852 18.859 -5.938 1 86.44 33 PHE B C 1
ATOM 2943 O O . PHE B 1 33 ? 10.469 19.859 -6.547 1 86.44 33 PHE B O 1
ATOM 2950 N N . ILE B 1 34 ? 10.344 18.516 -4.723 1 85.19 34 ILE B N 1
ATOM 2951 C CA . ILE B 1 34 ? 9.367 19.375 -4.055 1 85.19 34 ILE B CA 1
ATOM 2952 C C . ILE B 1 34 ? 10.023 20.062 -2.859 1 85.19 34 ILE B C 1
ATOM 2954 O O . ILE B 1 34 ? 10.016 21.281 -2.76 1 85.19 34 ILE B O 1
ATOM 2958 N N . ALA B 1 35 ? 10.57 19.281 -1.958 1 84.56 35 ALA B N 1
ATOM 2959 C CA . ALA B 1 35 ? 11.117 19.891 -0.743 1 84.56 35 ALA B CA 1
ATOM 2960 C C . ALA B 1 35 ? 12.148 18.969 -0.093 1 84.56 35 ALA B C 1
ATOM 2962 O O . ALA B 1 35 ? 12.141 17.766 -0.312 1 84.56 35 ALA B O 1
ATOM 2963 N N . LYS B 1 36 ? 12.977 19.672 0.621 1 81.19 36 LYS B N 1
ATOM 2964 C CA . LYS B 1 36 ? 13.969 18.953 1.406 1 81.19 36 LYS B CA 1
ATOM 2965 C C . LYS B 1 36 ? 13.586 18.922 2.883 1 81.19 36 LYS B C 1
ATOM 2967 O O . LYS B 1 36 ? 13.125 19.922 3.432 1 81.19 36 LYS B O 1
ATOM 2972 N N . GLY B 1 37 ? 13.625 17.734 3.402 1 70.56 37 GLY B N 1
ATOM 2973 C CA . GLY B 1 37 ? 13.445 17.625 4.84 1 70.56 37 GLY B CA 1
ATOM 2974 C C . GLY B 1 37 ? 14.742 17.391 5.59 1 70.56 37 GLY B C 1
ATOM 2975 O O . GLY B 1 37 ? 15.812 17.312 4.984 1 70.56 37 GLY B O 1
ATOM 2976 N N . ALA B 1 38 ? 14.703 17.391 6.91 1 64.75 38 ALA B N 1
ATOM 2977 C CA . ALA B 1 38 ? 15.867 17.203 7.773 1 64.75 38 ALA B CA 1
ATOM 2978 C C . ALA B 1 38 ? 16.641 15.945 7.387 1 64.75 38 ALA B C 1
ATOM 2980 O O . ALA B 1 38 ? 17.875 15.93 7.41 1 64.75 38 ALA B O 1
ATOM 2981 N N . PHE B 1 39 ? 15.906 14.977 6.906 1 65.75 39 PHE B N 1
ATOM 2982 C CA . PHE B 1 39 ? 16.594 13.711 6.688 1 65.75 39 PHE B CA 1
ATOM 2983 C C . PHE B 1 39 ? 16.25 13.133 5.32 1 65.75 39 PHE B C 1
ATOM 2985 O O . PHE B 1 39 ? 16.469 11.945 5.066 1 65.75 39 PHE B O 1
ATOM 2992 N N . GLY B 1 40 ? 15.641 13.914 4.555 1 80.19 40 GLY B N 1
ATOM 2993 C CA . GLY B 1 40 ? 15.297 13.367 3.248 1 80.19 40 GLY B CA 1
ATOM 2994 C C . GLY B 1 40 ? 14.656 14.391 2.33 1 80.19 40 GLY B C 1
ATOM 2995 O O . GLY B 1 40 ? 15.039 15.562 2.328 1 80.19 40 GLY B O 1
ATOM 2996 N N . ALA B 1 41 ? 13.969 13.898 1.405 1 85.69 41 ALA B N 1
ATOM 2997 C CA . ALA B 1 41 ? 13.391 14.773 0.39 1 85.69 41 ALA B CA 1
ATOM 2998 C C . ALA B 1 41 ? 12.031 14.266 -0.065 1 85.69 41 ALA B C 1
ATOM 3000 O O . ALA B 1 41 ? 11.672 13.117 0.197 1 85.69 41 ALA B O 1
ATOM 3001 N N . VAL B 1 42 ? 11.281 15.102 -0.656 1 88.38 42 VAL B N 1
ATOM 3002 C CA . VAL B 1 42 ? 9.977 14.797 -1.233 1 88.38 42 VAL B CA 1
ATOM 3003 C C . VAL B 1 42 ? 9.984 15.117 -2.729 1 88.38 42 VAL B C 1
ATOM 3005 O O . VAL B 1 42 ? 10.516 16.141 -3.146 1 88.38 42 VAL B O 1
ATOM 3008 N N . TYR B 1 43 ? 9.5 14.242 -3.506 1 87.12 43 TYR B N 1
ATOM 3009 C CA . TYR B 1 43 ? 9.422 14.398 -4.953 1 87.12 43 TYR B CA 1
ATOM 3010 C C . TYR B 1 43 ? 8 14.195 -5.453 1 87.12 43 TYR B C 1
ATOM 3012 O O . TYR B 1 43 ? 7.219 13.461 -4.84 1 87.12 43 TYR B O 1
ATOM 3020 N N . GLN B 1 44 ? 7.699 14.883 -6.488 1 88.12 44 GLN B N 1
ATOM 3021 C CA . GLN B 1 44 ? 6.535 14.492 -7.277 1 88.12 44 GLN B CA 1
ATOM 3022 C C . GLN B 1 44 ? 6.859 13.312 -8.188 1 88.12 44 GLN B C 1
ATOM 3024 O O . GLN B 1 44 ? 7.902 13.297 -8.852 1 88.12 44 GLN B O 1
ATOM 3029 N N . VAL B 1 45 ? 6.023 12.32 -8.148 1 79.19 45 VAL B N 1
ATOM 3030 C CA . VAL B 1 45 ? 6.246 11.156 -9.008 1 79.19 45 VAL B CA 1
ATOM 3031 C C . VAL B 1 45 ? 4.957 10.805 -9.742 1 79.19 45 VAL B C 1
ATOM 3033 O O . VAL B 1 45 ? 3.861 11.102 -9.266 1 79.19 45 VAL B O 1
ATOM 3036 N N . ASN B 1 46 ? 5.109 10.281 -10.922 1 73.75 46 ASN B N 1
ATOM 3037 C CA . ASN B 1 46 ? 3.99 9.766 -11.703 1 73.75 46 ASN B CA 1
ATOM 3038 C C . ASN B 1 46 ? 4.023 8.242 -11.789 1 73.75 46 ASN B C 1
ATOM 3040 O O . ASN B 1 46 ? 5.098 7.641 -11.867 1 73.75 46 ASN B O 1
ATOM 3044 N N . HIS B 1 47 ? 2.902 7.684 -11.602 1 69.25 47 HIS B N 1
ATOM 3045 C CA . HIS B 1 47 ? 2.803 6.254 -11.859 1 69.25 47 HIS B CA 1
ATOM 3046 C C . HIS B 1 47 ? 2.996 5.945 -13.344 1 69.25 47 HIS B C 1
ATOM 3048 O O . HIS B 1 47 ? 2.375 6.578 -14.195 1 69.25 47 HIS B O 1
ATOM 3054 N N . ILE B 1 48 ? 4 5.242 -13.594 1 59.88 48 ILE B N 1
ATOM 3055 C CA . ILE B 1 48 ? 4.328 4.969 -14.992 1 59.88 48 ILE B CA 1
ATOM 3056 C C . ILE B 1 48 ? 3.611 3.701 -15.453 1 59.88 48 ILE B C 1
ATOM 3058 O O . ILE B 1 48 ? 3.623 3.369 -16.641 1 59.88 48 ILE B O 1
ATOM 3062 N N . ASN B 1 49 ? 3.074 3.049 -14.445 1 56.75 49 ASN B N 1
ATOM 3063 C CA . ASN B 1 49 ? 2.48 1.79 -14.875 1 56.75 49 ASN B CA 1
ATOM 3064 C C . ASN B 1 49 ? 1.205 2.02 -15.68 1 56.75 49 ASN B C 1
ATOM 3066 O O . ASN B 1 49 ? 0.292 2.707 -15.219 1 56.75 49 ASN B O 1
ATOM 3070 N N . THR B 1 50 ? 1.379 1.814 -16.906 1 59.03 50 THR B N 1
ATOM 3071 C CA . THR B 1 50 ? 0.297 1.932 -17.875 1 59.03 50 THR B CA 1
ATOM 3072 C C . THR B 1 50 ? -0.661 0.749 -17.766 1 59.03 50 THR B C 1
ATOM 3074 O O . THR B 1 50 ? -1.69 0.711 -18.438 1 59.03 50 THR B O 1
ATOM 3077 N N . LEU B 1 51 ? -0.28 -0.204 -16.906 1 61.94 51 LEU B N 1
ATOM 3078 C CA . LEU B 1 51 ? -1.138 -1.384 -16.891 1 61.94 51 LEU B CA 1
ATOM 3079 C C . LEU B 1 51 ? -2.221 -1.253 -15.828 1 61.94 51 LEU B C 1
ATOM 3081 O O . LEU B 1 51 ? -2.008 -0.612 -14.797 1 61.94 51 LEU B O 1
ATOM 3085 N N . PRO B 1 52 ? -3.371 -1.807 -16.172 1 72.56 52 PRO B N 1
ATOM 3086 C CA . PRO B 1 52 ? -4.441 -1.892 -15.172 1 72.56 52 PRO B CA 1
ATOM 3087 C C . PRO B 1 52 ? -4.055 -2.73 -13.961 1 72.56 52 PRO B C 1
ATOM 3089 O O . PRO B 1 52 ? -2.957 -3.289 -13.914 1 72.56 52 PRO B O 1
ATOM 3092 N N . PHE B 1 53 ? -4.93 -2.623 -12.953 1 83.06 53 PHE B N 1
ATOM 3093 C CA . PHE B 1 53 ? -4.746 -3.34 -11.695 1 83.06 53 PHE B CA 1
ATOM 3094 C C . PHE B 1 53 ? -5.824 -4.398 -11.508 1 83.06 53 PHE B C 1
ATOM 3096 O O . PHE B 1 53 ? -6.82 -4.41 -12.234 1 83.06 53 PHE B O 1
ATOM 3103 N N . ALA B 1 54 ? -5.535 -5.367 -10.688 1 88.94 54 ALA B N 1
ATOM 3104 C CA . ALA B 1 54 ? -6.531 -6.352 -10.289 1 88.94 54 ALA B CA 1
ATOM 3105 C C . ALA B 1 54 ? -7.086 -6.039 -8.898 1 88.94 54 ALA B C 1
ATOM 3107 O O . ALA B 1 54 ? -6.332 -5.691 -7.988 1 88.94 54 ALA B O 1
ATOM 3108 N N . LEU B 1 55 ? -8.359 -6.012 -8.781 1 87.19 55 LEU B N 1
ATOM 3109 C CA . LEU B 1 55 ? -9.086 -5.922 -7.523 1 87.19 55 LEU B CA 1
ATOM 3110 C C . LEU B 1 55 ? -9.648 -7.281 -7.117 1 87.19 55 LEU B C 1
ATOM 3112 O O . LEU B 1 55 ? -10.445 -7.867 -7.848 1 87.19 55 LEU B O 1
ATOM 3116 N N . LYS B 1 56 ? -9.18 -7.852 -6.043 1 89.62 56 LYS B N 1
ATOM 3117 C CA . LYS B 1 56 ? -9.742 -9.07 -5.473 1 89.62 56 LYS B CA 1
ATOM 3118 C C . LYS B 1 56 ? -10.547 -8.766 -4.215 1 89.62 56 LYS B C 1
ATOM 3120 O O . LYS B 1 56 ? -10.07 -8.07 -3.316 1 89.62 56 LYS B O 1
ATOM 3125 N N . LEU B 1 57 ? -11.719 -9.133 -4.199 1 87.31 57 LEU B N 1
ATOM 3126 C CA . LEU B 1 57 ? -12.555 -8.828 -3.043 1 87.31 57 LEU B CA 1
ATOM 3127 C C . LEU B 1 57 ? -13.117 -10.102 -2.422 1 87.31 57 LEU B C 1
ATOM 3129 O O . LEU B 1 57 ? -13.164 -11.148 -3.078 1 87.31 57 LEU B O 1
ATOM 3133 N N . GLU B 1 58 ? -13.398 -10.094 -1.194 1 85.69 58 GLU B N 1
ATOM 3134 C CA . GLU B 1 58 ? -14 -11.164 -0.403 1 85.69 58 GLU B CA 1
ATOM 3135 C C . GLU B 1 58 ? -15.039 -10.609 0.571 1 85.69 58 GLU B C 1
ATOM 3137 O O . GLU B 1 58 ? -14.797 -9.602 1.235 1 85.69 58 GLU B O 1
ATOM 3142 N N . THR B 1 59 ? -16.109 -11.25 0.572 1 83.25 59 THR B N 1
ATOM 3143 C CA . THR B 1 59 ? -17.172 -10.789 1.46 1 83.25 59 THR B CA 1
ATOM 3144 C C . THR B 1 59 ? -16.719 -10.844 2.916 1 83.25 59 THR B C 1
ATOM 3146 O O . THR B 1 59 ? -15.969 -11.734 3.309 1 83.25 59 THR B O 1
ATOM 3149 N N . A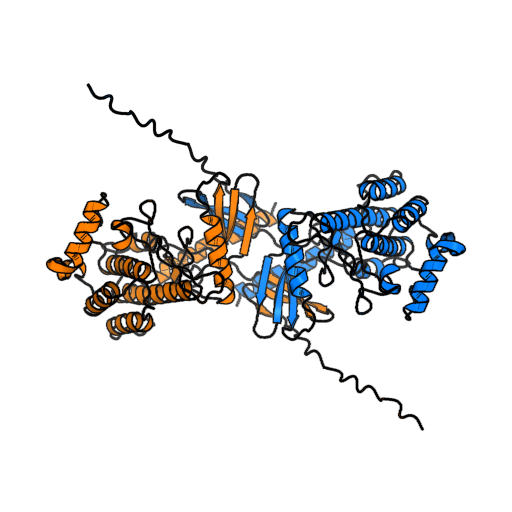RG B 1 60 ? -17.188 -9.867 3.672 1 79 60 ARG B N 1
ATOM 3150 C CA . ARG B 1 60 ? -16.797 -9.789 5.078 1 79 60 ARG B CA 1
ATOM 3151 C C . ARG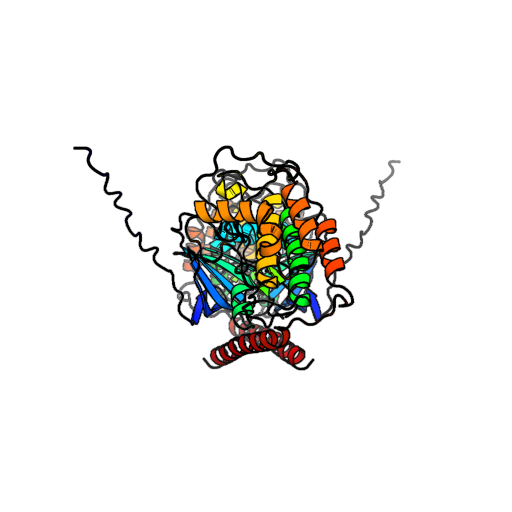 B 1 60 ? -17.359 -10.969 5.863 1 79 60 ARG B C 1
ATOM 3153 O O . ARG B 1 60 ? -16.812 -11.336 6.91 1 79 60 ARG B O 1
ATOM 3160 N N . ASN B 1 61 ? -18.375 -11.562 5.395 1 75.62 61 ASN B N 1
ATOM 3161 C CA . ASN B 1 61 ? -19.016 -12.672 6.086 1 75.62 61 ASN B CA 1
ATOM 3162 C C . ASN B 1 61 ? -18.391 -14.008 5.699 1 75.62 61 ASN B C 1
ATOM 3164 O O . ASN B 1 61 ? -18.859 -15.062 6.125 1 75.62 61 ASN B O 1
ATOM 3168 N N . ALA B 1 62 ? -17.391 -13.883 4.895 1 74.75 62 ALA B N 1
ATOM 3169 C CA . ALA B 1 62 ? -16.734 -15.133 4.504 1 74.75 62 ALA B CA 1
ATOM 3170 C C . ALA B 1 62 ? -16.141 -15.836 5.715 1 74.75 62 ALA B C 1
ATOM 3172 O O . ALA B 1 62 ? -15.555 -15.195 6.59 1 74.75 62 ALA B O 1
ATOM 3173 N N . ASP B 1 63 ? -16.344 -17.031 5.855 1 67 63 ASP B N 1
ATOM 3174 C CA . ASP B 1 63 ? -15.836 -17.828 6.965 1 67 63 ASP B CA 1
ATOM 3175 C C . ASP B 1 63 ? -14.312 -17.938 6.902 1 67 63 ASP B C 1
ATOM 3177 O O . ASP B 1 63 ? -13.641 -17.875 7.938 1 67 63 ASP B O 1
ATOM 3181 N N . ILE B 1 64 ? -13.977 -18.203 5.68 1 66.31 64 ILE B N 1
ATOM 3182 C CA . ILE B 1 64 ? -12.539 -18.359 5.516 1 66.31 64 ILE B CA 1
ATOM 3183 C C . ILE B 1 64 ? -11.938 -17.047 5.023 1 66.31 64 ILE B C 1
ATOM 3185 O O . ILE B 1 64 ? -12.445 -16.438 4.078 1 66.31 64 ILE B O 1
ATOM 3189 N N . LYS B 1 65 ? -10.852 -16.578 5.703 1 72.12 65 LYS B N 1
ATOM 3190 C CA . LYS B 1 65 ? -10.234 -15.305 5.379 1 72.12 65 LYS B CA 1
ATOM 3191 C C . LYS B 1 65 ? -9.055 -15.492 4.426 1 72.12 65 LYS B C 1
ATOM 3193 O O . LYS B 1 65 ? -7.914 -15.148 4.766 1 72.12 65 LYS B O 1
ATOM 3198 N N . ASN B 1 66 ? -9.367 -15.938 3.242 1 85.81 66 ASN B N 1
ATOM 3199 C CA . ASN B 1 66 ? -8.359 -16.203 2.219 1 85.81 66 ASN B CA 1
ATOM 3200 C C . ASN B 1 66 ? -7.668 -14.922 1.761 1 85.81 66 ASN B C 1
ATOM 3202 O O . ASN B 1 66 ? -6.457 -14.914 1.544 1 85.81 66 ASN B O 1
ATOM 3206 N N . LEU B 1 67 ? -8.477 -13.922 1.762 1 87.69 67 LEU B N 1
ATOM 3207 C CA . LEU B 1 67 ? -7.945 -12.656 1.262 1 87.69 67 LEU B CA 1
ATOM 3208 C C . LEU B 1 67 ? -6.906 -12.086 2.219 1 87.69 67 LEU B C 1
ATOM 3210 O O . LEU B 1 67 ? -5.926 -11.477 1.786 1 87.69 67 LEU B O 1
ATOM 3214 N N . LYS B 1 68 ? -7.164 -12.266 3.486 1 86.88 68 LYS B N 1
ATOM 3215 C CA . LYS B 1 68 ? -6.18 -11.828 4.473 1 86.88 68 LYS B CA 1
ATOM 3216 C C . LYS B 1 68 ? -4.836 -12.523 4.254 1 86.88 68 LYS B C 1
ATOM 3218 O O . LYS B 1 68 ? -3.785 -11.883 4.316 1 86.88 68 LYS B O 1
ATOM 3223 N N . MET B 1 69 ? -4.906 -13.805 3.979 1 90.88 69 MET B N 1
ATOM 3224 C CA . MET B 1 69 ? -3.68 -14.547 3.734 1 90.88 69 MET B CA 1
ATOM 3225 C C . MET B 1 69 ? -3.002 -14.086 2.449 1 90.88 69 MET B C 1
ATOM 3227 O O . MET B 1 69 ? -1.779 -13.945 2.402 1 90.88 69 MET B O 1
ATOM 3231 N N . ASP B 1 70 ? -3.807 -13.844 1.431 1 92.31 70 ASP B N 1
ATOM 3232 C CA . ASP B 1 70 ? -3.264 -13.25 0.211 1 92.31 70 ASP B CA 1
ATOM 3233 C C . ASP B 1 70 ? -2.449 -12 0.521 1 92.31 70 ASP B C 1
ATOM 3235 O O . ASP B 1 70 ? -1.319 -11.852 0.048 1 92.31 70 ASP B O 1
ATOM 3239 N N . ALA B 1 71 ? -3.033 -11.18 1.321 1 87.25 71 ALA B N 1
ATOM 3240 C CA . ALA B 1 71 ? -2.4 -9.906 1.652 1 87.25 71 ALA B CA 1
ATOM 3241 C C . ALA B 1 71 ? -1.121 -10.125 2.457 1 87.25 71 ALA B C 1
ATOM 3243 O O . ALA B 1 71 ? -0.093 -9.5 2.18 1 87.25 71 ALA B O 1
ATOM 3244 N N . VAL B 1 72 ? -1.18 -10.984 3.396 1 86.88 72 VAL B N 1
ATOM 3245 C CA . VAL B 1 72 ? -0.045 -11.242 4.277 1 86.88 72 VAL B CA 1
ATOM 3246 C C . VAL B 1 72 ? 1.125 -11.797 3.463 1 86.88 72 VAL B C 1
ATOM 3248 O O . VAL B 1 72 ? 2.256 -11.312 3.592 1 86.88 72 VAL B O 1
ATOM 3251 N N . VAL B 1 73 ? 0.846 -12.75 2.639 1 93.69 73 VAL B N 1
ATOM 3252 C CA . VAL B 1 73 ? 1.892 -13.391 1.848 1 93.69 73 VAL B CA 1
ATOM 3253 C C . VAL B 1 73 ? 2.502 -12.383 0.882 1 93.69 73 VAL B C 1
ATOM 3255 O O . VAL B 1 73 ? 3.725 -12.234 0.819 1 93.69 73 VAL B O 1
ATOM 3258 N N . LEU B 1 74 ? 1.647 -11.695 0.158 1 90.31 74 LEU B N 1
ATOM 3259 C CA . LEU B 1 74 ? 2.139 -10.742 -0.832 1 90.31 74 LEU B CA 1
ATOM 3260 C C . LEU B 1 74 ? 2.934 -9.625 -0.164 1 90.31 74 LEU B C 1
ATOM 3262 O O . LEU B 1 74 ? 3.936 -9.164 -0.71 1 90.31 74 LEU B O 1
ATOM 3266 N N . ARG B 1 75 ? 2.508 -9.18 0.993 1 82.75 75 ARG B N 1
ATOM 3267 C CA . ARG B 1 75 ? 3.244 -8.164 1.734 1 82.75 75 ARG B CA 1
ATOM 3268 C C . ARG B 1 75 ? 4.621 -8.68 2.148 1 82.75 75 ARG B C 1
ATOM 3270 O O . ARG B 1 75 ? 5.605 -7.938 2.092 1 82.75 75 ARG B O 1
ATOM 3277 N N . THR B 1 76 ? 4.652 -9.883 2.572 1 84.94 76 THR B N 1
ATOM 3278 C CA . THR B 1 76 ? 5.902 -10.5 3.012 1 84.94 76 THR B CA 1
ATOM 3279 C C . THR B 1 76 ? 6.875 -10.633 1.846 1 84.94 76 THR B C 1
ATOM 3281 O O . THR B 1 76 ? 8.094 -10.516 2.029 1 84.94 76 THR B O 1
ATOM 3284 N N . LEU B 1 77 ? 6.336 -10.812 0.674 1 89.06 77 LEU B N 1
ATOM 3285 C CA . LEU B 1 77 ? 7.152 -11.047 -0.512 1 89.06 77 LEU B CA 1
ATOM 3286 C C . LEU B 1 77 ? 7.586 -9.734 -1.146 1 89.06 77 LEU B C 1
ATOM 3288 O O . LEU B 1 77 ? 8.492 -9.711 -1.981 1 89.06 77 LEU B O 1
ATOM 3292 N N . LEU B 1 78 ? 6.984 -8.609 -0.732 1 78.44 78 LEU B N 1
ATOM 3293 C CA . LEU B 1 78 ? 7.184 -7.305 -1.361 1 78.44 78 LEU B CA 1
ATOM 3294 C C . LEU B 1 78 ? 8.656 -6.914 -1.353 1 78.44 78 LEU B C 1
ATOM 3296 O O . LEU B 1 78 ? 9.195 -6.5 -2.379 1 78.44 78 LEU B O 1
ATOM 3300 N N . PRO B 1 79 ? 9.352 -7.16 -0.279 1 69.38 79 PRO B N 1
ATOM 3301 C CA . PRO B 1 79 ? 10.75 -6.73 -0.225 1 69.38 79 PRO B CA 1
ATOM 3302 C C . PRO B 1 79 ? 11.648 -7.516 -1.182 1 69.38 79 PRO B C 1
ATOM 3304 O O . PRO B 1 79 ? 12.719 -7.035 -1.562 1 69.38 79 PRO B O 1
ATOM 3307 N N . ILE B 1 80 ? 11.227 -8.68 -1.553 1 76.38 80 ILE B N 1
ATOM 3308 C CA . ILE B 1 80 ? 12.023 -9.547 -2.408 1 76.38 80 ILE B CA 1
ATOM 3309 C C . ILE B 1 80 ? 11.969 -9.047 -3.85 1 76.38 80 ILE B C 1
ATOM 3311 O O . ILE B 1 80 ? 12.867 -9.32 -4.645 1 76.38 80 ILE B O 1
ATOM 3315 N N . ARG B 1 81 ? 11.031 -8.219 -4.191 1 79 81 ARG B N 1
ATOM 3316 C CA . ARG B 1 81 ? 10.836 -7.68 -5.535 1 79 81 ARG B CA 1
ATOM 3317 C C . ARG B 1 81 ? 10.969 -8.773 -6.59 1 79 81 ARG B C 1
ATOM 3319 O O . ARG B 1 81 ? 11.664 -8.602 -7.59 1 79 81 ARG B O 1
ATOM 3326 N N . SER B 1 82 ? 10.414 -9.898 -6.32 1 88.31 82 SER B N 1
ATOM 3327 C CA . SER B 1 82 ? 10.469 -11.062 -7.195 1 88.31 82 SER B CA 1
ATOM 3328 C C . SER B 1 82 ? 9.516 -10.914 -8.375 1 88.31 82 SER B C 1
ATOM 3330 O O . SER B 1 82 ? 8.391 -10.43 -8.211 1 88.31 82 SER B O 1
ATOM 3332 N N . PRO B 1 83 ? 9.953 -11.367 -9.539 1 91.56 83 PRO B N 1
ATOM 3333 C CA . PRO B 1 83 ? 9.055 -11.32 -10.695 1 91.56 83 PRO B CA 1
ATOM 3334 C C . PRO B 1 83 ? 7.973 -12.398 -10.641 1 91.56 83 PRO B C 1
ATOM 3336 O O . PRO B 1 83 ? 7.047 -12.391 -11.453 1 91.56 83 PRO B O 1
ATOM 3339 N N . TYR B 1 84 ? 8 -13.25 -9.688 1 96.75 84 TYR B N 1
ATOM 3340 C CA . TYR B 1 84 ? 7.113 -14.406 -9.656 1 96.75 84 TYR B CA 1
ATOM 3341 C C . TYR B 1 84 ? 5.832 -14.086 -8.898 1 96.75 84 TYR B C 1
ATOM 3343 O O . TYR B 1 84 ? 4.934 -14.93 -8.797 1 96.75 84 TYR B O 1
ATOM 3351 N N . PHE B 1 85 ? 5.738 -12.883 -8.383 1 95.56 85 PHE B N 1
ATOM 3352 C CA . PHE B 1 85 ? 4.578 -12.547 -7.57 1 95.56 85 PHE B CA 1
ATOM 3353 C C . PHE B 1 85 ? 4.031 -11.172 -7.945 1 95.56 85 PHE B C 1
ATOM 3355 O O . PHE B 1 85 ? 4.781 -10.297 -8.391 1 95.56 85 PHE B O 1
ATOM 3362 N N . CYS B 1 86 ? 2.713 -11.102 -7.695 1 90.12 86 CYS B N 1
ATOM 3363 C CA . CYS B 1 86 ? 2.07 -9.805 -7.895 1 90.12 86 CYS B CA 1
ATOM 3364 C C . CYS B 1 86 ? 2.541 -8.797 -6.859 1 90.12 86 CYS B C 1
ATOM 3366 O O . CYS B 1 86 ? 2.859 -9.164 -5.727 1 90.12 86 CYS B O 1
ATOM 3368 N N . ARG B 1 87 ? 2.547 -7.645 -7.316 1 83.69 87 ARG B N 1
ATOM 3369 C CA . ARG B 1 87 ? 2.762 -6.562 -6.359 1 83.69 87 ARG B CA 1
ATOM 3370 C C . ARG B 1 87 ? 1.452 -6.152 -5.695 1 83.69 87 ARG B C 1
ATOM 3372 O O . ARG B 1 87 ? 0.448 -5.93 -6.379 1 83.69 87 ARG B O 1
ATOM 3379 N N . LEU B 1 88 ? 1.488 -6.117 -4.391 1 82.88 88 LEU B N 1
ATOM 3380 C CA . LEU B 1 88 ? 0.348 -5.633 -3.623 1 82.88 88 LEU B CA 1
ATOM 3381 C C . LEU B 1 88 ? 0.398 -4.113 -3.479 1 82.88 88 LEU B C 1
ATOM 3383 O O . LEU B 1 88 ? 1.424 -3.559 -3.08 1 82.88 88 LEU B O 1
ATOM 3387 N N . TYR B 1 89 ? -0.687 -3.43 -3.834 1 71.12 89 TYR B N 1
ATOM 3388 C CA . TYR B 1 89 ? -0.694 -1.973 -3.779 1 71.12 89 TYR B CA 1
ATOM 3389 C C . TYR B 1 89 ? -1.522 -1.476 -2.6 1 71.12 89 TYR B C 1
ATOM 3391 O O . TYR B 1 89 ? -1.215 -0.437 -2.012 1 71.12 89 TYR B O 1
ATOM 3399 N N . PHE B 1 90 ? -2.664 -2.191 -2.336 1 70.31 90 PHE B N 1
ATOM 3400 C CA . PHE B 1 90 ? -3.582 -1.688 -1.318 1 70.31 90 PHE B CA 1
ATOM 3401 C C . PHE B 1 90 ? -4.359 -2.832 -0.68 1 70.31 90 PHE B C 1
ATOM 3403 O O . PHE B 1 90 ? -4.688 -3.816 -1.346 1 70.31 90 PHE B O 1
ATOM 3410 N N . CYS B 1 91 ? -4.492 -2.77 0.576 1 76.38 91 CYS B N 1
ATOM 3411 C CA . CYS B 1 91 ? -5.438 -3.588 1.326 1 76.38 91 CYS B CA 1
ATOM 3412 C C . CYS B 1 91 ? -6.516 -2.723 1.975 1 76.38 91 CYS B C 1
ATOM 3414 O O . CYS B 1 91 ? -6.207 -1.71 2.604 1 76.38 91 CYS B O 1
ATOM 3416 N N . GLY B 1 92 ? -7.715 -3.043 1.753 1 71.38 92 GLY B N 1
ATOM 3417 C CA . GLY B 1 92 ? -8.766 -2.203 2.307 1 71.38 92 GLY B CA 1
ATOM 3418 C C . GLY B 1 92 ? -9.984 -2.988 2.75 1 71.38 92 GLY B C 1
ATOM 3419 O O . GLY B 1 92 ? -10.078 -4.191 2.502 1 71.38 92 GLY B O 1
ATOM 3420 N N . ARG B 1 93 ? -10.781 -2.287 3.502 1 73.56 93 ARG B N 1
ATOM 3421 C CA . ARG B 1 93 ? -12.055 -2.807 3.98 1 73.56 93 ARG B CA 1
ATOM 3422 C C . ARG B 1 93 ? -13.203 -1.882 3.594 1 73.56 93 ARG B C 1
ATOM 3424 O O . ARG B 1 93 ? -13.117 -0.667 3.783 1 73.56 93 ARG B O 1
ATOM 3431 N N . ALA B 1 94 ? -14.094 -2.398 2.879 1 72.12 94 ALA B N 1
ATOM 3432 C CA . ALA B 1 94 ? -15.352 -1.708 2.602 1 72.12 94 ALA B CA 1
ATOM 3433 C C . ALA B 1 94 ? -16.469 -2.242 3.482 1 72.12 94 ALA B C 1
ATOM 3435 O O . ALA B 1 94 ? -16.25 -3.119 4.32 1 72.12 94 ALA B O 1
ATOM 3436 N N . GLU B 1 95 ? -17.578 -1.681 3.438 1 71.75 95 GLU B N 1
ATOM 3437 C CA . GLU B 1 95 ? -18.703 -2.041 4.293 1 71.75 95 GLU B CA 1
ATOM 3438 C C . GLU B 1 95 ? -19.062 -3.521 4.152 1 71.75 95 GLU B C 1
ATOM 3440 O O . GLU B 1 95 ? -19.266 -4.211 5.152 1 71.75 95 GLU B O 1
ATOM 3445 N N . ARG B 1 96 ? -19.047 -4.062 2.98 1 77.94 96 ARG B N 1
ATOM 3446 C CA . ARG B 1 96 ? -19.578 -5.398 2.738 1 77.94 96 ARG B CA 1
ATOM 3447 C C . ARG B 1 96 ? -18.469 -6.375 2.377 1 77.94 96 ARG B C 1
ATOM 3449 O O . ARG B 1 96 ? -18.688 -7.586 2.316 1 77.94 96 ARG B O 1
ATOM 3456 N N . PHE B 1 97 ? -17.281 -5.809 2.041 1 82.31 97 PHE B N 1
ATOM 3457 C CA . PHE B 1 97 ? -16.234 -6.699 1.563 1 82.31 97 PHE B CA 1
ATOM 3458 C C . PHE B 1 97 ? -14.859 -6.148 1.921 1 82.31 97 PHE B C 1
ATOM 3460 O O . PHE B 1 97 ? -14.695 -4.945 2.133 1 82.31 97 PHE B O 1
ATOM 3467 N N . ASN B 1 98 ? -13.938 -7.043 2.033 1 79.75 98 ASN B N 1
ATOM 3468 C CA . ASN B 1 98 ? -12.516 -6.734 2.041 1 79.75 98 ASN B CA 1
ATOM 3469 C C . ASN B 1 98 ? -11.906 -6.844 0.645 1 79.75 98 ASN B C 1
ATOM 3471 O O . ASN B 1 98 ? -12.453 -7.531 -0.221 1 79.75 98 ASN B O 1
ATOM 3475 N N . PHE B 1 99 ? -10.898 -6.102 0.425 1 83.94 99 PHE B N 1
ATOM 3476 C CA . PHE B 1 99 ? -10.336 -6.184 -0.92 1 83.94 99 PHE B CA 1
ATOM 3477 C C . PHE B 1 99 ? -8.844 -5.887 -0.907 1 83.94 99 PHE B C 1
ATOM 3479 O O . PHE B 1 99 ? -8.328 -5.289 0.042 1 83.94 99 PHE B O 1
ATOM 3486 N N . ILE B 1 100 ? -8.188 -6.359 -1.904 1 84.56 100 ILE B N 1
ATOM 3487 C CA . ILE B 1 100 ? -6.801 -6.004 -2.174 1 84.56 100 ILE B CA 1
ATOM 3488 C C . ILE B 1 100 ? -6.66 -5.531 -3.617 1 84.56 100 ILE B C 1
ATOM 3490 O O . ILE B 1 100 ? -7.418 -5.953 -4.492 1 84.56 100 ILE B O 1
ATOM 3494 N N . ILE B 1 101 ? -5.816 -4.594 -3.85 1 79.75 101 ILE B N 1
ATOM 3495 C CA . ILE B 1 101 ? -5.422 -4.145 -5.18 1 79.75 101 ILE B CA 1
ATOM 3496 C C . ILE B 1 101 ? -4 -4.613 -5.484 1 79.75 101 ILE B C 1
ATOM 3498 O O . ILE B 1 101 ? -3.086 -4.406 -4.684 1 79.75 101 ILE B O 1
ATOM 3502 N N . MET B 1 102 ? -3.859 -5.277 -6.629 1 85 102 MET B N 1
ATOM 3503 C CA . MET B 1 102 ? -2.566 -5.855 -6.98 1 85 102 MET B CA 1
ATOM 3504 C C . MET B 1 102 ? -2.332 -5.789 -8.484 1 85 102 MET B C 1
ATOM 3506 O O . MET B 1 102 ? -3.188 -5.309 -9.234 1 85 102 MET B O 1
ATOM 3510 N N . THR B 1 103 ? -1.205 -6.223 -8.906 1 83.38 103 THR B N 1
ATOM 3511 C CA . THR B 1 103 ? -0.858 -6.293 -10.32 1 83.38 103 THR B CA 1
ATOM 3512 C C . THR B 1 103 ? -1.847 -7.176 -11.07 1 83.38 103 THR B C 1
ATOM 3514 O O . THR B 1 103 ? -2.225 -8.25 -10.594 1 83.38 103 THR B O 1
ATOM 3517 N N . LEU B 1 104 ? -2.279 -6.629 -12.195 1 88.38 104 LEU B N 1
ATOM 3518 C CA . LEU B 1 104 ? -3.066 -7.473 -13.094 1 88.38 104 LEU B CA 1
ATOM 3519 C C . LEU B 1 104 ? -2.17 -8.445 -13.852 1 88.38 104 LEU B C 1
ATOM 3521 O O . LEU B 1 104 ? -1.112 -8.062 -14.352 1 88.38 104 LEU B O 1
ATOM 3525 N N . VAL B 1 105 ? -2.59 -9.664 -13.852 1 91.81 105 VAL B N 1
ATOM 3526 C CA . VAL B 1 105 ? -1.819 -10.68 -14.555 1 91.81 105 VAL B CA 1
ATOM 3527 C C . VAL B 1 105 ? -2.623 -11.203 -15.75 1 91.81 105 VAL B C 1
ATOM 3529 O O . VAL B 1 105 ? -3.797 -10.859 -15.906 1 91.81 105 VAL B O 1
ATOM 3532 N N . GLY B 1 106 ? -1.921 -11.875 -16.641 1 91.94 106 GLY B N 1
ATOM 3533 C CA . GLY B 1 106 ? -2.557 -12.43 -17.828 1 91.94 106 GLY B CA 1
ATOM 3534 C C . GLY B 1 106 ? -3.234 -13.766 -17.562 1 91.94 106 GLY B C 1
ATOM 3535 O O . GLY B 1 106 ? -3.725 -14.016 -16.453 1 91.94 106 GLY B O 1
ATOM 3536 N N . LYS B 1 107 ? -3.359 -14.57 -18.562 1 92.56 107 LYS B N 1
ATOM 3537 C CA . LYS B 1 107 ? -4.031 -15.867 -18.484 1 92.56 107 LYS B CA 1
ATOM 3538 C C . LYS B 1 107 ? -3.264 -16.828 -17.594 1 92.56 107 LYS B C 1
ATOM 3540 O O . LYS B 1 107 ? -2.031 -16.828 -17.578 1 92.56 107 LYS B O 1
ATOM 3545 N N . ASN B 1 108 ? -4.051 -17.594 -16.875 1 94.94 108 ASN B N 1
ATOM 3546 C CA . ASN B 1 108 ? -3.4 -18.672 -16.141 1 94.94 108 ASN B CA 1
ATOM 3547 C C . ASN B 1 108 ? -3.111 -19.875 -17.031 1 94.94 108 ASN B C 1
ATOM 3549 O O . ASN B 1 108 ? -3.533 -19.922 -18.188 1 94.94 108 ASN B O 1
ATOM 3553 N N . LEU B 1 109 ? -2.408 -20.828 -16.547 1 97.06 109 LEU B N 1
ATOM 3554 C CA . LEU B 1 109 ? -1.929 -21.953 -17.359 1 97.06 109 LEU B CA 1
ATOM 3555 C C . LEU B 1 109 ? -3.09 -22.812 -17.812 1 97.06 109 LEU B C 1
ATOM 3557 O O . LEU B 1 109 ? -3.02 -23.438 -18.891 1 97.06 109 LEU B O 1
ATOM 3561 N N . ASN B 1 110 ? -4.156 -22.875 -16.984 1 95 110 ASN B N 1
ATOM 3562 C CA . ASN B 1 110 ? -5.34 -23.609 -17.422 1 95 110 ASN B CA 1
ATOM 3563 C C . ASN B 1 110 ? -5.988 -22.953 -18.641 1 95 110 ASN B C 1
ATOM 3565 O O . ASN B 1 110 ? -6.355 -23.641 -19.594 1 95 110 ASN B O 1
ATOM 3569 N N . GLU B 1 111 ? -6.121 -21.703 -18.594 1 92.31 111 GLU B N 1
ATOM 3570 C CA . GLU B 1 111 ? -6.699 -20.938 -19.703 1 92.31 111 GLU B CA 1
ATOM 3571 C C . GLU B 1 111 ? -5.812 -21.016 -20.938 1 92.31 111 GLU B C 1
ATOM 3573 O O . GLU B 1 111 ? -6.312 -21.156 -22.062 1 92.31 111 GLU B O 1
ATOM 3578 N N . LEU B 1 112 ? -4.59 -20.938 -20.75 1 92.69 112 LEU B N 1
ATOM 3579 C CA . LEU B 1 112 ? -3.627 -20.875 -21.844 1 92.69 112 LEU B CA 1
ATOM 3580 C C . LEU B 1 112 ? -3.551 -22.188 -22.594 1 92.69 112 LEU B C 1
ATOM 3582 O O . LEU B 1 112 ? -3.502 -22.219 -23.812 1 92.69 112 LEU B O 1
ATOM 3586 N N . ARG B 1 113 ? -3.588 -23.266 -21.906 1 93.44 113 ARG B N 1
ATOM 3587 C CA . ARG B 1 113 ? -3.324 -24.547 -22.531 1 93.44 113 ARG B CA 1
ATOM 3588 C C . ARG B 1 113 ? -4.512 -25 -23.375 1 93.44 113 ARG B C 1
ATOM 3590 O O . ARG B 1 113 ? -4.363 -25.844 -24.266 1 93.44 113 ARG B O 1
ATOM 3597 N N . VAL B 1 114 ? -5.66 -24.484 -23.094 1 89.44 114 VAL B N 1
ATOM 3598 C CA . VAL B 1 114 ? -6.875 -24.859 -23.812 1 89.44 114 VAL B CA 1
ATOM 3599 C C . VAL B 1 114 ? -6.723 -24.531 -25.297 1 89.44 114 VAL B C 1
ATOM 3601 O O . VAL B 1 114 ? -7.258 -25.25 -26.141 1 89.44 114 VAL B O 1
ATOM 3604 N N . SER B 1 115 ? -5.926 -23.547 -25.578 1 85.56 115 SER B N 1
ATOM 3605 C CA . SER B 1 115 ? -5.785 -23.078 -26.953 1 85.56 115 SER B CA 1
ATOM 3606 C C . SER B 1 115 ? -4.773 -23.922 -27.734 1 85.56 115 SER B C 1
ATOM 3608 O O . SER B 1 115 ? -4.625 -23.766 -28.938 1 85.56 115 SER B O 1
ATOM 3610 N N . PHE B 1 116 ? -4.156 -24.875 -27.109 1 91.25 116 PHE B N 1
ATOM 3611 C CA . PHE B 1 116 ? -3.096 -25.625 -27.766 1 91.25 116 PHE B CA 1
ATOM 3612 C C . PHE B 1 116 ? -3.531 -27.062 -28.016 1 91.25 116 PHE B C 1
ATOM 3614 O O . PHE B 1 116 ? -4.383 -27.594 -27.312 1 91.25 116 PHE B O 1
ATOM 3621 N N . PRO B 1 117 ? -2.955 -27.656 -29 1 91.19 117 PRO B N 1
ATOM 3622 C CA . PRO B 1 117 ? -3.297 -29.047 -29.312 1 91.19 117 PRO B CA 1
ATOM 3623 C C . PRO B 1 117 ? -3.078 -29.969 -28.109 1 91.19 117 PRO B C 1
ATOM 3625 O O . PRO B 1 117 ? -2.045 -29.891 -27.438 1 91.19 117 PRO B O 1
ATOM 3628 N N . LYS B 1 118 ? -4.098 -30.781 -27.812 1 91.62 118 LYS B N 1
ATOM 3629 C CA . LYS B 1 118 ? -4.074 -31.766 -26.734 1 91.62 118 LYS B CA 1
ATOM 3630 C C . LYS B 1 118 ? -3.934 -31.078 -25.375 1 91.62 118 LYS B C 1
ATOM 3632 O O . LYS B 1 118 ? -3.541 -31.719 -24.406 1 91.62 118 LYS B O 1
ATOM 3637 N N . GLN B 1 119 ? -4.047 -29.75 -25.391 1 93.81 119 GLN B N 1
ATOM 3638 C CA . GLN B 1 119 ? -4.039 -28.938 -24.172 1 93.81 119 GLN B CA 1
ATOM 3639 C C . GLN B 1 119 ? -2.715 -29.078 -23.422 1 93.81 119 GLN B C 1
ATOM 3641 O O . GLN B 1 119 ? -2.699 -29.203 -22.203 1 93.81 119 GLN B O 1
ATOM 3646 N N . ARG B 1 120 ? -1.684 -29.266 -24.219 1 94.75 120 ARG B N 1
ATOM 3647 C CA . ARG B 1 120 ? -0.349 -29.344 -23.625 1 94.75 120 ARG B CA 1
ATOM 3648 C C . ARG B 1 120 ? 0.593 -28.344 -24.297 1 94.75 120 ARG B C 1
ATOM 3650 O O . ARG B 1 120 ? 0.306 -27.844 -25.391 1 94.75 120 ARG B O 1
ATOM 3657 N N . PHE B 1 121 ? 1.66 -28.047 -23.594 1 95.44 121 PHE B N 1
ATOM 3658 C CA . PHE B 1 121 ? 2.691 -27.172 -24.125 1 95.44 121 PHE B CA 1
ATOM 3659 C C . PHE B 1 121 ? 3.811 -27.984 -24.766 1 95.44 121 PHE B C 1
ATOM 3661 O O . PHE B 1 121 ? 3.908 -29.188 -24.562 1 95.44 121 PHE B O 1
ATOM 3668 N N . SER B 1 122 ? 4.586 -27.281 -25.625 1 93.06 122 SER B N 1
ATOM 3669 C CA . SER B 1 122 ? 5.801 -27.922 -26.125 1 93.06 122 SER B CA 1
ATOM 3670 C C . SER B 1 122 ? 6.727 -28.328 -24.984 1 93.06 122 SER B C 1
ATOM 3672 O O . SER B 1 122 ? 6.629 -27.797 -23.891 1 93.06 122 SER B O 1
ATOM 3674 N N . ARG B 1 123 ? 7.531 -29.266 -25.281 1 92.81 123 ARG B N 1
ATOM 3675 C CA . ARG B 1 123 ? 8.492 -29.734 -24.297 1 92.81 123 ARG B CA 1
ATOM 3676 C C . ARG B 1 123 ? 9.328 -28.578 -23.766 1 92.81 123 ARG B C 1
ATOM 3678 O O . ARG B 1 123 ? 9.539 -28.453 -22.547 1 92.81 123 ARG B O 1
ATOM 3685 N N . SER B 1 124 ? 9.758 -27.703 -24.656 1 93.38 124 SER B N 1
ATOM 3686 C CA . SER B 1 124 ? 10.586 -26.578 -24.266 1 93.38 124 SER B CA 1
ATOM 3687 C C . SER B 1 124 ? 9.82 -25.625 -23.344 1 93.38 124 SER B C 1
ATOM 3689 O O . SER B 1 124 ? 10.305 -25.281 -22.266 1 93.38 124 SER B O 1
ATOM 3691 N N . SER B 1 125 ? 8.602 -25.266 -23.719 1 94.25 125 SER B N 1
ATOM 3692 C CA . SER B 1 125 ? 7.793 -24.344 -22.922 1 94.25 125 SER B CA 1
ATOM 3693 C C . SER B 1 125 ? 7.449 -24.938 -21.562 1 94.25 125 SER B C 1
ATOM 3695 O O . SER B 1 125 ? 7.547 -24.266 -20.531 1 94.25 125 SER B O 1
ATOM 3697 N N . GLY B 1 126 ? 7.078 -26.203 -21.609 1 95.75 126 GLY B N 1
ATOM 3698 C CA . GLY B 1 126 ? 6.723 -26.875 -20.375 1 95.75 126 GLY B CA 1
ATOM 3699 C C . GLY B 1 126 ? 7.871 -26.938 -19.375 1 95.75 126 GLY B C 1
ATOM 3700 O O . GLY B 1 126 ? 7.691 -26.656 -18.188 1 95.75 126 GLY B O 1
ATOM 3701 N N . LEU B 1 127 ? 9.023 -27.281 -19.875 1 96.38 127 LEU B N 1
ATOM 3702 C CA . LEU B 1 127 ? 10.188 -27.406 -19.016 1 96.38 127 LEU B CA 1
ATOM 3703 C C . LEU B 1 127 ? 10.625 -26.047 -18.484 1 96.38 127 LEU B C 1
ATOM 3705 O O . LEU B 1 127 ? 11 -25.922 -17.312 1 96.38 127 LEU B O 1
ATOM 3709 N N . GLN B 1 128 ? 10.57 -25.047 -19.297 1 95.69 128 GLN B N 1
ATOM 3710 C CA . GLN B 1 128 ? 10.891 -23.703 -18.859 1 95.69 128 GLN B CA 1
ATOM 3711 C C . GLN B 1 128 ? 9.922 -23.219 -17.781 1 95.69 128 GLN B C 1
ATOM 3713 O O . GLN B 1 128 ? 10.336 -22.594 -16.797 1 95.69 128 GLN B O 1
ATOM 3718 N N . LEU B 1 129 ? 8.695 -23.547 -17.969 1 96.88 129 LEU B N 1
ATOM 3719 C CA . LEU B 1 129 ? 7.707 -23.219 -16.953 1 96.88 129 LEU B CA 1
ATOM 3720 C C . LEU B 1 129 ? 8.023 -23.938 -15.648 1 96.88 129 LEU B C 1
ATOM 3722 O O . LEU B 1 129 ? 7.902 -23.359 -14.562 1 96.88 129 LEU B O 1
ATOM 3726 N N . GLY B 1 130 ? 8.383 -25.219 -15.844 1 97.88 130 GLY B N 1
ATOM 3727 C CA . GLY B 1 130 ? 8.758 -25.969 -14.656 1 97.88 130 GLY B CA 1
ATOM 3728 C C . GLY B 1 130 ? 9.859 -25.312 -13.852 1 97.88 130 GLY B C 1
ATOM 3729 O O . GLY B 1 130 ? 9.781 -25.234 -12.625 1 97.88 130 GLY B O 1
ATOM 3730 N N . ILE B 1 131 ? 10.805 -24.797 -14.516 1 97.25 131 ILE B N 1
ATOM 3731 C CA . ILE B 1 131 ? 11.93 -24.125 -13.875 1 97.25 131 ILE B CA 1
ATOM 3732 C C . ILE B 1 131 ? 11.43 -22.891 -13.125 1 97.25 131 ILE B C 1
ATOM 3734 O O . ILE B 1 131 ? 11.805 -22.672 -11.977 1 97.25 131 ILE B O 1
ATOM 3738 N N . GLN B 1 132 ? 10.594 -22.156 -13.734 1 97.94 132 GLN B N 1
ATOM 3739 C CA . GLN B 1 132 ? 10.062 -20.953 -13.094 1 97.94 132 GLN B CA 1
ATOM 3740 C C . GLN B 1 132 ? 9.172 -21.312 -11.906 1 97.94 132 GLN B C 1
ATOM 3742 O O . GLN B 1 132 ? 9.211 -20.641 -10.875 1 97.94 132 GLN B O 1
ATOM 3747 N N . MET B 1 133 ? 8.383 -22.406 -12.055 1 98.69 133 MET B N 1
ATOM 3748 C CA . MET B 1 133 ? 7.52 -22.812 -10.945 1 98.69 133 MET B CA 1
ATOM 3749 C C . MET B 1 133 ? 8.344 -23.188 -9.719 1 98.69 133 MET B C 1
ATOM 3751 O O . MET B 1 133 ? 8.008 -22.812 -8.602 1 98.69 133 MET B O 1
ATOM 3755 N N . ILE B 1 134 ? 9.398 -23.875 -9.969 1 98.75 134 ILE B N 1
ATOM 3756 C CA . ILE B 1 134 ? 10.266 -24.281 -8.867 1 98.75 134 ILE B CA 1
ATOM 3757 C C . ILE B 1 134 ? 10.891 -23.062 -8.219 1 98.75 134 ILE B C 1
ATOM 3759 O O . ILE B 1 134 ? 10.984 -22.969 -6.992 1 98.75 134 ILE B O 1
ATOM 3763 N N . SER B 1 135 ? 11.281 -22.141 -9.023 1 98.25 135 SER B N 1
ATOM 3764 C CA . SER B 1 135 ? 11.852 -20.906 -8.5 1 98.25 135 SER B CA 1
ATOM 3765 C C . SER B 1 135 ? 10.836 -20.125 -7.676 1 98.25 135 SER B C 1
ATOM 3767 O O . SER B 1 135 ? 11.164 -19.609 -6.605 1 98.25 135 SER B O 1
ATOM 3769 N N . ALA B 1 136 ? 9.664 -20.016 -8.156 1 98.44 136 ALA B N 1
ATOM 3770 C CA . ALA B 1 136 ? 8.594 -19.312 -7.441 1 98.44 136 ALA B CA 1
ATOM 3771 C C . ALA B 1 136 ? 8.305 -19.984 -6.098 1 98.44 136 ALA B C 1
ATOM 3773 O O . ALA B 1 136 ? 8.227 -19.297 -5.07 1 98.44 136 ALA B O 1
ATOM 3774 N N . ILE B 1 137 ? 8.211 -21.281 -6.105 1 98.44 137 ILE B N 1
ATOM 3775 C CA . ILE B 1 137 ? 7.91 -22.047 -4.898 1 98.44 137 ILE B CA 1
ATOM 3776 C C . ILE B 1 137 ? 9.047 -21.891 -3.893 1 98.44 137 ILE B C 1
ATOM 3778 O O . ILE B 1 137 ? 8.812 -21.75 -2.691 1 98.44 137 ILE B O 1
ATOM 3782 N N . GLN B 1 138 ? 10.242 -21.938 -4.426 1 98.19 138 GLN B N 1
ATOM 3783 C CA . GLN B 1 138 ? 11.398 -21.75 -3.555 1 98.19 138 GLN B CA 1
ATOM 3784 C C . GLN B 1 138 ? 11.352 -20.406 -2.846 1 98.19 138 GLN B C 1
ATOM 3786 O O . GLN B 1 138 ? 11.641 -20.312 -1.651 1 98.19 138 GLN B O 1
ATOM 3791 N N . GLN B 1 139 ? 11.016 -19.438 -3.51 1 97.12 139 GLN B N 1
ATOM 3792 C CA . GLN B 1 139 ? 10.961 -18.094 -2.918 1 97.12 139 GLN B CA 1
ATOM 3793 C C . GLN B 1 139 ? 9.836 -18 -1.892 1 97.12 139 GLN B C 1
ATOM 3795 O O . GLN B 1 139 ? 10.008 -17.391 -0.833 1 97.12 139 GLN B O 1
ATOM 3800 N N . LEU B 1 140 ? 8.727 -18.547 -2.188 1 97.38 140 LEU B N 1
ATOM 3801 C CA . LEU B 1 140 ? 7.641 -18.578 -1.217 1 97.38 140 LEU B CA 1
ATOM 3802 C C . LEU B 1 140 ? 8.07 -19.281 0.063 1 97.38 140 LEU B C 1
ATOM 3804 O O . LEU B 1 140 ? 7.848 -18.781 1.164 1 97.38 140 LEU B O 1
ATOM 3808 N N . HIS B 1 141 ? 8.719 -20.438 -0.138 1 96.88 141 HIS B N 1
ATOM 3809 C CA . HIS B 1 141 ? 9.219 -21.203 1.002 1 96.88 141 HIS B CA 1
ATOM 3810 C C . HIS B 1 141 ? 10.242 -20.391 1.795 1 96.88 141 HIS B C 1
ATOM 3812 O O . HIS B 1 141 ? 10.289 -20.484 3.023 1 96.88 141 HIS B O 1
ATOM 3818 N N . SER B 1 142 ? 10.992 -19.625 1.141 1 94.81 142 SER B N 1
ATOM 3819 C CA . SER B 1 142 ? 12.086 -18.891 1.776 1 94.81 142 SER B CA 1
ATOM 3820 C C . SER B 1 142 ? 11.547 -17.844 2.742 1 94.81 142 SER B C 1
ATOM 3822 O O . SER B 1 142 ? 12.25 -17.438 3.676 1 94.81 142 SER B O 1
ATOM 3824 N N . VAL B 1 143 ? 10.336 -17.438 2.512 1 92.19 143 VAL B N 1
ATOM 3825 C CA . VAL B 1 143 ? 9.773 -16.438 3.404 1 92.19 143 VAL B CA 1
ATOM 3826 C C . VAL B 1 143 ? 8.867 -17.109 4.438 1 92.19 143 VAL B C 1
ATOM 3828 O O . VAL B 1 143 ? 8.117 -16.422 5.141 1 92.19 143 VAL B O 1
ATOM 3831 N N . GLY B 1 144 ? 8.836 -18.422 4.387 1 94.31 144 GLY B N 1
ATOM 3832 C CA . GLY B 1 144 ? 8.258 -19.172 5.496 1 94.31 144 GLY B CA 1
ATOM 3833 C C . GLY B 1 144 ? 6.848 -19.656 5.223 1 94.31 144 GLY B C 1
ATOM 3834 O O . GLY B 1 144 ? 6.125 -20.016 6.148 1 94.31 144 GLY B O 1
ATOM 3835 N N . PHE B 1 145 ? 6.434 -19.656 3.969 1 95.94 145 PHE B N 1
ATOM 3836 C CA . PHE B 1 145 ? 5.074 -20.078 3.658 1 95.94 145 PHE B CA 1
ATOM 3837 C C . PHE B 1 145 ? 5.086 -21.297 2.736 1 95.94 145 PHE B C 1
ATOM 3839 O O . PHE B 1 145 ? 5.949 -21.406 1.863 1 95.94 145 PHE B O 1
ATOM 3846 N N . ILE B 1 146 ? 4.152 -22.156 2.943 1 96.94 146 ILE B N 1
ATOM 3847 C CA . ILE B 1 146 ? 3.809 -23.172 1.957 1 96.94 146 ILE B CA 1
ATOM 3848 C C . ILE B 1 146 ? 2.488 -22.812 1.278 1 96.94 146 ILE B C 1
ATOM 3850 O O . ILE B 1 146 ? 1.62 -22.188 1.891 1 96.94 146 ILE B O 1
ATOM 3854 N N . HIS B 1 147 ? 2.289 -23.188 0.074 1 97.5 147 HIS B N 1
ATOM 3855 C CA . HIS B 1 147 ? 1.169 -22.719 -0.735 1 97.5 147 HIS B CA 1
ATOM 3856 C C . HIS B 1 147 ? -0.091 -23.531 -0.451 1 97.5 147 HIS B C 1
ATOM 3858 O O . HIS B 1 147 ? -1.151 -22.969 -0.177 1 97.5 147 HIS B O 1
ATOM 3864 N N . ARG B 1 148 ? -0.014 -24.891 -0.589 1 96 148 ARG B N 1
ATOM 3865 C CA . ARG B 1 148 ? -1.021 -25.875 -0.206 1 96 148 ARG B CA 1
ATOM 3866 C C . ARG B 1 148 ? -2.131 -25.953 -1.249 1 96 148 ARG B C 1
ATOM 3868 O O . ARG B 1 148 ? -3.057 -26.75 -1.117 1 96 148 ARG B O 1
ATOM 3875 N N . ASP B 1 149 ? -2.076 -25.188 -2.311 1 95.88 149 ASP B N 1
ATOM 3876 C CA . ASP B 1 149 ? -3.045 -25.281 -3.398 1 95.88 149 ASP B CA 1
ATOM 3877 C C . ASP B 1 149 ? -2.391 -24.984 -4.746 1 95.88 149 ASP B C 1
ATOM 3879 O O . ASP B 1 149 ? -2.896 -24.156 -5.516 1 95.88 149 ASP B O 1
ATOM 3883 N N . VAL B 1 150 ? -1.325 -25.594 -5.023 1 98.12 150 VAL B N 1
ATOM 3884 C CA . VAL B 1 150 ? -0.623 -25.469 -6.297 1 98.12 150 VAL B CA 1
ATOM 3885 C C . VAL B 1 150 ? -1.44 -26.141 -7.406 1 98.12 150 VAL B C 1
ATOM 3887 O O . VAL B 1 150 ? -1.79 -27.312 -7.305 1 98.12 150 VAL B O 1
ATOM 3890 N N . LYS B 1 151 ? -1.761 -25.391 -8.43 1 97.56 151 LYS B N 1
ATOM 3891 C CA . LYS B 1 151 ? -2.521 -25.828 -9.594 1 97.56 151 LYS B CA 1
ATOM 3892 C C . LYS B 1 151 ? -2.32 -24.875 -10.773 1 97.56 151 LYS B C 1
ATOM 3894 O O . LYS B 1 151 ? -1.87 -23.75 -10.594 1 97.56 151 LYS B O 1
ATOM 3899 N N . PRO B 1 152 ? -2.607 -25.344 -11.953 1 97.5 152 PRO B N 1
ATOM 3900 C CA . PRO B 1 152 ? -2.367 -24.5 -13.133 1 97.5 152 PRO B CA 1
ATOM 3901 C C . PRO B 1 152 ? -3.072 -23.156 -13.055 1 97.5 152 PRO B C 1
ATOM 3903 O O . PRO B 1 152 ? -2.523 -22.141 -13.5 1 97.5 152 PRO B O 1
ATOM 3906 N N . ALA B 1 153 ? -4.227 -23.109 -12.406 1 95.75 153 ALA B N 1
ATOM 3907 C CA . ALA B 1 153 ? -5.023 -21.891 -12.328 1 95.75 153 ALA B CA 1
ATOM 3908 C C . ALA B 1 153 ? -4.359 -20.875 -11.414 1 95.75 153 ALA B C 1
ATOM 3910 O O . ALA B 1 153 ? -4.727 -19.688 -11.422 1 95.75 153 ALA B O 1
ATOM 3911 N N . ASN B 1 154 ? -3.381 -21.297 -10.656 1 96.56 154 ASN B N 1
ATOM 3912 C CA . ASN B 1 154 ? -2.721 -20.391 -9.727 1 96.56 154 ASN B CA 1
ATOM 3913 C C . ASN B 1 154 ? -1.349 -19.953 -10.234 1 96.56 154 ASN B C 1
ATOM 3915 O O . ASN B 1 154 ? -0.516 -19.484 -9.461 1 96.56 154 ASN B O 1
ATOM 3919 N N . PHE B 1 155 ? -1.106 -20.234 -11.492 1 98.25 155 PHE B N 1
ATOM 3920 C CA . PHE B 1 155 ? 0.037 -19.719 -12.227 1 98.25 155 PHE B CA 1
ATOM 3921 C C . PHE B 1 155 ? -0.42 -18.953 -13.461 1 98.25 155 PHE B C 1
ATOM 3923 O O . PHE B 1 155 ? -1.099 -19.5 -14.328 1 98.25 155 PHE B O 1
ATOM 3930 N N . CYS B 1 156 ? -0.02 -17.75 -13.531 1 96.94 156 CYS B N 1
ATOM 3931 C CA . CYS B 1 156 ? -0.39 -16.891 -14.648 1 96.94 156 CYS B CA 1
ATOM 3932 C C . CYS B 1 156 ? 0.847 -16.391 -15.391 1 96.94 156 CYS B C 1
ATOM 3934 O O . CYS B 1 156 ? 1.969 -16.547 -14.906 1 96.94 156 CYS B O 1
ATOM 3936 N N . ILE B 1 157 ? 0.566 -15.898 -16.562 1 95.88 157 ILE B N 1
ATOM 3937 C CA . ILE B 1 157 ? 1.622 -15.219 -17.312 1 95.88 157 ILE B CA 1
ATOM 3938 C C . ILE B 1 157 ? 1.51 -13.711 -17.094 1 95.88 157 ILE B C 1
ATOM 3940 O O . ILE B 1 157 ? 0.409 -13.156 -17.125 1 95.88 157 ILE B O 1
ATOM 3944 N N . SER B 1 158 ? 2.613 -13.109 -16.875 1 93 158 SER B N 1
ATOM 3945 C CA . SER B 1 158 ? 2.648 -11.664 -16.672 1 93 158 SER B CA 1
ATOM 3946 C C . SER B 1 158 ? 2.131 -10.922 -17.906 1 93 158 SER B C 1
ATOM 3948 O O . SER B 1 158 ? 2.432 -11.297 -19.031 1 93 158 SER B O 1
ATOM 3950 N N . LEU B 1 159 ? 1.409 -9.898 -17.719 1 86.75 159 LEU B N 1
ATOM 3951 C CA . LEU B 1 159 ? 0.956 -9.055 -18.828 1 86.75 159 LEU B CA 1
ATOM 3952 C C . LEU B 1 159 ? 2.102 -8.211 -19.375 1 86.75 159 LEU B C 1
ATOM 3954 O O . LEU B 1 159 ? 2.123 -7.883 -20.562 1 86.75 159 LEU B O 1
ATOM 3958 N N . ASP B 1 160 ? 3.016 -7.914 -18.547 1 80.19 160 ASP B N 1
ATOM 3959 C CA . ASP B 1 160 ? 4.145 -7.066 -18.906 1 80.19 160 ASP B CA 1
ATOM 3960 C C . ASP B 1 160 ? 5.203 -7.859 -19.672 1 80.19 160 ASP B C 1
ATOM 3962 O O . ASP B 1 160 ? 5.906 -7.309 -20.531 1 80.19 160 ASP B O 1
ATOM 3966 N N . ASN B 1 161 ? 5.375 -9.102 -19.312 1 89.62 161 ASN B N 1
ATOM 3967 C CA . ASN B 1 161 ? 6.375 -9.992 -19.891 1 89.62 161 ASN B CA 1
ATOM 3968 C C . ASN B 1 161 ? 5.797 -11.375 -20.188 1 89.62 161 ASN B C 1
ATOM 3970 O O . ASN B 1 161 ? 5.648 -12.195 -19.281 1 89.62 161 ASN B O 1
ATOM 3974 N N . PRO B 1 162 ? 5.582 -11.641 -21.453 1 91.75 162 PRO B N 1
ATOM 3975 C CA . PRO B 1 162 ? 4.93 -12.898 -21.828 1 91.75 162 PRO B CA 1
ATOM 3976 C C . PRO B 1 162 ? 5.773 -14.125 -21.469 1 91.75 162 PRO B C 1
ATOM 3978 O O . PRO B 1 162 ? 5.305 -15.258 -21.609 1 91.75 162 PRO B O 1
ATOM 3981 N N . ARG B 1 163 ? 6.953 -13.953 -20.984 1 93.88 163 ARG B N 1
ATOM 3982 C CA . ARG B 1 163 ? 7.832 -15.07 -20.656 1 93.88 163 ARG B CA 1
ATOM 3983 C C . ARG B 1 163 ? 7.875 -15.312 -19.141 1 93.88 163 ARG B C 1
ATOM 3985 O O . ARG B 1 163 ? 8.523 -16.25 -18.688 1 93.88 163 ARG B O 1
ATOM 3992 N N . GLN B 1 164 ? 7.207 -14.438 -18.438 1 95.31 164 GLN B N 1
ATOM 3993 C CA . GLN B 1 164 ? 7.328 -14.461 -16.984 1 95.31 164 GLN B CA 1
ATOM 3994 C C . GLN B 1 164 ? 6.109 -15.117 -16.344 1 95.31 164 GLN B C 1
ATOM 3996 O O . GLN B 1 164 ? 4.973 -14.688 -16.562 1 95.31 164 GLN B O 1
ATOM 4001 N N . LEU B 1 165 ? 6.375 -16.141 -15.602 1 97.56 165 LEU B N 1
ATOM 4002 C CA . LEU B 1 165 ? 5.355 -16.797 -14.789 1 97.56 165 LEU B CA 1
ATOM 4003 C C . LEU B 1 165 ? 5.117 -16.031 -13.492 1 97.56 165 LEU B C 1
ATOM 4005 O O . LEU B 1 165 ? 6.062 -15.547 -12.867 1 97.56 165 LEU B O 1
ATOM 4009 N N . VAL B 1 166 ? 3.85 -15.898 -13.094 1 97.38 166 VAL B N 1
ATOM 4010 C CA . VAL B 1 166 ? 3.473 -15.258 -11.836 1 97.38 166 VAL B CA 1
ATOM 4011 C C . VAL B 1 166 ? 2.562 -16.188 -11.039 1 97.38 166 VAL B C 1
ATOM 4013 O O . VAL B 1 166 ? 1.544 -16.656 -11.555 1 97.38 166 VAL B O 1
ATOM 4016 N N . MET B 1 167 ? 2.945 -16.469 -9.859 1 98 167 MET B N 1
ATOM 4017 C CA . MET B 1 167 ? 2.105 -17.266 -8.969 1 98 167 MET B CA 1
ATOM 4018 C C . MET B 1 167 ? 1.059 -16.391 -8.281 1 98 167 MET B C 1
ATOM 4020 O O . MET B 1 167 ? 1.364 -15.281 -7.836 1 98 167 MET B O 1
ATOM 4024 N N . VAL B 1 168 ? -0.179 -16.875 -8.258 1 95.5 168 VAL B N 1
ATOM 4025 C CA . VAL B 1 168 ? -1.259 -16.078 -7.688 1 95.5 168 VAL B CA 1
ATOM 4026 C C . VAL B 1 168 ? -2.057 -16.922 -6.699 1 95.5 168 VAL B C 1
ATOM 4028 O O . VAL B 1 168 ? -1.854 -18.125 -6.602 1 95.5 168 VAL B O 1
ATOM 4031 N N . ASP B 1 169 ? -2.896 -16.297 -5.855 1 93.12 169 ASP B N 1
ATOM 4032 C CA . ASP B 1 169 ? -3.855 -16.891 -4.93 1 93.12 169 ASP B CA 1
ATOM 4033 C C . ASP B 1 169 ? -3.143 -17.641 -3.803 1 93.12 169 ASP B C 1
ATOM 4035 O O . ASP B 1 169 ? -2.811 -18.812 -3.941 1 93.12 169 ASP B O 1
ATOM 4039 N N . PHE B 1 170 ? -3.025 -17 -2.764 1 95.5 170 PHE B N 1
ATOM 4040 C CA . PHE B 1 170 ? -2.318 -17.531 -1.604 1 95.5 170 PHE B CA 1
ATOM 4041 C C . PHE B 1 170 ? -3.281 -17.781 -0.452 1 95.5 170 PHE B C 1
ATOM 4043 O O . PHE B 1 170 ? -2.871 -17.828 0.709 1 95.5 170 PHE B O 1
ATOM 4050 N N . GLY B 1 171 ? -4.496 -17.906 -0.773 1 91.12 171 GLY B N 1
ATOM 4051 C CA . GLY B 1 171 ? -5.539 -18.016 0.232 1 91.12 171 GLY B CA 1
ATOM 4052 C C . GLY B 1 171 ? -5.371 -19.234 1.133 1 91.12 171 GLY B C 1
ATOM 4053 O O . GLY B 1 171 ? -5.77 -19.203 2.299 1 91.12 171 GLY B O 1
ATOM 4054 N N . MET B 1 172 ? -4.691 -20.266 0.687 1 91.81 172 MET B N 1
ATOM 4055 C CA . MET B 1 172 ? -4.559 -21.5 1.449 1 91.81 172 MET B CA 1
ATOM 4056 C C . MET B 1 172 ? -3.168 -21.609 2.061 1 91.81 172 MET B C 1
ATOM 4058 O O . MET B 1 172 ? -2.84 -22.625 2.676 1 91.81 172 MET B O 1
ATOM 4062 N N . CYS B 1 173 ? -2.389 -20.594 1.816 1 94.56 173 CYS B N 1
ATOM 4063 C CA . CYS B 1 173 ? -1.021 -20.656 2.324 1 94.56 173 CYS B CA 1
ATOM 4064 C C . CYS B 1 173 ? -1.008 -20.766 3.844 1 94.56 173 CYS B C 1
ATOM 4066 O O . CYS B 1 173 ? -1.983 -20.406 4.508 1 94.56 173 CYS B O 1
ATOM 4068 N N . ARG B 1 174 ? 0.038 -21.266 4.312 1 92.31 174 ARG B N 1
ATOM 4069 C CA . ARG B 1 174 ? 0.273 -21.375 5.75 1 92.31 174 ARG B CA 1
ATOM 4070 C C . ARG B 1 174 ? 1.748 -21.172 6.082 1 92.31 174 ARG B C 1
ATOM 4072 O O . ARG B 1 174 ? 2.623 -21.625 5.344 1 92.31 174 ARG B O 1
ATOM 4079 N N . LYS B 1 175 ? 1.941 -20.484 7.219 1 92 175 LYS B N 1
ATOM 4080 C CA . LYS B 1 175 ? 3.316 -20.391 7.699 1 92 175 LYS B CA 1
ATOM 4081 C C . LYS B 1 175 ? 3.814 -21.75 8.203 1 92 175 LYS B C 1
ATOM 4083 O O . LYS B 1 175 ? 3.111 -22.438 8.945 1 92 175 LYS B O 1
ATOM 4088 N N . TYR B 1 176 ? 4.98 -22.109 7.805 1 92.25 176 TYR B N 1
ATOM 4089 C CA . TYR B 1 176 ? 5.516 -23.375 8.266 1 92.25 176 TYR B CA 1
ATOM 4090 C C . TYR B 1 176 ? 6.688 -23.172 9.219 1 92.25 176 TYR B C 1
ATOM 4092 O O . TYR B 1 176 ? 7.301 -24.141 9.68 1 92.25 176 TYR B O 1
ATOM 4100 N N . VAL B 1 177 ? 6.973 -21.844 9.445 1 89.19 177 VAL B N 1
ATOM 4101 C CA . VAL B 1 177 ? 8.008 -21.484 10.406 1 89.19 177 VAL B CA 1
ATOM 4102 C C . VAL B 1 177 ? 7.379 -20.734 11.586 1 89.19 177 VAL B C 1
ATOM 4104 O O . VAL B 1 177 ? 6.309 -20.141 11.445 1 89.19 177 VAL B O 1
ATOM 4107 N N . ASN B 1 178 ? 8.016 -20.719 12.688 1 80.12 178 ASN B N 1
ATOM 4108 C CA . ASN B 1 178 ? 7.531 -19.984 13.852 1 80.12 178 ASN B CA 1
ATOM 4109 C C . ASN B 1 178 ? 7.793 -18.484 13.711 1 80.12 178 ASN B C 1
ATOM 4111 O O . ASN B 1 178 ? 8.477 -18.047 12.781 1 80.12 178 ASN B O 1
ATOM 4115 N N . GLU B 1 179 ? 7.121 -17.688 14.547 1 69.25 179 GLU B N 1
ATOM 4116 C CA . GLU B 1 179 ? 7.172 -16.234 14.492 1 69.25 179 GLU B CA 1
ATOM 4117 C C . GLU B 1 179 ? 8.609 -15.734 14.453 1 69.25 179 GLU B C 1
ATOM 4119 O O . GLU B 1 179 ? 8.914 -14.742 13.781 1 69.25 179 GLU B O 1
ATOM 4124 N N . GLY B 1 180 ? 9.516 -16.375 15.039 1 62.81 180 GLY B N 1
ATOM 4125 C CA . GLY B 1 180 ? 10.906 -15.961 15.023 1 62.81 180 GLY B CA 1
ATOM 4126 C C . GLY B 1 180 ? 11.641 -16.375 13.758 1 62.81 180 GLY B C 1
ATOM 4127 O O . GLY B 1 180 ? 12.773 -15.945 13.523 1 62.81 180 GLY B O 1
ATOM 4128 N N . GLY B 1 181 ? 10.969 -17.047 12.82 1 65.88 181 GLY B N 1
ATOM 4129 C CA . GLY B 1 181 ? 11.414 -17.391 11.477 1 65.88 181 GLY B CA 1
ATOM 4130 C C . GLY B 1 181 ? 12.438 -18.5 11.445 1 65.88 181 GLY B C 1
ATOM 4131 O O . GLY B 1 181 ? 12.875 -18.938 10.375 1 65.88 181 GLY B O 1
ATOM 4132 N N . THR B 1 182 ? 12.781 -18.984 12.523 1 67.12 182 THR B N 1
ATOM 4133 C CA . THR B 1 182 ? 13.945 -19.859 12.516 1 67.12 182 THR B CA 1
ATOM 4134 C C . THR B 1 182 ? 13.539 -21.297 12.766 1 67.12 182 THR B C 1
ATOM 4136 O O . THR B 1 182 ? 14.234 -22.234 12.336 1 67.12 182 THR B O 1
ATOM 4139 N N . GLU B 1 183 ? 12.398 -21.438 13.359 1 74.69 183 GLU B N 1
ATOM 4140 C CA . GLU B 1 183 ? 12.055 -22.812 13.695 1 74.69 183 GLU B CA 1
ATOM 4141 C C . GLU B 1 183 ? 10.852 -23.297 12.898 1 74.69 183 GLU B C 1
ATOM 4143 O O . GLU B 1 183 ? 9.875 -22.562 12.727 1 74.69 183 GLU B O 1
ATOM 4148 N N . LEU B 1 184 ? 11.023 -24.562 12.414 1 82.38 184 LEU B N 1
ATOM 4149 C CA . LEU B 1 184 ? 9.938 -25.188 11.672 1 82.38 184 LEU B CA 1
ATOM 4150 C C . LEU B 1 184 ? 8.766 -25.531 12.594 1 82.38 184 LEU B C 1
ATOM 4152 O O . LEU B 1 184 ? 8.977 -25.969 13.727 1 82.38 184 LEU B O 1
ATOM 4156 N N . ARG B 1 185 ? 7.648 -25.281 12.109 1 83.62 185 ARG B N 1
ATOM 4157 C CA . ARG B 1 185 ? 6.465 -25.688 12.859 1 83.62 185 ARG B CA 1
ATOM 4158 C C . ARG B 1 185 ? 6.266 -27.203 12.781 1 83.62 185 ARG B C 1
ATOM 4160 O O . ARG B 1 185 ? 6.52 -27.812 11.734 1 83.62 185 ARG B O 1
ATOM 4167 N N . HIS B 1 186 ? 5.805 -27.734 13.844 1 80.94 186 HIS B N 1
ATOM 4168 C CA . HIS B 1 186 ? 5.492 -29.156 13.867 1 80.94 186 HIS B CA 1
ATOM 4169 C C . HIS B 1 186 ? 4.207 -29.453 13.102 1 80.94 186 HIS B C 1
ATOM 4171 O O . HIS B 1 186 ? 3.312 -28.609 13.031 1 80.94 186 HIS B O 1
ATOM 4177 N N . PRO B 1 187 ? 4.188 -30.672 12.547 1 80.69 187 PRO B N 1
ATOM 4178 C CA . PRO B 1 187 ? 2.953 -31.031 11.844 1 80.69 187 PRO B CA 1
ATOM 4179 C C . PRO B 1 187 ? 1.735 -31.047 12.766 1 80.69 187 PRO B C 1
ATOM 4181 O O . PRO B 1 187 ? 1.848 -31.406 13.938 1 80.69 187 PRO B O 1
ATOM 4184 N N . ARG B 1 188 ? 0.733 -30.562 12.227 1 75.25 188 ARG B N 1
ATOM 4185 C CA . ARG B 1 188 ? -0.521 -30.688 12.961 1 75.25 188 ARG B CA 1
ATOM 4186 C C . ARG B 1 188 ? -0.984 -32.125 13.031 1 75.25 188 ARG B C 1
ATOM 4188 O O . ARG B 1 188 ? -0.867 -32.875 12.047 1 75.25 188 ARG B O 1
ATOM 4195 N N . TRP B 1 189 ? -1.433 -32.469 14.109 1 65.31 189 TRP B N 1
ATOM 4196 C CA . TRP B 1 189 ? -1.848 -33.875 14.336 1 65.31 189 TRP B CA 1
ATOM 4197 C C . TRP B 1 189 ? -3.107 -34.188 13.539 1 65.31 189 TRP B C 1
ATOM 4199 O O . TRP B 1 189 ? -3.264 -35.312 13.039 1 65.31 189 TRP B O 1
ATOM 4209 N N . PHE B 1 190 ? -3.969 -33.188 13.477 1 67.19 190 PHE B N 1
ATOM 4210 C CA . PHE B 1 190 ? -5.195 -33.406 12.727 1 67.19 190 PHE B CA 1
ATOM 4211 C C . PHE B 1 190 ? -5.496 -32.25 11.805 1 67.19 190 PHE B C 1
ATOM 4213 O O . PHE B 1 190 ? -5.453 -31.078 12.234 1 67.19 190 PHE B O 1
ATOM 4220 N N . VAL B 1 191 ? -5.402 -32.594 10.5 1 71.88 191 VAL B N 1
ATOM 4221 C CA . VAL B 1 191 ? -5.812 -31.594 9.516 1 71.88 191 VAL B CA 1
ATOM 4222 C C . VAL B 1 191 ? -7.289 -31.797 9.164 1 71.88 191 VAL B C 1
ATOM 4224 O O . VAL B 1 191 ? -7.699 -32.875 8.766 1 71.88 191 VAL B O 1
ATOM 4227 N N . HIS B 1 192 ? -7.961 -30.844 9.555 1 70.75 192 HIS B N 1
ATOM 4228 C CA . HIS B 1 192 ? -9.391 -30.938 9.297 1 70.75 192 HIS B CA 1
ATOM 4229 C C . HIS B 1 192 ? -9.703 -30.703 7.82 1 70.75 192 HIS B C 1
ATOM 4231 O O . HIS B 1 192 ? -9.406 -29.625 7.285 1 70.75 192 HIS B O 1
ATOM 4237 N N . GLY B 1 193 ? -10.195 -31.812 7.223 1 79.5 193 GLY B N 1
ATOM 4238 C CA . GLY B 1 193 ? -10.727 -31.672 5.875 1 79.5 193 GLY B CA 1
ATOM 4239 C C . GLY B 1 193 ? -9.656 -31.719 4.805 1 79.5 193 GLY B C 1
ATOM 4240 O O . GLY B 1 193 ? -8.461 -31.672 5.113 1 79.5 193 GLY B O 1
ATOM 4241 N N . PHE B 1 194 ? -10.102 -31.984 3.602 1 84.5 194 PHE B N 1
ATOM 4242 C CA . PHE B 1 194 ? -9.227 -32.031 2.438 1 84.5 194 PHE B CA 1
ATOM 4243 C C . PHE B 1 194 ? -8.852 -30.609 1.994 1 84.5 194 PHE B C 1
ATOM 4245 O O . PHE B 1 194 ? -9.719 -29.75 1.839 1 84.5 194 PHE B O 1
ATOM 4252 N N . LYS B 1 195 ? -7.586 -30.344 1.913 1 84.62 195 LYS B N 1
ATOM 4253 C CA . LYS B 1 195 ? -7.109 -29.031 1.497 1 84.62 195 LYS B CA 1
ATOM 4254 C C . LYS B 1 195 ? -6.559 -29.078 0.075 1 84.62 195 LYS B C 1
ATOM 4256 O O . LYS B 1 195 ? -5.867 -30.016 -0.302 1 84.62 195 LYS B O 1
ATOM 4261 N N . GLY B 1 196 ? -6.977 -28.078 -0.655 1 88.5 196 GLY B N 1
ATOM 4262 C CA . GLY B 1 196 ? -6.445 -27.953 -2.004 1 88.5 196 GLY B CA 1
ATOM 4263 C C . GLY B 1 196 ? -7.387 -28.5 -3.066 1 88.5 196 GLY B C 1
ATOM 4264 O O . GLY B 1 196 ? -8.562 -28.766 -2.789 1 88.5 196 GLY B O 1
ATOM 4265 N N . THR B 1 197 ? -6.898 -28.578 -4.266 1 92.69 197 THR B N 1
ATOM 4266 C CA . THR B 1 197 ? -7.609 -29.156 -5.41 1 92.69 197 THR B CA 1
ATOM 4267 C C . THR B 1 197 ? -7.242 -30.625 -5.594 1 92.69 197 THR B C 1
ATOM 4269 O O . THR B 1 197 ? -6.078 -30.953 -5.832 1 92.69 197 THR B O 1
ATO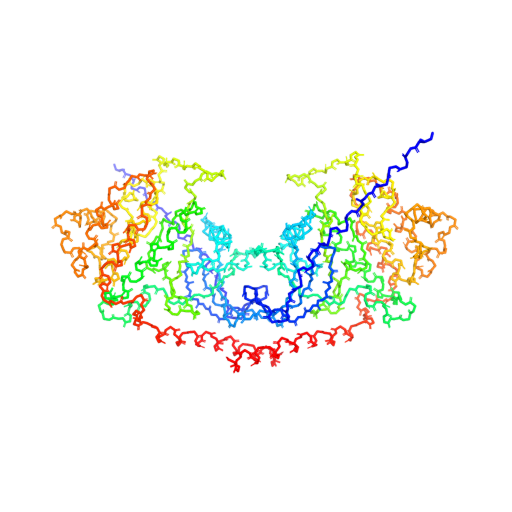M 4272 N N . VAL B 1 198 ? -8.141 -31.484 -5.629 1 94.94 198 VAL B N 1
ATOM 4273 C CA . VAL B 1 198 ? -7.973 -32.938 -5.559 1 94.94 198 VAL B CA 1
ATOM 4274 C C . VAL B 1 198 ? -7.008 -33.406 -6.652 1 94.94 198 VAL B C 1
ATOM 4276 O O . VAL B 1 198 ? -6.113 -34.188 -6.398 1 94.94 198 VAL B O 1
ATOM 4279 N N . ARG B 1 199 ? -7.113 -32.875 -7.82 1 95.69 199 ARG B N 1
ATOM 4280 C CA . ARG B 1 199 ? -6.328 -33.281 -8.977 1 95.69 199 ARG B CA 1
ATOM 4281 C C . ARG B 1 199 ? -4.84 -33.062 -8.734 1 95.69 199 ARG B C 1
ATOM 4283 O O . ARG B 1 199 ? -4.004 -33.812 -9.25 1 95.69 199 ARG B O 1
ATOM 4290 N N . TYR B 1 200 ? -4.547 -32.094 -7.918 1 97.56 200 TYR B N 1
ATOM 4291 C CA . TYR B 1 200 ? -3.139 -31.75 -7.77 1 97.56 200 TYR B CA 1
ATOM 4292 C C . TYR B 1 200 ? -2.684 -31.922 -6.324 1 97.56 200 TYR B C 1
ATOM 4294 O O . TYR B 1 200 ? -1.534 -31.625 -5.988 1 97.56 200 TYR B O 1
ATOM 4302 N N . ALA B 1 201 ? -3.613 -32.344 -5.492 1 96.75 201 ALA B N 1
ATOM 4303 C CA . ALA B 1 201 ? -3.293 -32.5 -4.074 1 96.75 201 ALA B CA 1
ATOM 4304 C C . ALA B 1 201 ? -2.225 -33.562 -3.867 1 96.75 201 ALA B C 1
ATOM 4306 O O . ALA B 1 201 ? -2.248 -34.625 -4.52 1 96.75 201 ALA B O 1
ATOM 4307 N N . PRO B 1 202 ? -1.32 -33.281 -2.977 1 97 202 PRO B N 1
ATOM 4308 C CA . PRO B 1 202 ? -0.313 -34.312 -2.652 1 97 202 PRO B CA 1
ATOM 4309 C C . PRO B 1 202 ? -0.897 -35.5 -1.9 1 97 202 PRO B C 1
ATOM 4311 O O . PRO B 1 202 ? -1.999 -35.406 -1.354 1 97 202 PRO B O 1
ATOM 4314 N N . LEU B 1 203 ? -0.207 -36.562 -1.955 1 95.44 203 LEU B N 1
ATOM 4315 C CA . LEU B 1 203 ? -0.655 -37.781 -1.278 1 95.44 203 LEU B CA 1
ATOM 4316 C C . LEU B 1 203 ? -0.891 -37.5 0.205 1 95.44 203 LEU B C 1
ATOM 4318 O O . LEU B 1 203 ? -1.825 -38.062 0.795 1 95.44 203 LEU B O 1
ATOM 4322 N N . ALA B 1 204 ? -0.077 -36.688 0.841 1 93.19 204 ALA B N 1
ATOM 4323 C CA . ALA B 1 204 ? -0.244 -36.375 2.258 1 93.19 204 ALA B CA 1
ATOM 4324 C C . ALA B 1 204 ? -1.632 -35.812 2.531 1 93.19 204 ALA B C 1
ATOM 4326 O O . ALA B 1 204 ? -2.244 -36.125 3.557 1 93.19 204 ALA B O 1
ATOM 4327 N N . ALA B 1 205 ? -2.066 -34.969 1.678 1 92.88 205 ALA B N 1
ATOM 4328 C CA . ALA B 1 205 ? -3.398 -34.406 1.838 1 92.88 205 ALA B CA 1
ATOM 4329 C C . ALA B 1 205 ? -4.477 -35.469 1.788 1 92.88 205 ALA B C 1
ATOM 4331 O O . ALA B 1 205 ? -5.438 -35.438 2.559 1 92.88 205 ALA B O 1
ATOM 4332 N N . HIS B 1 206 ? -4.309 -36.406 0.895 1 92.94 206 HIS B N 1
ATOM 4333 C CA . HIS B 1 206 ? -5.246 -37.531 0.784 1 92.94 206 HIS B CA 1
ATOM 4334 C C . HIS B 1 206 ? -5.262 -38.375 2.059 1 92.94 206 HIS B C 1
ATOM 4336 O O . HIS B 1 206 ? -6.293 -38.938 2.418 1 92.94 206 HIS B O 1
ATOM 4342 N N . HIS B 1 207 ? -4.199 -38.344 2.711 1 91.25 207 HIS B N 1
ATOM 4343 C CA . HIS B 1 207 ? -4.051 -39.156 3.918 1 91.25 207 HIS B CA 1
ATOM 4344 C C . HIS B 1 207 ? -4.379 -38.344 5.168 1 91.25 207 HIS B C 1
ATOM 4346 O O . HIS B 1 207 ? -4.203 -38.812 6.289 1 91.25 207 HIS B O 1
ATOM 4352 N N . GLY B 1 208 ? -4.684 -37.062 4.969 1 89.44 208 GLY B N 1
ATOM 4353 C CA . GLY B 1 208 ? -5.023 -36.219 6.094 1 89.44 208 GLY B CA 1
ATOM 4354 C C . GLY B 1 208 ? -3.814 -35.75 6.891 1 89.44 208 GLY B C 1
ATOM 4355 O O . GLY B 1 208 ? -3.908 -35.562 8.102 1 89.44 208 GLY B O 1
ATOM 4356 N N . ARG B 1 209 ? -2.768 -35.781 6.297 1 89 209 ARG B N 1
ATOM 4357 C CA . ARG B 1 209 ? -1.54 -35.344 6.953 1 89 209 ARG B CA 1
ATOM 4358 C C . ARG B 1 209 ? -1.246 -33.875 6.641 1 89 209 ARG B C 1
ATOM 4360 O O . ARG B 1 209 ? -1.724 -33.344 5.637 1 89 209 ARG B O 1
ATOM 4367 N N . ASP B 1 210 ? -0.464 -33.312 7.465 1 90.19 210 ASP B N 1
ATOM 4368 C CA . ASP B 1 210 ? -0.111 -31.922 7.309 1 90.19 210 ASP B CA 1
ATOM 4369 C C . ASP B 1 210 ? 0.854 -31.719 6.141 1 90.19 210 ASP B C 1
ATOM 4371 O O . ASP B 1 210 ? 1.543 -32.656 5.73 1 90.19 210 ASP B O 1
ATOM 4375 N N . SER B 1 211 ? 0.834 -30.547 5.609 1 91.69 211 SER B N 1
ATOM 4376 C CA . SER B 1 211 ? 1.661 -30.219 4.453 1 91.69 211 SER B CA 1
ATOM 4377 C C . SER B 1 211 ? 2.965 -29.547 4.871 1 91.69 211 SER B C 1
ATOM 4379 O O . SER B 1 211 ? 3.002 -28.812 5.859 1 91.69 211 SER B O 1
ATOM 4381 N N . SER B 1 212 ? 3.986 -29.891 4.172 1 94.25 212 SER B N 1
ATOM 4382 C CA . SER B 1 212 ? 5.293 -29.25 4.266 1 94.25 212 SER B CA 1
ATOM 4383 C C . SER B 1 212 ? 5.766 -28.75 2.904 1 94.25 212 SER B C 1
ATOM 4385 O O . SER B 1 212 ? 4.988 -28.719 1.949 1 94.25 212 SER B O 1
ATOM 4387 N N . ARG B 1 213 ? 6.973 -28.406 2.783 1 96.75 213 ARG B N 1
ATOM 4388 C CA . ARG B 1 213 ? 7.555 -27.922 1.534 1 96.75 213 ARG B CA 1
ATOM 4389 C C . ARG B 1 213 ? 7.531 -29 0.462 1 96.75 213 ARG B C 1
ATOM 4391 O O . ARG B 1 213 ? 7.309 -28.719 -0.716 1 96.75 213 ARG B O 1
ATOM 4398 N N . LYS B 1 214 ? 7.68 -30.188 0.893 1 97.38 214 LYS B N 1
ATOM 4399 C CA . LYS B 1 214 ? 7.676 -31.312 -0.039 1 97.38 214 LYS B CA 1
ATOM 4400 C C . LYS B 1 214 ? 6.352 -31.391 -0.792 1 97.38 214 LYS B C 1
ATOM 4402 O O . LYS B 1 214 ? 6.332 -31.688 -1.99 1 97.38 214 LYS B O 1
ATOM 4407 N N . GLU B 1 215 ? 5.281 -31.172 -0.105 1 97.44 215 GLU B N 1
ATOM 4408 C CA . GLU B 1 215 ? 3.957 -31.344 -0.691 1 97.44 215 GLU B CA 1
ATOM 4409 C C . GLU B 1 215 ? 3.689 -30.297 -1.772 1 97.44 215 GLU B C 1
ATOM 4411 O O . GLU B 1 215 ? 3.012 -30.578 -2.762 1 97.44 215 GLU B O 1
ATOM 4416 N N . ASP B 1 216 ? 4.188 -29.109 -1.565 1 98.44 216 ASP B N 1
ATOM 4417 C CA . ASP B 1 216 ? 4.113 -28.125 -2.637 1 98.44 216 ASP B CA 1
ATOM 4418 C C . ASP B 1 216 ? 4.844 -28.609 -3.887 1 98.44 216 ASP B C 1
ATOM 4420 O O . ASP B 1 216 ? 4.348 -28.453 -5.004 1 98.44 216 ASP B O 1
ATOM 4424 N N . LEU B 1 217 ? 5.953 -29.25 -3.721 1 98.81 217 LEU B N 1
ATOM 4425 C CA . LEU B 1 217 ? 6.758 -29.719 -4.84 1 98.81 217 LEU B CA 1
ATOM 4426 C C . LEU B 1 217 ? 6.066 -30.891 -5.551 1 98.81 217 LEU B C 1
ATOM 4428 O O . LEU B 1 217 ? 6.145 -31 -6.773 1 98.81 217 LEU B O 1
ATOM 4432 N N . GLU B 1 218 ? 5.453 -31.688 -4.77 1 98.69 218 GLU B N 1
ATOM 4433 C CA . GLU B 1 218 ? 4.68 -32.781 -5.371 1 98.69 218 GLU B CA 1
ATOM 4434 C C . GLU B 1 218 ? 3.576 -32.219 -6.273 1 98.69 218 GLU B C 1
ATOM 4436 O O . GLU B 1 218 ? 3.369 -32.719 -7.383 1 98.69 218 GLU B O 1
ATOM 4441 N N . SER B 1 219 ? 2.869 -31.234 -5.777 1 98.69 219 SER B N 1
ATOM 4442 C CA . SER B 1 219 ? 1.812 -30.625 -6.57 1 98.69 219 SER B CA 1
ATOM 4443 C C . SER B 1 219 ? 2.375 -29.953 -7.824 1 98.69 219 SER B C 1
ATOM 4445 O O . SER B 1 219 ? 1.784 -30.047 -8.898 1 98.69 219 SER B O 1
ATOM 4447 N N . VAL B 1 220 ? 3.529 -29.297 -7.676 1 98.81 220 VAL B N 1
ATOM 4448 C CA . VAL B 1 220 ? 4.184 -28.688 -8.836 1 98.81 220 VAL B CA 1
ATOM 4449 C C . VAL B 1 220 ? 4.484 -29.766 -9.875 1 98.81 220 VAL B C 1
ATOM 4451 O O . VAL B 1 220 ? 4.316 -29.547 -11.078 1 98.81 220 VAL B O 1
ATOM 4454 N N . PHE B 1 221 ? 4.902 -30.891 -9.453 1 98.75 221 PHE B N 1
ATOM 4455 C CA . PHE B 1 221 ? 5.234 -32 -10.344 1 98.75 221 PHE B CA 1
ATOM 4456 C C . PHE B 1 221 ? 4.016 -32.438 -11.156 1 98.75 221 PHE B C 1
ATOM 4458 O O . PHE B 1 221 ? 4.113 -32.625 -12.367 1 98.75 221 PHE B O 1
ATOM 4465 N N . TYR B 1 222 ? 2.879 -32.562 -10.461 1 98.56 222 TYR B N 1
ATOM 4466 C CA . TYR B 1 222 ? 1.655 -32.938 -11.164 1 98.56 222 TYR B CA 1
ATOM 4467 C C . TYR B 1 222 ? 1.302 -31.906 -12.219 1 98.56 222 TYR B C 1
ATOM 4469 O O . TYR B 1 222 ? 0.927 -32.25 -13.344 1 98.56 222 TYR B O 1
ATOM 4477 N N . VAL B 1 223 ? 1.4 -30.641 -11.844 1 98.56 223 VAL B N 1
ATOM 4478 C CA . VAL B 1 223 ? 1.107 -29.562 -12.781 1 98.56 223 VAL B CA 1
ATOM 4479 C C . VAL B 1 223 ? 2.041 -29.656 -13.984 1 98.56 223 VAL B C 1
ATOM 4481 O O . VAL B 1 223 ? 1.597 -29.547 -15.133 1 98.56 223 VAL B O 1
ATOM 4484 N N . LEU B 1 224 ? 3.291 -29.891 -13.703 1 98.31 224 LEU B N 1
ATOM 4485 C CA . LEU B 1 224 ? 4.293 -29.969 -14.766 1 98.31 224 LEU B CA 1
ATOM 4486 C C . LEU B 1 224 ? 3.98 -31.109 -15.719 1 98.31 224 LEU B C 1
ATOM 4488 O O . LEU B 1 224 ? 4.004 -30.938 -16.938 1 98.31 224 LEU B O 1
ATOM 4492 N N . VAL B 1 225 ? 3.672 -32.219 -15.234 1 98.25 225 VAL B N 1
ATOM 4493 C CA . VAL B 1 225 ? 3.348 -33.375 -16.062 1 98.25 225 VAL B CA 1
ATOM 4494 C C . VAL B 1 225 ? 2.119 -33.094 -16.922 1 98.25 225 VAL B C 1
ATOM 4496 O O . VAL B 1 225 ? 2.098 -33.375 -18.109 1 98.25 225 VAL B O 1
ATOM 4499 N N . GLU B 1 226 ? 1.147 -32.5 -16.25 1 97.38 226 GLU B N 1
ATOM 4500 C CA . GLU B 1 226 ? -0.053 -32.156 -17.016 1 97.38 226 GLU B CA 1
ATOM 4501 C C . GLU B 1 226 ? 0.269 -31.203 -18.156 1 97.38 226 GLU B C 1
ATOM 4503 O O . GLU B 1 226 ? -0.275 -31.328 -19.25 1 97.38 226 GLU B O 1
ATOM 4508 N N . MET B 1 227 ? 1.146 -30.266 -17.922 1 96.56 227 MET B N 1
ATOM 4509 C CA . MET B 1 227 ? 1.506 -29.281 -18.953 1 96.56 227 MET B CA 1
ATOM 4510 C C . MET B 1 227 ? 2.264 -29.953 -20.094 1 96.56 227 MET B C 1
ATOM 4512 O O . MET B 1 227 ? 2.156 -29.531 -21.234 1 96.56 227 MET B O 1
ATOM 4516 N N . LEU B 1 228 ? 2.992 -31 -19.781 1 96.25 228 LEU B N 1
ATOM 4517 C CA . LEU B 1 228 ? 3.846 -31.656 -20.766 1 96.25 228 LEU B CA 1
ATOM 4518 C C . LEU B 1 228 ? 3.082 -32.75 -21.516 1 96.25 228 LEU B C 1
ATOM 4520 O O . LEU B 1 228 ? 3.289 -32.938 -22.719 1 96.25 228 LEU B O 1
ATOM 4524 N N . VAL B 1 229 ? 2.195 -33.375 -20.812 1 95.94 229 VAL B N 1
ATOM 4525 C CA . VAL B 1 229 ? 1.538 -34.562 -21.344 1 95.94 229 VAL B CA 1
ATOM 4526 C C . VAL B 1 229 ? 0.131 -34.219 -21.828 1 95.94 229 VAL B C 1
ATOM 4528 O O . VAL B 1 229 ? -0.402 -34.844 -22.734 1 95.94 229 VAL B O 1
ATOM 4531 N N . GLY B 1 230 ? -0.433 -33.25 -21.141 1 95.44 230 GLY B N 1
ATOM 4532 C CA . GLY B 1 230 ? -1.776 -32.812 -21.5 1 95.44 230 GLY B CA 1
ATOM 4533 C C . GLY B 1 230 ? -2.848 -33.406 -20.594 1 95.44 230 GLY B C 1
ATOM 4534 O O . GLY B 1 230 ? -4.004 -32.969 -20.641 1 95.44 230 GLY B O 1
ATOM 4535 N N . THR B 1 231 ? -2.436 -34.344 -19.828 1 94.31 231 THR B N 1
ATOM 4536 C CA . THR B 1 231 ? -3.393 -35 -18.938 1 94.31 231 THR B CA 1
ATOM 4537 C C . THR B 1 231 ? -2.68 -35.625 -17.75 1 94.31 231 THR B C 1
ATOM 4539 O O . THR B 1 231 ? -1.451 -35.594 -17.672 1 94.31 231 THR B O 1
ATOM 4542 N N . LEU B 1 232 ? -3.488 -36.125 -16.812 1 96.19 232 LEU B N 1
ATOM 4543 C CA . LEU B 1 232 ? -3.078 -36.969 -15.703 1 96.19 232 LEU B CA 1
ATOM 4544 C C . LEU B 1 232 ? -3.904 -38.25 -15.672 1 96.19 232 LEU B C 1
ATOM 4546 O O . LEU B 1 232 ? -5.059 -38.281 -16.094 1 96.19 232 LEU B O 1
ATOM 4550 N N . PRO B 1 233 ? -3.295 -39.281 -15.203 1 95.81 233 PRO B N 1
ATOM 4551 C CA . PRO B 1 233 ? -4.039 -40.562 -15.188 1 95.81 233 PRO B CA 1
ATOM 4552 C C . PRO B 1 233 ? -5.367 -40.438 -14.445 1 95.81 233 PRO B C 1
ATOM 4554 O O . PRO B 1 233 ? -6.305 -41.188 -14.742 1 95.81 233 PRO B O 1
ATOM 4557 N N . TRP B 1 234 ? -5.449 -39.5 -13.547 1 96.81 234 TRP B N 1
ATOM 4558 C CA . TRP B 1 234 ? -6.641 -39.375 -12.711 1 96.81 234 TRP B CA 1
ATOM 4559 C C . TRP B 1 234 ? -7.441 -38.125 -13.086 1 96.81 234 TRP B C 1
ATOM 4561 O O . TRP B 1 234 ? -8.266 -37.656 -12.297 1 96.81 234 TRP B O 1
ATOM 4571 N N . MET B 1 235 ? -7.312 -37.594 -14.203 1 93.56 235 MET B N 1
ATOM 4572 C CA . MET B 1 235 ? -7.871 -36.312 -14.594 1 93.56 235 MET B CA 1
ATOM 4573 C C . MET B 1 235 ? -9.398 -36.344 -14.547 1 93.56 235 MET B C 1
ATOM 4575 O O . MET B 1 235 ? -10.031 -35.344 -14.234 1 93.56 235 MET B O 1
ATOM 4579 N N . VAL B 1 236 ? -10 -37.406 -14.805 1 92 236 VAL B N 1
ATOM 4580 C CA . VAL B 1 236 ? -11.453 -37.469 -14.938 1 92 236 VAL B CA 1
ATOM 4581 C C . VAL B 1 236 ? -12.062 -38.062 -13.672 1 92 236 VAL B C 1
ATOM 4583 O O . VAL B 1 236 ? -13.281 -38.219 -13.586 1 92 236 VAL B O 1
ATOM 4586 N N . MET B 1 237 ? -11.266 -38.406 -12.734 1 91.88 237 MET B N 1
ATOM 4587 C CA . MET B 1 237 ? -11.758 -39 -11.492 1 91.88 237 MET B CA 1
ATOM 4588 C C . MET B 1 237 ? -12.242 -37.906 -10.531 1 91.88 237 MET B C 1
ATOM 4590 O O . MET B 1 237 ? -11.633 -36.844 -10.406 1 91.88 237 MET B O 1
ATOM 4594 N N . GLU B 1 238 ? -13.266 -38.188 -9.859 1 87.56 238 GLU B N 1
ATOM 4595 C CA . GLU B 1 238 ? -13.859 -37.188 -8.969 1 87.56 238 GLU B CA 1
ATOM 4596 C C . GLU B 1 238 ? -13.633 -37.562 -7.508 1 87.56 238 GLU B C 1
ATOM 4598 O O . GLU B 1 238 ? -13.367 -36.688 -6.676 1 87.56 238 GLU B O 1
ATOM 4603 N N . GLU B 1 239 ? -13.711 -38.812 -7.227 1 91.88 239 GLU B N 1
ATOM 4604 C CA . GLU B 1 239 ? -13.602 -39.25 -5.84 1 91.88 239 GLU B CA 1
ATOM 4605 C C . GLU B 1 239 ? -12.156 -39.188 -5.348 1 91.88 239 GLU B C 1
ATOM 4607 O O . GLU B 1 239 ? -11.258 -39.75 -5.988 1 91.88 239 GLU B O 1
ATOM 4612 N N . THR B 1 240 ? -12.008 -38.625 -4.211 1 93.56 240 THR B N 1
ATOM 4613 C CA . THR B 1 240 ? -10.688 -38.406 -3.627 1 93.56 240 THR B CA 1
ATOM 4614 C C . THR B 1 240 ? -9.945 -39.719 -3.434 1 93.56 240 THR B C 1
ATOM 4616 O O . THR B 1 240 ? -8.742 -39.812 -3.676 1 93.56 240 THR B O 1
ATOM 4619 N N . VAL B 1 241 ? -10.664 -40.75 -3.062 1 93.94 241 VAL B N 1
ATOM 4620 C CA . VAL B 1 241 ? -10.055 -42.031 -2.773 1 93.94 241 VAL B CA 1
ATOM 4621 C C . VAL B 1 241 ? -9.508 -42.656 -4.062 1 93.94 241 VAL B C 1
ATOM 4623 O O . VAL B 1 241 ? -8.445 -43.281 -4.055 1 93.94 241 VAL B O 1
ATOM 4626 N N . HIS B 1 242 ? -10.227 -42.469 -5.109 1 96 242 HIS B N 1
ATOM 4627 C CA . HIS B 1 242 ? -9.789 -43 -6.395 1 96 242 HIS B CA 1
ATOM 4628 C C . HIS B 1 242 ? -8.57 -42.25 -6.918 1 96 242 HIS B C 1
ATOM 4630 O O . HIS B 1 242 ? -7.668 -42.875 -7.5 1 96 242 HIS B O 1
ATOM 4636 N N . VAL B 1 243 ? -8.57 -40.969 -6.758 1 97 243 VAL B N 1
ATOM 4637 C CA . VAL B 1 243 ? -7.438 -40.156 -7.18 1 97 243 VAL B CA 1
ATOM 4638 C C . VAL B 1 243 ? -6.188 -40.562 -6.402 1 97 243 VAL B C 1
ATOM 4640 O O . VAL B 1 243 ? -5.109 -40.719 -6.98 1 97 243 VAL B O 1
ATOM 4643 N N . GLU B 1 244 ? -6.375 -40.75 -5.129 1 96.44 244 GLU B N 1
ATOM 4644 C CA . GLU B 1 244 ? -5.27 -41.188 -4.281 1 96.44 244 GLU B CA 1
ATOM 4645 C C . GLU B 1 244 ? -4.688 -42.5 -4.777 1 96.44 244 GLU B C 1
ATOM 4647 O O . GLU B 1 244 ? -3.469 -42.656 -4.887 1 96.44 244 GLU B O 1
ATOM 4652 N N . HIS B 1 245 ? -5.527 -43.438 -5.039 1 96.81 245 HIS B N 1
ATOM 4653 C CA . HIS B 1 245 ? -5.094 -44.75 -5.523 1 96.81 245 HIS B CA 1
ATOM 4654 C C . HIS B 1 245 ? -4.367 -44.625 -6.859 1 96.81 245 HIS B C 1
ATOM 4656 O O . HIS B 1 245 ? -3.326 -45.25 -7.062 1 96.81 245 HIS B O 1
ATOM 4662 N N . ALA B 1 246 ? -4.934 -43.875 -7.695 1 97.38 246 ALA B N 1
ATOM 4663 C CA . ALA B 1 246 ? -4.32 -43.656 -9.008 1 97.38 246 ALA B CA 1
ATOM 4664 C C . ALA B 1 246 ? -2.93 -43.062 -8.875 1 97.38 246 ALA B C 1
ATOM 4666 O O . ALA B 1 246 ? -2.018 -43.406 -9.633 1 97.38 246 ALA B O 1
ATOM 4667 N N . LYS B 1 247 ? -2.77 -42.156 -7.977 1 97.44 247 LYS B N 1
ATOM 4668 C CA . LYS B 1 247 ? -1.472 -41.531 -7.742 1 97.44 247 LYS B CA 1
ATOM 4669 C C . LYS B 1 247 ? -0.45 -42.562 -7.25 1 97.44 247 LYS B C 1
ATOM 4671 O O . LYS B 1 247 ? 0.719 -42.531 -7.637 1 97.44 247 LYS B O 1
ATOM 4676 N N . GLN B 1 248 ? -0.891 -43.438 -6.477 1 96.38 248 GLN B N 1
ATOM 4677 C CA . GLN B 1 248 ? -0.009 -44.5 -5.992 1 96.38 248 GLN B CA 1
ATOM 4678 C C . GLN B 1 248 ? 0.399 -45.438 -7.121 1 96.38 248 GLN B C 1
ATOM 4680 O O . GLN B 1 248 ? 1.573 -45.812 -7.25 1 96.38 248 GLN B O 1
ATOM 4685 N N . VAL B 1 249 ? -0.528 -45.75 -7.875 1 96.62 249 VAL B N 1
ATOM 4686 C CA . VAL B 1 249 ? -0.289 -46.656 -9 1 96.62 249 VAL B CA 1
ATOM 4687 C C . VAL B 1 249 ? 0.671 -46 -9.992 1 96.62 249 VAL B C 1
ATOM 4689 O O . VAL B 1 249 ? 1.536 -46.656 -10.562 1 96.62 249 VAL B O 1
ATOM 4692 N N . ALA B 1 250 ? 0.538 -44.688 -10.148 1 96.38 250 ALA B N 1
ATOM 4693 C CA . ALA B 1 250 ? 1.365 -43.938 -11.07 1 96.38 250 ALA B CA 1
ATOM 4694 C C . ALA B 1 250 ? 2.826 -43.938 -10.641 1 96.38 250 ALA B C 1
ATOM 4696 O O . ALA B 1 250 ? 3.721 -43.656 -11.438 1 96.38 250 ALA B O 1
ATOM 4697 N N . ARG B 1 251 ? 3.096 -44.281 -9.43 1 94.5 251 ARG B N 1
ATOM 4698 C CA . ARG B 1 251 ? 4.453 -44.312 -8.891 1 94.5 251 ARG B CA 1
ATOM 4699 C C . ARG B 1 251 ? 5.055 -45.719 -9 1 94.5 251 ARG B C 1
ATOM 4701 O O . ARG B 1 251 ? 6.25 -45.906 -8.758 1 94.5 251 ARG B O 1
ATOM 4708 N N . THR B 1 252 ? 4.219 -46.656 -9.367 1 93.44 252 THR B N 1
ATOM 4709 C CA . THR B 1 252 ? 4.68 -48.031 -9.367 1 93.44 252 THR B CA 1
ATOM 4710 C C . THR B 1 252 ? 4.477 -48.656 -10.742 1 93.44 252 THR B C 1
ATOM 4712 O O . THR B 1 252 ? 5.238 -48.406 -11.672 1 93.44 252 THR B O 1
ATOM 4715 N N . SER B 1 253 ? 3.336 -49.25 -10.914 1 92 253 SER B N 1
ATOM 4716 C CA . SER B 1 253 ? 3.125 -50.094 -12.094 1 92 253 SER B CA 1
ATOM 4717 C C . SER B 1 253 ? 2.857 -49.25 -13.328 1 92 253 SER B C 1
ATOM 4719 O O . SER B 1 253 ? 3.123 -49.688 -14.453 1 92 253 SER B O 1
ATOM 4721 N N . SER B 1 254 ? 2.393 -48.094 -13.172 1 93.88 254 SER B N 1
ATOM 4722 C CA . SER B 1 254 ? 1.994 -47.281 -14.32 1 93.88 254 SER B CA 1
ATOM 4723 C C . SER B 1 254 ? 2.883 -46.031 -14.461 1 93.88 254 SER B C 1
ATOM 4725 O O . SER B 1 254 ? 2.465 -45.031 -15.023 1 93.88 254 SER B O 1
ATOM 4727 N N . LEU B 1 255 ? 4.055 -46.125 -13.875 1 95.31 255 LEU B N 1
ATOM 4728 C CA . LEU B 1 255 ? 4.977 -44.969 -13.891 1 95.31 255 LEU B CA 1
ATOM 4729 C C . LEU B 1 255 ? 5.281 -44.562 -15.32 1 95.31 255 LEU B C 1
ATOM 4731 O O . LEU B 1 255 ? 5.281 -43.344 -15.625 1 95.31 255 LEU B O 1
ATOM 4735 N N . HIS B 1 256 ? 5.559 -45.531 -16.203 1 93.38 256 HIS B N 1
ATOM 4736 C CA . HIS B 1 256 ? 5.906 -45.25 -17.578 1 93.38 256 HIS B CA 1
ATOM 4737 C C . HIS B 1 256 ? 4.766 -44.531 -18.312 1 93.38 256 HIS B C 1
ATOM 4739 O O . HIS B 1 256 ? 4.996 -43.625 -19.094 1 93.38 256 HIS B O 1
ATOM 4745 N N . GLU B 1 257 ? 3.57 -44.969 -18.016 1 93.25 257 GLU B N 1
ATOM 4746 C CA . GLU B 1 257 ? 2.395 -44.344 -18.609 1 93.25 257 GLU B CA 1
ATOM 4747 C C . GLU B 1 257 ? 2.193 -42.938 -18.078 1 93.25 257 GLU B C 1
ATOM 4749 O O . GLU B 1 257 ? 1.878 -42 -18.844 1 93.25 257 GLU B O 1
ATOM 4754 N N . PHE B 1 258 ? 2.34 -42.781 -16.828 1 95.69 258 PHE B N 1
ATOM 4755 C CA . PHE B 1 258 ? 2.191 -41.5 -16.141 1 95.69 258 PHE B CA 1
ATOM 4756 C C . PHE B 1 258 ? 3.15 -40.469 -16.719 1 95.69 258 PHE B C 1
ATOM 4758 O O . PHE B 1 258 ? 2.766 -39.312 -16.953 1 95.69 258 PHE B O 1
ATOM 4765 N N . LEU B 1 259 ? 4.293 -40.875 -17 1 96.88 259 LEU B N 1
ATOM 4766 C CA . LEU B 1 259 ? 5.316 -39.938 -17.438 1 96.88 259 LEU B CA 1
ATOM 4767 C C . LEU B 1 259 ? 5.605 -40.125 -18.922 1 96.88 259 LEU B C 1
ATOM 4769 O O . LEU B 1 259 ? 6.695 -39.781 -19.391 1 96.88 259 LEU B O 1
ATOM 4773 N N . SER B 1 260 ? 4.574 -40.688 -19.594 1 91.81 260 SER B N 1
ATOM 4774 C CA . SER B 1 260 ? 4.738 -40.875 -21.031 1 91.81 260 SER B CA 1
ATOM 4775 C C . SER B 1 260 ? 4.887 -39.531 -21.734 1 91.81 260 SER B C 1
ATOM 4777 O O . SER B 1 260 ? 4.086 -38.594 -21.516 1 91.81 260 SER B O 1
ATOM 4779 N N . GLY B 1 261 ? 5.906 -39.219 -22.422 1 88.19 261 GLY B N 1
ATOM 4780 C CA . GLY B 1 261 ? 6.125 -37.969 -23.109 1 88.19 261 GLY B CA 1
ATOM 4781 C C . GLY B 1 261 ? 7.012 -37 -22.344 1 88.19 261 GLY B C 1
ATOM 4782 O O . GLY B 1 261 ? 7.352 -35.938 -22.844 1 88.19 261 GLY B O 1
ATOM 4783 N N . CYS B 1 262 ? 7.332 -37.406 -21.156 1 95.38 262 CYS B N 1
ATOM 4784 C CA . CYS B 1 262 ? 8.203 -36.594 -20.344 1 95.38 262 CYS B CA 1
ATOM 4785 C C . CYS B 1 262 ? 9.656 -37.031 -20.469 1 95.38 262 CYS B C 1
ATOM 4787 O O . CYS B 1 262 ? 9.938 -38.188 -20.766 1 95.38 262 CYS B O 1
ATOM 4789 N N . PRO B 1 263 ? 10.562 -36.094 -20.406 1 95.19 263 PRO B N 1
ATOM 4790 C CA . PRO B 1 263 ? 11.969 -36.469 -20.359 1 95.19 263 PRO B CA 1
ATOM 4791 C C . PRO B 1 263 ? 12.297 -37.375 -19.156 1 95.19 263 PRO B C 1
ATOM 4793 O O . PRO B 1 263 ? 11.633 -37.281 -18.109 1 95.19 263 PRO B O 1
ATOM 4796 N N . LYS B 1 264 ? 13.32 -38.125 -19.266 1 94.75 264 LYS B N 1
ATOM 4797 C CA . LYS B 1 264 ? 13.695 -39.125 -18.25 1 94.75 264 LYS B CA 1
ATOM 4798 C C . LYS B 1 264 ? 14.031 -38.438 -16.922 1 94.75 264 LYS B C 1
ATOM 4800 O O . LYS B 1 264 ? 13.867 -39.031 -15.852 1 94.75 264 LYS B O 1
ATOM 4805 N N . GLN B 1 265 ? 14.469 -37.188 -17 1 96.81 265 GLN B N 1
ATOM 4806 C CA . GLN B 1 265 ? 14.844 -36.469 -15.812 1 96.81 265 GLN B CA 1
ATOM 4807 C C . GLN B 1 265 ? 13.656 -36.344 -14.852 1 96.81 265 GLN B C 1
ATOM 4809 O O . GLN B 1 265 ? 13.844 -36.219 -13.641 1 96.81 265 GLN B O 1
ATOM 4814 N N . LEU B 1 266 ? 12.43 -36.406 -15.328 1 98 266 LEU B N 1
ATOM 4815 C CA . LEU B 1 266 ? 11.258 -36.25 -14.469 1 98 266 LEU B CA 1
ATOM 4816 C C . LEU B 1 266 ? 11.102 -37.469 -13.555 1 98 266 LEU B C 1
ATOM 4818 O O . LEU B 1 266 ? 10.578 -37.344 -12.445 1 98 266 LEU B O 1
ATOM 4822 N N . VAL B 1 267 ? 11.586 -38.594 -14.047 1 97.44 267 VAL B N 1
ATOM 4823 C CA . VAL B 1 267 ? 11.57 -39.75 -13.18 1 97.44 267 VAL B CA 1
ATOM 4824 C C . VAL B 1 267 ? 12.438 -39.5 -11.953 1 97.44 267 VAL B C 1
ATOM 4826 O O . VAL B 1 267 ? 12.023 -39.812 -10.828 1 97.44 267 VAL B O 1
ATOM 4829 N N . HIS B 1 268 ? 13.562 -38.938 -12.172 1 97.69 268 HIS B N 1
ATOM 4830 C CA . HIS B 1 268 ? 14.484 -38.625 -11.086 1 97.69 268 HIS B CA 1
ATOM 4831 C C . HIS B 1 268 ? 13.891 -37.594 -10.141 1 97.69 268 HIS B C 1
ATOM 4833 O O . HIS B 1 268 ? 14.047 -37.688 -8.922 1 97.69 268 HIS B O 1
ATOM 4839 N N . ILE B 1 269 ? 13.266 -36.625 -10.672 1 98.62 269 ILE B N 1
ATOM 4840 C CA . ILE B 1 269 ? 12.656 -35.594 -9.867 1 98.62 269 ILE B CA 1
ATOM 4841 C C . ILE B 1 269 ? 11.555 -36.188 -8.992 1 98.62 269 ILE B C 1
ATOM 4843 O O . ILE B 1 269 ? 11.477 -35.875 -7.797 1 98.62 269 ILE B O 1
ATOM 4847 N N . LEU B 1 270 ? 10.688 -37 -9.578 1 98.38 270 LEU B N 1
ATOM 4848 C CA . LEU B 1 270 ? 9.617 -37.656 -8.812 1 98.38 270 LEU B CA 1
ATOM 4849 C C . LEU B 1 270 ? 10.18 -38.469 -7.652 1 98.38 270 LEU B C 1
ATOM 4851 O O . LEU B 1 270 ? 9.695 -38.344 -6.523 1 98.38 270 LEU B O 1
ATOM 4855 N N . PHE B 1 271 ? 11.203 -39.188 -7.934 1 97.44 271 PHE B N 1
ATOM 4856 C CA . PHE B 1 271 ? 11.805 -40.031 -6.898 1 97.44 271 PHE B CA 1
ATOM 4857 C C . PHE B 1 271 ? 12.422 -39.156 -5.801 1 97.44 271 PHE B C 1
ATOM 4859 O O . PHE B 1 271 ? 12.305 -39.5 -4.617 1 97.44 271 PHE B O 1
ATOM 4866 N N . TYR B 1 272 ? 13.07 -38.156 -6.148 1 98.44 272 TYR B N 1
ATOM 4867 C CA . TYR B 1 272 ? 13.648 -37.25 -5.176 1 98.44 272 TYR B CA 1
ATOM 4868 C C . TYR B 1 272 ? 12.578 -36.656 -4.254 1 98.44 272 TYR B C 1
ATOM 4870 O O . TYR B 1 272 ? 12.719 -36.688 -3.029 1 98.44 272 TYR B O 1
ATOM 4878 N N . ILE B 1 273 ? 11.461 -36.156 -4.879 1 98.5 273 ILE B N 1
ATOM 4879 C CA . ILE B 1 273 ? 10.383 -35.562 -4.117 1 98.5 273 ILE B CA 1
ATOM 4880 C C . ILE B 1 273 ? 9.766 -36.594 -3.17 1 98.5 273 ILE B C 1
ATOM 4882 O O . ILE B 1 273 ? 9.539 -36.281 -1.992 1 98.5 273 ILE B O 1
ATOM 4886 N N . ASP B 1 274 ? 9.555 -37.75 -3.713 1 97.25 274 ASP B N 1
ATOM 4887 C CA . ASP B 1 274 ? 8.898 -38.812 -2.936 1 97.25 274 ASP B CA 1
ATOM 4888 C C . ASP B 1 274 ? 9.766 -39.25 -1.752 1 97.25 274 ASP B C 1
ATOM 4890 O O . ASP B 1 274 ? 9.258 -39.75 -0.761 1 97.25 274 ASP B O 1
ATOM 4894 N N . ASN B 1 275 ? 11.047 -38.969 -1.835 1 97.38 275 ASN B N 1
ATOM 4895 C CA . ASN B 1 275 ? 11.961 -39.406 -0.776 1 97.38 275 ASN B CA 1
ATOM 4896 C C . ASN B 1 275 ? 12.156 -38.281 0.264 1 97.38 275 ASN B C 1
ATOM 4898 O O . ASN B 1 275 ? 12.758 -38.531 1.313 1 97.38 275 ASN B O 1
ATOM 4902 N N . LEU B 1 276 ? 11.656 -37.156 0 1 97.06 276 LEU B N 1
ATOM 4903 C CA . LEU B 1 276 ? 11.727 -36.062 0.99 1 97.06 276 LEU B CA 1
ATOM 4904 C C . LEU B 1 276 ? 10.828 -36.375 2.186 1 97.06 276 LEU B C 1
ATOM 4906 O O . LEU B 1 276 ? 9.805 -37.031 2.043 1 97.06 276 LEU B O 1
ATOM 4910 N N . ARG B 1 277 ? 11.219 -35.906 3.361 1 94.06 277 ARG B N 1
ATOM 4911 C CA . ARG B 1 277 ? 10.445 -36 4.598 1 94.06 277 ARG B CA 1
ATOM 4912 C C . ARG B 1 277 ? 9.93 -34.625 5.027 1 94.06 277 ARG B C 1
ATOM 4914 O O . ARG B 1 277 ? 10.352 -33.625 4.48 1 94.06 277 ARG B O 1
ATOM 4921 N N . PHE B 1 278 ? 9.18 -34.625 5.965 1 92.62 278 PHE B N 1
ATOM 4922 C CA . PHE B 1 278 ? 8.43 -33.469 6.402 1 92.62 278 PHE B CA 1
ATOM 4923 C C . PHE B 1 278 ? 9.375 -32.312 6.75 1 92.62 278 PHE B C 1
ATOM 4925 O O . PHE B 1 278 ? 9.148 -31.172 6.352 1 92.62 278 PHE B O 1
ATOM 4932 N N . TYR B 1 279 ? 10.453 -32.531 7.387 1 92.38 279 TYR B N 1
ATOM 4933 C CA . TYR B 1 279 ? 11.328 -31.5 7.926 1 92.38 279 TYR B CA 1
ATOM 4934 C C . TYR B 1 279 ? 12.477 -31.203 6.969 1 92.38 279 TYR B C 1
ATOM 4936 O O . TYR B 1 279 ? 13.273 -30.297 7.215 1 92.38 279 TYR B O 1
ATOM 4944 N N . ASP B 1 280 ? 12.555 -31.953 5.902 1 94.94 280 ASP B N 1
ATOM 4945 C CA . ASP B 1 280 ? 13.672 -31.766 4.977 1 94.94 280 ASP B CA 1
ATOM 4946 C C . ASP B 1 280 ? 13.602 -30.406 4.289 1 94.94 280 ASP B C 1
ATOM 4948 O O . ASP B 1 280 ? 12.508 -29.906 4.016 1 94.94 280 ASP B O 1
ATOM 4952 N N . SER B 1 281 ? 14.75 -29.812 4.102 1 95.31 281 SER B N 1
ATOM 4953 C CA . SER B 1 281 ? 14.867 -28.688 3.178 1 95.31 281 SER B CA 1
ATOM 4954 C C . SER B 1 281 ? 15.094 -29.172 1.748 1 95.31 281 SER B C 1
ATOM 4956 O O . SER B 1 281 ? 16.156 -29.719 1.439 1 95.31 281 SER B O 1
ATOM 4958 N N . PRO B 1 282 ? 14.164 -28.953 0.896 1 97.75 282 PRO B N 1
ATOM 4959 C CA . PRO B 1 282 ? 14.32 -29.453 -0.469 1 97.75 282 PRO B CA 1
ATOM 4960 C C . PRO B 1 282 ? 15.508 -28.828 -1.198 1 97.75 282 PRO B C 1
ATOM 4962 O O . PRO B 1 282 ? 15.82 -27.656 -0.966 1 97.75 282 PRO B O 1
ATOM 4965 N N . ASP B 1 283 ? 16.156 -29.547 -2.066 1 98.44 283 ASP B N 1
ATOM 4966 C CA . ASP B 1 283 ? 17.188 -29.047 -2.973 1 98.44 283 ASP B CA 1
ATOM 4967 C C . ASP B 1 283 ? 16.562 -28.531 -4.273 1 98.44 283 ASP B C 1
ATOM 4969 O O . ASP B 1 283 ? 16.594 -29.234 -5.293 1 98.44 283 ASP B O 1
ATOM 4973 N N . TYR B 1 284 ? 16.109 -27.344 -4.211 1 98.62 284 TYR B N 1
ATOM 4974 C CA . TYR B 1 284 ? 15.445 -26.734 -5.352 1 98.62 284 TYR B CA 1
ATOM 4975 C C . TYR B 1 284 ? 16.375 -26.641 -6.551 1 98.62 284 TYR B C 1
ATOM 4977 O O . TYR B 1 284 ? 15.953 -26.812 -7.695 1 98.62 284 TYR B O 1
ATOM 4985 N N . SER B 1 285 ? 17.609 -26.375 -6.266 1 98.31 285 SER B N 1
ATOM 4986 C CA . SER B 1 285 ? 18.625 -26.266 -7.316 1 98.31 285 SER B CA 1
ATOM 4987 C C . SER B 1 285 ? 18.781 -27.578 -8.07 1 98.31 285 SER B C 1
ATOM 4989 O O . SER B 1 285 ? 18.984 -27.578 -9.289 1 98.31 285 SER B O 1
ATOM 4991 N N . LEU B 1 286 ? 18.734 -28.625 -7.328 1 98.44 286 LEU B N 1
ATOM 4992 C CA . LEU B 1 286 ? 18.812 -29.938 -7.961 1 98.44 286 LEU B CA 1
ATOM 4993 C C . LEU B 1 286 ? 17.672 -30.125 -8.945 1 98.44 286 LEU B C 1
ATOM 4995 O O . LEU B 1 286 ? 17.875 -30.578 -10.078 1 98.44 286 LEU B O 1
ATOM 4999 N N . ILE B 1 287 ? 16.469 -29.812 -8.547 1 98.62 287 ILE B N 1
ATOM 5000 C CA . ILE B 1 287 ? 15.297 -29.984 -9.391 1 98.62 287 ILE B CA 1
ATOM 5001 C C . ILE B 1 287 ? 15.422 -29.109 -10.633 1 98.62 287 ILE B C 1
ATOM 5003 O O . ILE B 1 287 ? 15.227 -29.562 -11.758 1 98.62 287 ILE B O 1
ATOM 5007 N N . ARG B 1 288 ? 15.789 -27.844 -10.461 1 97.75 288 ARG B N 1
ATOM 5008 C CA . ARG B 1 288 ? 15.969 -26.953 -11.594 1 97.75 288 ARG B CA 1
ATOM 5009 C C . ARG B 1 288 ? 17.078 -27.453 -12.516 1 97.75 288 ARG B C 1
ATOM 5011 O O . ARG B 1 288 ? 16.969 -27.328 -13.742 1 97.75 288 ARG B O 1
ATOM 5018 N N . GLY B 1 289 ? 18.125 -27.953 -11.914 1 97 289 GLY B N 1
ATOM 5019 C CA . GLY B 1 289 ? 19.219 -28.5 -12.703 1 97 289 GLY B CA 1
ATOM 5020 C C . GLY B 1 289 ? 18.781 -29.641 -13.602 1 97 289 GLY B C 1
ATOM 5021 O O . GLY B 1 289 ? 19.172 -29.719 -14.766 1 97 289 GLY B O 1
ATOM 5022 N N . LEU B 1 290 ? 18 -30.547 -13.07 1 97.5 290 LEU B N 1
ATOM 5023 C CA . LEU B 1 290 ? 17.484 -31.672 -13.844 1 97.5 290 LEU B CA 1
ATOM 5024 C C . LEU B 1 290 ? 16.578 -31.188 -14.969 1 97.5 290 LEU B C 1
ATOM 5026 O O . LEU B 1 290 ? 16.641 -31.719 -16.078 1 97.5 290 LEU B O 1
ATOM 5030 N N . LEU B 1 291 ? 15.758 -30.203 -14.711 1 97 291 LEU B N 1
ATOM 5031 C CA . LEU B 1 291 ? 14.898 -29.641 -15.742 1 97 291 LEU B CA 1
ATOM 5032 C C . LEU B 1 291 ? 15.719 -28.953 -16.828 1 97 291 LEU B C 1
ATOM 5034 O O . LEU B 1 291 ? 15.43 -29.094 -18.016 1 97 291 LEU B O 1
ATOM 5038 N N . ASN B 1 292 ? 16.719 -28.266 -16.391 1 94.69 292 ASN B N 1
ATOM 5039 C CA . ASN B 1 292 ? 17.625 -27.625 -17.344 1 94.69 292 ASN B CA 1
ATOM 5040 C C . ASN B 1 292 ? 18.328 -28.641 -18.234 1 94.69 292 ASN B C 1
ATOM 5042 O O . ASN B 1 292 ? 18.516 -28.406 -19.422 1 94.69 292 ASN B O 1
ATOM 5046 N N . ASN B 1 293 ? 18.719 -29.688 -17.641 1 94.25 293 ASN B N 1
ATOM 5047 C CA . ASN B 1 293 ? 19.359 -30.75 -18.406 1 94.25 293 ASN B CA 1
ATOM 5048 C C . ASN B 1 293 ? 18.406 -31.344 -19.438 1 94.25 293 ASN B C 1
ATOM 5050 O O . ASN B 1 293 ? 18.844 -31.75 -20.531 1 94.25 293 ASN B O 1
ATOM 5054 N N . ALA B 1 294 ? 17.172 -31.406 -19.062 1 94.69 294 ALA B N 1
ATOM 5055 C CA . ALA B 1 294 ? 16.172 -31.953 -19.969 1 94.69 294 ALA B CA 1
ATOM 5056 C C . ALA B 1 294 ? 15.914 -31 -21.141 1 94.69 294 ALA B C 1
ATOM 5058 O O . ALA B 1 294 ? 15.469 -31.438 -22.203 1 94.69 294 ALA B O 1
ATOM 5059 N N . LEU B 1 295 ? 16.047 -29.656 -20.953 1 90.62 295 LEU B N 1
ATOM 5060 C CA . LEU B 1 295 ? 15.852 -28.641 -22 1 90.62 295 LEU B CA 1
ATOM 5061 C C . LEU B 1 295 ? 16.938 -28.75 -23.062 1 90.62 295 LEU B C 1
ATOM 5063 O O . LEU B 1 295 ? 16.734 -28.344 -24.219 1 90.62 295 LEU B O 1
ATOM 5067 N N . GLU B 1 296 ? 17.531 -29.875 -23.297 1 75.38 296 GLU B N 1
ATOM 5068 C CA . GLU B 1 296 ? 18.594 -30.062 -24.281 1 75.38 296 GLU B CA 1
ATOM 5069 C C . GLU B 1 296 ? 18.984 -28.734 -24.922 1 75.38 296 GLU B C 1
ATOM 5071 O O . GLU B 1 296 ? 18.562 -27.672 -24.469 1 75.38 296 GLU B O 1
ATOM 5076 N N . LYS B 1 297 ? 19.422 -28.531 -26.281 1 62.31 297 LYS B N 1
ATOM 5077 C CA . LYS B 1 297 ? 20.016 -27.453 -27.078 1 62.31 297 LYS B CA 1
ATOM 5078 C C . LYS B 1 297 ? 19.156 -26.203 -27.031 1 62.31 297 LYS B C 1
ATOM 5080 O O . LYS B 1 297 ? 19.406 -25.234 -27.75 1 62.31 297 LYS B O 1
ATOM 5085 N N . CYS B 1 298 ? 17.906 -26.234 -26.312 1 58.59 298 CYS B N 1
ATOM 5086 C CA . CYS B 1 298 ? 17.172 -24.984 -26.391 1 58.59 298 CYS B CA 1
ATOM 5087 C C . CYS B 1 298 ? 17.688 -23.984 -25.359 1 58.59 298 CYS B C 1
ATOM 5089 O O . CYS B 1 298 ? 17.719 -24.281 -24.172 1 58.59 298 CYS B O 1
ATOM 5091 N N . SER B 1 299 ? 18.547 -23.188 -25.703 1 54.12 299 SER B N 1
ATOM 5092 C CA . SER B 1 299 ? 19.031 -22.125 -24.828 1 54.12 299 SER B CA 1
ATOM 5093 C C . SER B 1 299 ? 17.875 -21.453 -24.109 1 54.12 299 SER B C 1
ATOM 5095 O O . SER B 1 299 ? 16.719 -21.516 -24.562 1 54.12 299 SER B O 1
ATOM 5097 N N . GLN B 1 300 ? 17.969 -21.094 -22.828 1 56.81 300 GLN B N 1
ATOM 5098 C CA . GLN B 1 300 ? 17.062 -20.391 -21.922 1 56.81 300 GLN B CA 1
ATOM 5099 C C . GLN B 1 300 ? 16.219 -19.344 -22.672 1 56.81 300 GLN B C 1
ATOM 5101 O O . GLN B 1 300 ? 15.281 -18.781 -22.125 1 56.81 300 GLN B O 1
ATOM 5106 N N . GLU B 1 301 ? 16.469 -19.484 -24 1 66 301 GLU B N 1
ATOM 5107 C CA . GLU B 1 301 ? 15.891 -18.375 -24.75 1 66 301 GLU B CA 1
ATOM 5108 C C . GLU B 1 301 ? 14.891 -18.875 -25.781 1 66 301 GLU B C 1
ATOM 5110 O O . GLU B 1 301 ? 14.594 -18.172 -26.766 1 66 301 GLU B O 1
ATOM 5115 N N . CYS B 1 302 ? 14.32 -20.156 -25.578 1 83.81 302 CYS B N 1
ATOM 5116 C CA . CYS B 1 302 ? 13.328 -20.578 -26.562 1 83.81 302 CYS B CA 1
ATOM 5117 C C . CYS B 1 302 ? 12 -19.859 -26.328 1 83.81 302 CYS B C 1
ATOM 5119 O O . CYS B 1 302 ? 11.555 -19.703 -25.203 1 83.81 302 CYS B O 1
ATOM 5121 N N . PRO B 1 303 ? 11.438 -19.438 -27.359 1 87.5 303 PRO B N 1
ATOM 5122 C CA . PRO B 1 303 ? 10.172 -18.703 -27.219 1 87.5 303 PRO B CA 1
ATOM 5123 C C . PRO B 1 303 ? 9.031 -19.594 -26.719 1 87.5 303 PRO B C 1
ATOM 5125 O O . PRO B 1 303 ? 9.016 -20.797 -27 1 87.5 303 PRO B O 1
ATOM 5128 N N . TYR B 1 304 ? 8.234 -19.047 -25.969 1 93.19 304 TYR B N 1
ATOM 5129 C CA . TYR B 1 304 ? 6.992 -19.688 -25.594 1 93.19 304 TYR B CA 1
ATOM 5130 C C . TYR B 1 304 ? 5.949 -19.578 -26.688 1 93.19 304 TYR B C 1
ATOM 5132 O O . TYR B 1 304 ? 5.891 -18.562 -27.391 1 93.19 304 TYR B O 1
ATOM 5140 N N . GLU B 1 305 ? 5.133 -20.562 -26.875 1 92.12 305 GLU B N 1
ATOM 5141 C CA . GLU B 1 305 ? 4.16 -20.578 -27.953 1 92.12 305 GLU B CA 1
ATOM 5142 C C . GLU B 1 305 ? 3.053 -19.562 -27.734 1 92.12 305 GLU B C 1
ATOM 5144 O O . GLU B 1 305 ? 2.299 -19.234 -28.656 1 92.12 305 GLU B O 1
ATOM 5149 N N . TRP B 1 306 ? 2.91 -18.969 -26.5 1 93.12 306 TRP B N 1
ATOM 5150 C CA . TRP B 1 306 ? 1.813 -18.047 -26.219 1 93.12 306 TRP B CA 1
ATOM 5151 C C . TRP B 1 306 ? 2.283 -16.594 -26.297 1 93.12 306 TRP B C 1
ATOM 5153 O O . TRP B 1 306 ? 1.519 -15.672 -26.016 1 93.12 306 TRP B O 1
ATOM 5163 N N . GLU B 1 307 ? 3.492 -16.344 -26.578 1 91.62 307 GLU B N 1
ATOM 5164 C CA . GLU B 1 307 ? 4.062 -15.016 -26.438 1 91.62 307 GLU B CA 1
ATOM 5165 C C . GLU B 1 307 ? 3.271 -13.984 -27.234 1 91.62 307 GLU B C 1
ATOM 5167 O O . GLU B 1 307 ? 2.961 -12.898 -26.734 1 91.62 307 GLU B O 1
ATOM 5172 N N . GLU B 1 308 ? 2.939 -14.328 -28.484 1 87.19 308 GLU B N 1
ATOM 5173 C CA . GLU B 1 308 ? 2.191 -13.383 -29.312 1 87.19 308 GLU B CA 1
ATOM 5174 C C . GLU B 1 308 ? 0.786 -13.156 -28.766 1 87.19 308 GLU B C 1
ATOM 5176 O O . GLU B 1 308 ? 0.287 -12.031 -28.766 1 87.19 308 GLU B O 1
ATOM 5181 N N . GLU B 1 309 ? 0.171 -14.227 -28.375 1 87.88 309 GLU B N 1
ATOM 5182 C CA . GLU B 1 309 ? -1.16 -14.133 -27.781 1 87.88 309 GLU B CA 1
ATOM 5183 C C . GLU B 1 309 ? -1.156 -13.227 -26.562 1 87.88 309 GLU B C 1
ATOM 5185 O O . GLU B 1 309 ? -2.061 -12.406 -26.391 1 87.88 309 GLU B O 1
ATOM 5190 N N . MET B 1 310 ? -0.198 -13.32 -25.75 1 88.12 310 MET B N 1
ATOM 5191 C CA . MET B 1 310 ? -0.114 -12.539 -24.516 1 88.12 310 MET B CA 1
ATOM 5192 C C . MET B 1 310 ? 0.186 -11.078 -24.812 1 88.12 310 MET B C 1
ATOM 5194 O O . MET B 1 310 ? -0.275 -10.188 -24.094 1 88.12 310 MET B O 1
ATOM 5198 N N . LYS B 1 311 ? 0.922 -10.82 -25.859 1 84.44 311 LYS B N 1
ATOM 5199 C CA . LYS B 1 311 ? 1.15 -9.445 -26.281 1 84.44 311 LYS B CA 1
ATOM 5200 C C . LYS B 1 311 ? -0.158 -8.773 -26.688 1 84.44 311 LYS B C 1
ATOM 5202 O O . LYS B 1 311 ? -0.386 -7.602 -26.359 1 84.44 311 LYS B O 1
ATOM 5207 N N . GLN B 1 312 ? -0.944 -9.578 -27.344 1 82.5 312 GLN B N 1
ATOM 5208 C CA . GLN B 1 312 ? -2.246 -9.055 -27.75 1 82.5 312 GLN B CA 1
ATOM 5209 C C . GLN B 1 312 ? -3.133 -8.789 -26.531 1 82.5 312 GLN B C 1
ATOM 5211 O O . GLN B 1 312 ? -3.867 -7.801 -26.5 1 82.5 312 GLN B O 1
ATOM 5216 N N . GLU B 1 313 ? -3.068 -9.695 -25.625 1 82.25 313 GLU B N 1
ATOM 5217 C CA . GLU B 1 313 ? -3.83 -9.523 -24.391 1 82.25 313 GLU B CA 1
ATOM 5218 C C . GLU B 1 313 ? -3.422 -8.25 -23.656 1 82.25 313 GLU B C 1
ATOM 5220 O O . GLU B 1 313 ? -4.27 -7.547 -23.109 1 82.25 313 GLU B O 1
ATOM 5225 N N . ARG B 1 314 ? -2.188 -7.98 -23.594 1 79.56 314 ARG B N 1
ATOM 5226 C CA . ARG B 1 314 ? -1.688 -6.758 -22.969 1 79.56 314 ARG B CA 1
ATOM 5227 C C . ARG B 1 314 ? -2.24 -5.52 -23.672 1 79.56 314 ARG B C 1
ATOM 5229 O O . ARG B 1 314 ? -2.703 -4.586 -23.016 1 79.56 314 ARG B O 1
ATOM 5236 N N . LYS B 1 315 ? -2.139 -5.586 -24.938 1 75.31 315 LYS B N 1
ATOM 5237 C CA . LYS B 1 315 ? -2.627 -4.449 -25.719 1 75.31 315 LYS B CA 1
ATOM 5238 C C . LYS B 1 315 ? -4.109 -4.199 -25.453 1 75.31 315 LYS B C 1
ATOM 5240 O O . LYS B 1 315 ? -4.535 -3.047 -25.344 1 75.31 315 LYS B O 1
ATOM 5245 N N . LYS B 1 316 ? -4.805 -5.27 -25.406 1 75.25 316 LYS B N 1
ATOM 5246 C CA . LYS B 1 316 ? -6.234 -5.16 -25.125 1 75.25 316 LYS B CA 1
ATOM 5247 C C . LYS B 1 316 ? -6.473 -4.535 -23.75 1 75.25 316 LYS B C 1
ATOM 5249 O O . LYS B 1 316 ? -7.34 -3.676 -23.594 1 75.25 316 LYS B O 1
ATOM 5254 N N . SER B 1 317 ? -5.723 -4.934 -22.812 1 73.31 317 SER B N 1
ATOM 5255 C CA . SER B 1 317 ? -5.859 -4.426 -21.453 1 73.31 317 SER B CA 1
ATOM 5256 C C . SER B 1 317 ? -5.484 -2.949 -21.375 1 73.31 317 SER B C 1
ATOM 5258 O O . SER B 1 317 ? -6.129 -2.178 -20.656 1 73.31 317 SER B O 1
ATOM 5260 N N . GLU B 1 318 ? -4.496 -2.576 -22.047 1 69.31 318 GLU B N 1
ATOM 5261 C CA . GLU B 1 318 ? -4.066 -1.182 -22.109 1 69.31 318 GLU B CA 1
ATOM 5262 C C . GLU B 1 318 ? -5.113 -0.312 -22.797 1 69.31 318 GLU B C 1
ATOM 5264 O O . GLU B 1 318 ? -5.355 0.825 -22.391 1 69.31 318 GLU B O 1
ATOM 5269 N N . TYR B 1 319 ? -5.672 -0.893 -23.859 1 66.19 319 TYR B N 1
ATOM 5270 C CA . TYR B 1 319 ? -6.707 -0.181 -24.594 1 66.19 319 TYR B CA 1
ATOM 5271 C C . TYR B 1 319 ? -7.91 0.112 -23.703 1 66.19 319 TYR B C 1
ATOM 5273 O O . TYR B 1 319 ? -8.453 1.218 -23.734 1 66.19 319 TYR B O 1
ATOM 5281 N N . LEU B 1 320 ? -8.297 -0.838 -22.953 1 63.88 320 LEU B N 1
ATOM 5282 C CA . LEU B 1 320 ? -9.422 -0.678 -22.047 1 63.88 320 LEU B CA 1
ATOM 5283 C C . LEU B 1 320 ? -9.141 0.411 -21.016 1 63.88 320 LEU B C 1
ATOM 5285 O O . LEU B 1 320 ? -10.047 1.134 -20.609 1 63.88 320 LEU B O 1
ATOM 5289 N N . ARG B 1 321 ? -7.957 0.617 -20.672 1 64.94 321 ARG B N 1
ATOM 5290 C CA . ARG B 1 321 ? -7.555 1.671 -19.75 1 64.94 321 ARG B CA 1
ATOM 5291 C C . ARG B 1 321 ? -7.641 3.043 -20.422 1 64.94 321 ARG B C 1
ATOM 5293 O O . ARG B 1 321 ? -8.133 3.998 -19.812 1 64.94 321 ARG B O 1
ATOM 5300 N N . SER B 1 322 ? -7.039 3.113 -21.578 1 57.12 322 SER B N 1
ATOM 5301 C CA . SER B 1 322 ? -6.977 4.383 -22.297 1 57.12 322 SER B CA 1
ATOM 5302 C C . SER B 1 322 ? -8.375 4.898 -22.625 1 57.12 322 SER B C 1
ATOM 5304 O O . SER B 1 322 ? -8.625 6.102 -22.547 1 57.12 322 SER B O 1
ATOM 5306 N N . LYS B 1 323 ? -9.273 4.012 -23.062 1 52.97 323 LYS B N 1
ATOM 5307 C CA . LYS B 1 323 ? -10.633 4.41 -23.391 1 52.97 323 LYS B CA 1
ATOM 5308 C C . LYS B 1 323 ? -11.328 5.051 -22.203 1 52.97 323 LYS B C 1
ATOM 5310 O O . LYS B 1 323 ? -12.078 6.016 -22.344 1 52.97 323 LYS B O 1
ATOM 5315 N N . GLU B 1 324 ? -11.07 4.586 -21.047 1 52.81 324 GLU B N 1
ATOM 5316 C CA . GLU B 1 324 ? -11.695 5.109 -19.844 1 52.81 324 GLU B CA 1
ATOM 5317 C C . GLU B 1 324 ? -11.117 6.477 -19.469 1 52.81 324 GLU B C 1
ATOM 5319 O O . GLU B 1 324 ? -11.844 7.348 -18.984 1 52.81 324 GLU B O 1
ATOM 5324 N N . GLU B 1 325 ? -9.875 6.629 -19.578 1 50.06 325 GLU B N 1
ATOM 5325 C CA . GLU B 1 325 ? -9.234 7.918 -19.328 1 50.06 325 GLU B CA 1
ATOM 5326 C C . GLU B 1 325 ? -9.828 9.008 -20.203 1 50.06 325 GLU B C 1
ATOM 5328 O O . GLU B 1 325 ? -10.023 10.141 -19.75 1 50.06 325 GLU B O 1
ATOM 5333 N N . ILE B 1 326 ? -10.133 8.633 -21.469 1 42.81 326 ILE B N 1
ATOM 5334 C CA . ILE B 1 326 ? -10.742 9.578 -22.406 1 42.81 326 ILE B CA 1
ATOM 5335 C C . ILE B 1 326 ? -12.156 9.914 -21.953 1 42.81 326 ILE B C 1
ATOM 5337 O O . ILE B 1 326 ? -12.578 11.07 -22.016 1 42.81 326 ILE B O 1
ATOM 5341 N N . GLU B 1 327 ? -12.836 8.953 -21.484 1 42.31 327 GLU B N 1
ATOM 5342 C CA . GLU B 1 327 ? -14.203 9.188 -21.031 1 42.31 327 GLU B CA 1
ATOM 5343 C C . GLU B 1 327 ? -14.227 10.062 -19.781 1 42.31 327 GLU B C 1
ATOM 5345 O O . GLU B 1 327 ? -15.148 10.859 -19.594 1 42.31 327 GLU B O 1
ATOM 5350 N N . LEU B 1 328 ? -13.344 9.984 -18.969 1 41.75 328 LEU B N 1
ATOM 5351 C CA . LEU B 1 328 ? -13.266 10.797 -17.75 1 41.75 328 LEU B CA 1
ATOM 5352 C C . LEU B 1 328 ? -12.938 12.25 -18.094 1 41.75 328 LEU B C 1
ATOM 5354 O O . LEU B 1 328 ? -13.383 13.164 -17.406 1 41.75 328 LEU B O 1
ATOM 5358 N N . GLU B 1 329 ? -12.078 12.484 -19.031 1 37.91 329 GLU B N 1
ATOM 5359 C CA . GLU B 1 329 ? -11.773 13.828 -19.516 1 37.91 329 GLU B CA 1
ATOM 5360 C C . GLU B 1 329 ? -13 14.477 -20.156 1 37.91 329 GLU B C 1
ATOM 5362 O O . GLU B 1 329 ? -13.195 15.688 -20.047 1 37.91 329 GLU B O 1
ATOM 5367 N N . ASP B 1 330 ? -13.75 13.758 -20.797 1 35.5 330 ASP B N 1
ATOM 5368 C CA . ASP B 1 330 ? -14.898 14.32 -21.5 1 35.5 330 ASP B CA 1
ATOM 5369 C C . ASP B 1 330 ? -16.078 14.516 -20.547 1 35.5 330 ASP B C 1
ATOM 5371 O O . ASP B 1 330 ? -17.062 15.18 -20.906 1 35.5 330 ASP B O 1
ATOM 5375 N N . GLY B 1 331 ? -16.094 13.836 -19.453 1 31.77 331 GLY B N 1
ATOM 5376 C CA . GLY B 1 331 ? -17.281 14.039 -18.609 1 31.77 331 GLY B CA 1
ATOM 5377 C C . GLY B 1 331 ? -17.047 15.039 -17.5 1 31.77 331 GLY B C 1
ATOM 5378 O O . GLY B 1 331 ? -15.922 15.242 -17.047 1 31.77 331 GLY B O 1
#

Solvent-accessible surface area (backbone atoms only — not comparable to full-atom values): 36665 Å² total; per-residue (Å²): 135,81,83,78,81,80,80,80,77,76,78,73,73,72,79,73,77,76,80,54,70,61,40,70,53,90,56,28,28,32,64,38,84,71,47,77,51,100,60,32,32,34,26,36,22,31,74,62,61,72,63,48,29,23,36,38,37,31,44,65,81,46,86,70,65,30,65,58,37,32,50,52,52,34,57,68,47,52,84,68,71,50,79,33,44,56,52,68,51,44,77,50,73,57,98,65,29,33,37,37,34,28,53,44,63,44,58,23,48,54,65,55,24,65,78,30,75,73,34,24,44,54,68,63,44,28,40,54,46,43,40,50,50,52,51,42,51,49,53,44,43,71,75,32,33,37,51,60,50,53,44,44,73,33,30,21,28,32,42,89,38,56,86,37,56,25,50,49,83,36,44,62,40,42,72,46,37,38,96,86,66,76,44,73,54,76,75,52,86,71,43,84,68,80,60,55,49,76,90,29,41,30,68,45,38,74,70,40,40,54,82,38,64,51,40,44,51,47,10,47,48,47,43,40,44,24,34,43,54,32,52,54,95,44,68,86,56,79,52,66,69,58,37,48,52,46,54,53,39,36,72,55,89,36,31,66,66,63,46,47,81,52,60,72,50,54,58,55,47,51,52,54,54,70,65,52,51,73,84,54,78,79,62,61,65,57,51,40,49,40,41,54,61,61,42,52,96,54,55,101,72,63,75,52,94,53,36,67,61,36,52,50,50,32,51,52,49,37,47,60,46,52,57,49,56,53,50,56,71,74,97,135,80,80,76,81,78,79,80,78,77,79,75,72,72,78,75,78,75,81,54,70,63,40,71,52,90,55,27,28,31,65,41,84,70,46,76,52,100,60,34,31,34,27,35,22,31,73,62,61,72,62,50,30,24,35,40,37,30,43,65,81,46,85,70,65,26,63,57,37,32,50,51,52,33,58,69,46,51,83,68,69,50,78,33,45,54,52,69,51,44,78,50,74,54,96,66,28,32,35,38,34,27,54,44,64,44,59,22,47,54,64,54,24,66,80,31,75,74,34,22,43,55,68,62,44,27,41,53,46,44,42,50,51,52,50,43,50,50,53,43,43,72,75,31,33,36,51,60,51,53,44,45,74,33,30,21,28,32,42,91,38,58,85,37,55,24,50,48,85,36,44,62,40,43,70,45,36,39,95,85,64,75,44,72,54,74,74,53,86,72,44,86,67,81,60,54,51,76,90,28,41,30,70,46,38,75,71,38,40,52,80,38,64,50,40,45,52,47,10,47,48,48,42,40,44,25,32,42,55,32,53,55,96,43,66,85,56,80,53,64,69,58,38,49,51,46,55,55,38,35,72,56,87,36,30,68,67,62,47,46,82,52,59,73,49,54,58,54,48,51,54,52,50,71,67,54,51,73,83,55,79,80,63,62,64,56,51,40,47,40,41,54,61,61,42,53,95,55,56,101,73,63,76,51,93,53,36,67,61,37,51,51,51,33,51,52,48,36,48,60,46,52,57,49,55,52,51,56,71,74,96

InterPro domains:
  IPR000719 Protein kinase domain [PF00069] (28-250)
  IPR000719 Protein kinase domain [PS50011] (28-320)
  IPR000719 Protein kinase domain [SM00220] (28-271)
  IPR008271 Serine/threonine-protein kinase, active site [PS00108] (145-157)
  IPR011009 Protein kinase-like domain superfamily [SSF56112] (27-303)
  IPR050235 Casein kinase 1/Serine/threonine-protein kinase-like [PTHR11909] (33-318)

Nearest PDB structures (foldseek):
  7q8y-assembly2_B  TM=8.271E-01  e=9.802E-27  Homo sapiens
  6u0k-assembly1_B  TM=8.191E-01  e=2.443E-26  Homo sapiens
  6u0k-assembly2_A  TM=8.205E-01  e=4.181E-26  Homo sapiens
  6vrf-assembly2_B  TM=8.347E-01  e=1.160E-25  Homo sapiens
  4btk-assembly1_A  TM=8.365E-01  e=7.210E-25  Homo sapiens

pLDDT: mean 83.84, std 17.47, range [20.27, 98.81]

Foldseek 3Di:
DDDDPPPCPPPPPLPAPDDDQQDDDDQWGFHAWDDADPRYGDTDIDRNPLFDKDKDKDFPPDPAPLVVQQVVLLVLCQVVVDLQAWHWDDWDDDPTITITITHDFAAFLQVVQVPDVLSAFALLLLLLVLLLLLVSLVSSVQSFKHQQADARRQWTAGLVANSTIYGHRRSQMDGQADPVRPHGHDKDPFQPDQTYDLQQFALCSLVRTGDASLRSLSSSLSRSLCNQVVAAPCRPPDDSVVSSVSVVCCLPVCVCVRNPRHDPLSNVSNVQSVPDDRPDDDPSVSNSVSSVVRSPPPPSDDDTPCRVVSNVVSVVSSVVSVVVVVVVVVD/DDDDPPPCPPPPPLPAPDDDQQDDDDQWGFHAWDDADPRYGDTDIDRNPLFDKDKDKDFPPDPAPLVVQQVVLLVLCQVVVDLQAWHWDDWDDDPTITITITHDFAAFLQVVQVPDVLSAFALLLLLLVLLLLLVSLVSSVQSFKHQQADARRQWTAGLVANSTIYGHRRSQMDGQADPVRPHGDDKDPFDPDQTYDLQQFALCSLVRTGDASLRSLSSSLSRSLCNQVVAAPCRPPDDSVVSSVSVVCCLPVVVCVRNPRHDPLSNVVVVQSVPDDRPDDDPSVVNSVSSVVSSPPPPSDDDTPCRVVSNVVSVVSSVVSVVVVVVVVVD

Sequence (662 aa):
MGTVCKDNSENQVIESIGLANGYRILDYKVVRFIAKGAFGAVYQVNHINTLPFALKLETRNADIKNLKMDAVVLRTLLPIRSPYFCRLYFCGRAERFNFIIMTLVGKNLNELRVSFPKQRFSRSSGLQLGIQMISAIQQLHSVGFIHRDVKPANFCISLDNPRQLVMVDFGMCRKYVNEGGTELRHPRWFVHGFKGTVRYAPLAAHHGRDSSRKEDLESVFYVLVEMLVGTLPWMVMEETVHVEHAKQVARTSSLHEFLSGCPKQLVHILFYIDNLRFYDSPDYSLIRGLLNNALEKCSQECPYEWEEEMKQERKKSEYLRSKEEIELEDGMGTVCKDNSENQVIESIGLANGYRILDYKVVRFIAKGAFGAVYQVNHINTLPFALKLETRNADIKNLKMDAVVLRTLLPIRSPYFCRLYFCGRAERFNFIIMTLVGKNLNELRVSFPKQRFSRSSGLQLGIQMISAIQQLHSVGFIHRDVKPANFCISLDNPRQLVMVDFGMCRKYVNEGGTELRHPRWFVHGFKGTVRYAPLAAHHGRDSSRKEDLESVFYVLVEMLVGTLPWMVMEETVHVEHAKQVARTSSLHEFLSGCPKQLVHILFYIDNLRFYDSPDYSLIRGLLNNALEKCSQECPYEWEEEMKQERKKSEYLRSKEEIELEDG